Protein AF-A0A0B6YNM0-F1 (afdb_monomer)

Sequence (394 aa):
RHITKQLIERKQMLHDMQLLKIEVSQKNFAIENMKAEYLQQNEELEEKLHDAVHQKQILQARLESELQIQSEEARKRQELIKRELEAVRARQQQLEGANEMLQAKAGDVRRSLRDLNITEEQFFQLRGLPEADLPLRDYVALRLYEATKPLQIEVSQLRVQNKTAEDEVTGLSRELLETQKKLEEERQEHGELRVRYQKLNMEYAETAGKVKSDDYRVENYDKVKSERDVFEHDQMEASRQLIALEASFSNLQKERDDLSREASSSKQTIALLKQDKEYLTRQVSDSTNKLAYSEDRQQQLSRQIDDAKLAREEMYEKYVTSRDQYKSEYENKLKEELELIRARTNGEIDRLRTSTREMYERENRNLREARDMALSEKDRAVETERETNTKYEQ

Mean predicted aligned error: 20.68 Å

Secondary structure (DSSP, 8-state):
--HHHHHHHHHHHHHHHHHHHHHHHHHHHHHHHHHHHHHHHHHHHHHHHHHHHHHHHHHHHHHHHHHHHHHHHHHHHHHHHHHHHHHHHHHHHHHHHHHHHHHHHHHHHHHHTS-----HHHHHHHHTS-TTTS-HHHHHHHHHHHHHHHHHHHHHHHHHHHHHHHHHHHHHHHHHHHHHHHHHHHHHHHHHHHHHHHHHHHHHHHHHHHHHHHHHHHHHHHHHHHHHHHHHHHHHHHHHHHHHHHHHHHHHHHHHHHHHHHHHHHHHHHHHHHHHHHHHHHHHHHHHHHHHHHHHHHHHHHHHHHHHHHHHHHHHHHHHHHHHHHHHHHHHHHHHHHHHHHHHHHHHHHHHHHHHHHHHHHHHHHHHHHHHHHHHHHHHHHHHHHHHTTSS--

Foldseek 3Di:
DPPPPVVVVVVVVVVVVVVVVVVVVVVVVVVVVVVVVVVVVVVVVVVVVVVVVVVVVVVVVVVVVVVVVVVVVVVVVVVVVVVVVVVVVVVVVVVVVVVVVVVVVVVVVVVLQPPLADDPVLLVVLVPDDPVPDDPNPVVSNVVCVVVVVVVVVVVVVVVVVVVVVVVVVVVVVVVVVVVVVVVVVVVVVVVVVVVVVVVVVVVVVVVVVVVVVVVCVVCVVVVVVVVVVVVVVVVVVVVVVVVVVVVVVVVVVVVVVVVVVVVVVVVVVVVVVVVVVVVVVVVVVVVVVVVV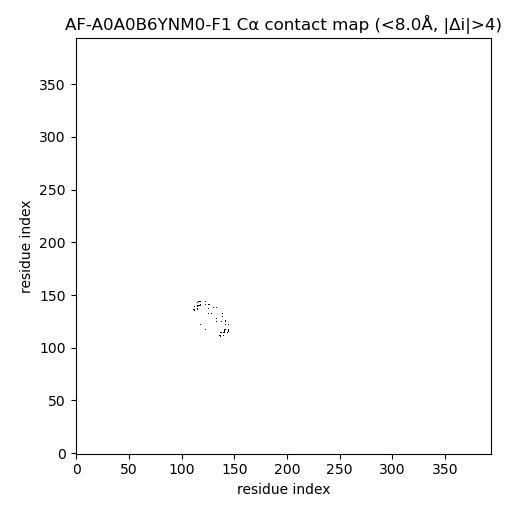VVVVVVVVVVVVVVVVVVVVVVVVVVVVVVVVVVVVVVVVVVVVVVVVVVVVVVVVVVVVVVVVVVVVVVVVVVVVVVVVVVVVVVVVVVVVVVVPPVPDD

Solvent-accessible surface area (backbone atoms only — not comparable to full-atom values): 21193 Å² total; per-residue (Å²): 140,65,80,70,58,63,59,50,55,56,51,50,55,54,50,53,54,49,51,52,51,50,52,52,50,53,51,52,52,53,52,52,51,54,50,51,54,54,50,52,53,49,54,57,49,53,52,54,50,52,54,54,52,52,55,51,54,55,54,51,56,52,51,55,51,52,53,50,53,53,53,53,52,51,52,54,51,52,54,50,52,50,54,53,52,52,52,52,51,54,53,50,54,54,52,53,55,52,49,53,53,50,51,51,54,53,51,52,53,58,61,58,60,54,87,51,83,74,52,73,71,55,44,59,59,58,68,76,50,60,80,88,78,51,55,71,45,58,51,50,22,47,56,49,46,69,63,46,48,61,53,52,50,50,53,52,50,51,52,52,53,50,50,52,50,52,52,48,52,54,50,50,52,51,53,50,53,53,52,51,50,52,53,51,51,52,53,50,53,53,51,50,48,53,52,52,50,52,52,51,51,50,54,48,53,53,51,54,51,50,50,54,55,49,51,52,49,60,75,43,40,64,56,55,49,51,53,49,54,50,51,54,49,51,51,54,50,52,51,53,51,49,53,53,48,52,53,52,48,54,50,53,51,50,53,51,53,50,53,51,49,52,53,52,51,51,52,51,52,51,52,52,53,50,52,51,49,53,51,52,51,50,54,49,52,54,48,52,53,52,47,51,54,50,51,53,52,48,54,53,52,51,50,54,50,52,54,51,49,50,56,49,49,53,52,49,49,54,49,50,53,51,52,51,50,52,50,51,52,52,53,49,52,52,49,51,52,52,48,52,48,50,53,51,53,52,53,52,52,53,51,51,53,52,53,55,52,55,52,58,56,54,57,58,50,57,59,50,55,58,51,55,53,57,53,56,54,52,56,57,52,54,56,54,53,59,63,62,66,70,79,71,68,131

Structure (mmCIF, N/CA/C/O backbone):
data_AF-A0A0B6YNM0-F1
#
_entry.id   AF-A0A0B6YNM0-F1
#
loop_
_atom_site.group_PDB
_atom_site.id
_atom_site.type_symbol
_atom_site.label_atom_id
_atom_site.label_alt_id
_atom_site.label_comp_id
_atom_site.label_asym_id
_atom_site.label_entity_id
_atom_site.label_seq_id
_atom_site.pdbx_PDB_ins_code
_atom_site.Cartn_x
_atom_site.Cartn_y
_atom_site.Cartn_z
_atom_site.occupancy
_atom_site.B_iso_or_equiv
_atom_site.auth_seq_id
_atom_site.auth_comp_id
_atom_site.auth_asym_id
_atom_site.auth_atom_id
_atom_site.pdbx_PDB_model_num
ATOM 1 N N . ARG A 1 1 ? -34.571 59.720 241.651 1.00 45.78 1 ARG A N 1
ATOM 2 C CA . ARG A 1 1 ? -34.383 60.039 240.210 1.00 45.78 1 ARG A CA 1
ATOM 3 C C . ARG A 1 1 ? -34.160 58.807 239.300 1.00 45.78 1 ARG A C 1
ATOM 5 O O . ARG A 1 1 ? -34.013 59.013 238.106 1.00 45.78 1 ARG A O 1
ATOM 12 N N . HIS A 1 2 ? -34.198 57.549 239.778 1.00 57.56 2 HIS A N 1
ATOM 13 C CA . HIS A 1 2 ? -33.966 56.371 238.907 1.00 57.56 2 HIS A CA 1
ATOM 14 C C . HIS A 1 2 ? -35.193 55.518 238.561 1.00 57.56 2 HIS A C 1
ATOM 16 O O . HIS A 1 2 ? -35.204 54.884 237.513 1.00 57.56 2 HIS A O 1
ATOM 22 N N . ILE A 1 3 ? -36.258 55.566 239.361 1.00 60.38 3 ILE A N 1
ATOM 23 C CA . ILE A 1 3 ? -37.410 54.665 239.181 1.00 60.38 3 ILE A CA 1
ATOM 24 C C . ILE A 1 3 ? -38.266 55.041 237.949 1.00 60.38 3 ILE A C 1
ATOM 26 O O . ILE A 1 3 ? -38.951 54.201 237.380 1.00 60.38 3 ILE A O 1
ATOM 30 N N . THR A 1 4 ? -38.170 56.276 237.454 1.00 57.78 4 THR A N 1
ATOM 31 C CA . THR A 1 4 ? -38.969 56.760 236.317 1.00 57.78 4 THR A CA 1
ATOM 32 C C . THR A 1 4 ? -38.422 56.398 234.929 1.00 57.78 4 THR A C 1
ATOM 34 O O . THR A 1 4 ? -39.194 56.428 233.978 1.00 57.78 4 THR A O 1
ATOM 37 N N . LYS A 1 5 ? -37.142 56.016 234.773 1.00 62.81 5 LYS A N 1
ATOM 38 C CA . LYS A 1 5 ? -36.543 55.754 233.442 1.00 62.81 5 LYS A CA 1
ATOM 39 C C . LYS A 1 5 ? -36.818 54.331 232.928 1.00 62.81 5 LYS A C 1
ATOM 41 O O . LYS A 1 5 ? -37.232 54.165 231.786 1.00 62.81 5 LYS A O 1
ATOM 46 N N . GLN A 1 6 ? -36.709 53.327 233.803 1.00 68.81 6 GLN A N 1
ATOM 47 C CA . GLN A 1 6 ? -36.995 51.920 233.465 1.00 68.81 6 GLN A CA 1
ATOM 48 C C . GLN A 1 6 ? -38.460 51.680 233.069 1.00 68.81 6 GLN A C 1
ATOM 50 O O . GLN A 1 6 ? -38.768 50.798 232.270 1.00 68.81 6 GLN A O 1
ATOM 55 N N . LEU A 1 7 ? -39.380 52.478 233.613 1.00 72.81 7 LEU A N 1
ATOM 56 C CA . LEU A 1 7 ? -40.804 52.369 233.303 1.00 72.81 7 LEU A CA 1
ATOM 57 C C . LEU A 1 7 ? -41.144 52.879 231.895 1.00 72.81 7 LEU A C 1
ATOM 59 O O . LEU A 1 7 ? -42.094 52.390 231.287 1.00 72.81 7 LEU A O 1
ATOM 63 N N . ILE A 1 8 ? -40.360 53.827 231.373 1.00 64.06 8 ILE A N 1
ATOM 64 C CA . ILE A 1 8 ? -40.530 54.361 230.017 1.00 64.06 8 ILE A CA 1
ATOM 65 C C . ILE A 1 8 ? -40.010 53.346 228.991 1.00 64.06 8 ILE A C 1
ATOM 67 O O . ILE A 1 8 ? -40.749 52.993 228.077 1.00 64.06 8 ILE A O 1
ATOM 71 N N . GLU A 1 9 ? -38.815 52.781 229.197 1.00 74.50 9 GLU A N 1
ATOM 72 C CA . GLU A 1 9 ? -38.229 51.773 228.292 1.00 74.50 9 GLU A CA 1
ATOM 73 C C . GLU A 1 9 ? -39.101 50.516 228.164 1.00 74.50 9 GLU A C 1
ATOM 75 O O . GLU A 1 9 ? -39.325 50.012 227.063 1.00 74.50 9 GLU A O 1
ATOM 80 N N . ARG A 1 10 ? -39.676 50.034 229.274 1.00 77.88 10 ARG A N 1
ATOM 81 C CA . ARG A 1 10 ? -40.565 48.862 229.249 1.00 77.88 10 ARG A CA 1
ATOM 82 C C . ARG A 1 10 ? -41.863 49.126 228.481 1.00 77.88 10 ARG A C 1
ATOM 84 O O . ARG A 1 10 ? -42.364 48.220 227.818 1.00 77.88 10 ARG A O 1
ATOM 91 N N . LYS A 1 11 ? -42.409 50.346 228.556 1.00 75.12 11 LYS A N 1
ATOM 92 C CA . LYS A 1 11 ? -43.581 50.743 227.758 1.00 75.12 11 LYS A CA 1
ATOM 93 C C . LYS A 1 11 ? -43.244 50.855 226.272 1.00 75.12 11 LYS A C 1
ATOM 95 O O . LYS A 1 11 ? -44.068 50.468 225.453 1.00 75.12 11 LYS A O 1
ATOM 100 N N . GLN A 1 12 ? -42.047 51.332 225.943 1.00 75.56 12 GLN A N 1
ATOM 101 C CA . GLN A 1 12 ? -41.580 51.467 224.566 1.00 75.56 12 GLN A CA 1
ATOM 102 C C . GLN A 1 12 ? -41.397 50.092 223.905 1.00 75.56 12 GLN A C 1
ATOM 104 O O . GLN A 1 12 ? -41.989 49.844 222.862 1.00 75.56 12 GLN A O 1
ATOM 109 N N . MET A 1 13 ? -40.753 49.136 224.590 1.00 75.88 13 MET A N 1
ATOM 110 C CA . MET A 1 13 ? -40.634 47.758 224.084 1.00 75.88 13 MET A CA 1
ATOM 111 C C . MET A 1 13 ? -41.983 47.039 223.931 1.00 75.88 13 MET A C 1
ATOM 113 O O . MET A 1 13 ? -42.170 46.266 222.995 1.00 75.88 13 MET A O 1
ATOM 117 N N . LEU A 1 14 ? -42.944 47.283 224.829 1.00 79.75 14 LEU A N 1
ATOM 118 C CA . LEU A 1 14 ? -44.302 46.740 224.693 1.00 79.75 14 LEU A CA 1
ATOM 119 C C . LEU A 1 14 ? -45.039 47.315 223.474 1.00 79.75 14 LEU A C 1
ATOM 121 O O . LEU A 1 14 ? -45.786 46.582 222.826 1.00 79.75 14 LEU A O 1
ATOM 125 N N . HIS A 1 15 ? -44.817 48.594 223.159 1.00 79.06 15 HIS A N 1
ATOM 126 C CA . HIS A 1 15 ? -45.374 49.241 221.974 1.00 79.06 15 HIS A CA 1
ATOM 127 C C . HIS A 1 15 ? -44.744 48.700 220.682 1.00 79.06 15 HIS A C 1
ATOM 129 O O . HIS A 1 15 ? -45.476 48.317 219.770 1.00 79.06 15 HIS A O 1
ATOM 135 N N . ASP A 1 16 ? -43.417 48.552 220.640 1.00 77.19 16 ASP A N 1
ATOM 136 C CA . ASP A 1 16 ? -42.703 47.973 219.492 1.00 77.19 16 ASP A CA 1
ATOM 137 C C . ASP A 1 16 ? -43.126 46.517 219.244 1.00 77.19 16 ASP A C 1
ATOM 139 O O . ASP A 1 16 ? -43.350 46.099 218.107 1.00 77.19 16 ASP A O 1
ATOM 143 N N . MET A 1 17 ? -43.330 45.742 220.315 1.00 79.75 17 MET A N 1
ATOM 144 C CA . MET A 1 17 ? -43.821 44.366 220.214 1.00 79.75 17 MET A CA 1
ATOM 145 C C . MET A 1 17 ? -45.264 44.297 219.688 1.00 79.75 17 MET A C 1
ATOM 147 O O . MET A 1 17 ? -45.613 43.348 218.986 1.00 79.75 17 MET A O 1
ATOM 151 N N . GLN A 1 18 ? -46.110 45.287 219.997 1.00 75.38 18 GLN A N 1
ATOM 152 C CA . GLN A 1 18 ? -47.450 45.398 219.411 1.00 75.38 18 GLN A CA 1
ATOM 153 C C . GLN A 1 18 ? -47.399 45.777 217.930 1.00 75.38 18 GLN A C 1
ATOM 155 O O . GLN A 1 18 ? -48.120 45.165 217.142 1.00 75.38 18 GLN A O 1
ATOM 160 N N . LEU A 1 19 ? -46.535 46.721 217.546 1.00 78.38 19 LEU A N 1
ATOM 161 C CA . LEU A 1 19 ? -46.321 47.100 216.147 1.00 78.38 19 LEU A CA 1
ATOM 162 C C . LEU A 1 19 ? -45.872 45.899 215.310 1.00 78.38 19 LEU A C 1
ATOM 164 O O . LEU A 1 19 ? -46.500 45.601 214.298 1.00 78.38 19 LEU A O 1
ATOM 168 N N . LEU A 1 20 ? -44.885 45.135 215.788 1.00 78.00 20 LEU A N 1
ATOM 169 C CA . LEU A 1 20 ? -44.425 43.908 215.128 1.00 78.00 20 LEU A CA 1
ATOM 170 C C . LEU A 1 20 ? -45.533 42.856 215.003 1.00 78.00 20 LEU A C 1
ATOM 172 O O . LEU A 1 20 ? -45.645 42.190 213.977 1.00 78.00 20 LEU A O 1
ATOM 176 N N . LYS A 1 21 ? -46.385 42.706 216.023 1.00 76.81 21 LYS A N 1
ATOM 177 C CA . LYS A 1 21 ? -47.527 41.778 215.967 1.00 76.81 21 LYS A CA 1
ATOM 178 C C . LYS A 1 21 ? -48.531 42.170 214.884 1.00 76.81 21 LYS A C 1
ATOM 180 O O . LYS A 1 21 ? -49.042 41.295 214.185 1.00 76.81 21 LYS A O 1
ATOM 185 N N . ILE A 1 22 ? -48.805 43.467 214.752 1.00 76.31 22 ILE A N 1
ATOM 186 C CA . ILE A 1 22 ? -49.681 44.002 213.705 1.00 76.31 22 ILE A CA 1
ATOM 187 C C . ILE A 1 22 ? -49.047 43.756 212.336 1.00 76.31 22 ILE A C 1
ATOM 189 O O . ILE A 1 22 ? -49.718 43.225 211.453 1.00 76.31 22 ILE A O 1
ATOM 193 N N . GLU A 1 23 ? -47.757 44.051 212.185 1.00 79.38 23 GLU A N 1
ATOM 194 C CA . GLU A 1 23 ? -47.021 43.895 210.930 1.00 79.38 23 GLU A CA 1
ATOM 195 C C . GLU A 1 23 ? -46.968 42.427 210.470 1.00 79.38 23 GLU A C 1
ATOM 197 O O . GLU A 1 23 ? -47.223 42.125 209.305 1.00 79.38 23 GLU A O 1
ATOM 202 N N . VAL A 1 24 ? -46.745 41.487 211.397 1.00 79.50 24 VAL A N 1
ATOM 203 C CA . VAL A 1 24 ? -46.817 40.041 211.120 1.00 79.50 24 VAL A CA 1
ATOM 204 C C . VAL A 1 24 ? -48.226 39.627 210.696 1.00 79.50 24 VAL A C 1
ATOM 206 O O . VAL A 1 24 ? -48.371 38.867 209.741 1.00 79.50 24 VAL A O 1
ATOM 209 N N . SER A 1 25 ? -49.273 40.140 211.351 1.00 78.94 25 SER A N 1
ATOM 210 C CA . SER A 1 25 ? -50.652 39.822 210.958 1.00 78.94 25 SER A CA 1
ATOM 211 C C . SER A 1 25 ? -50.997 40.363 209.566 1.00 78.94 25 SER A C 1
A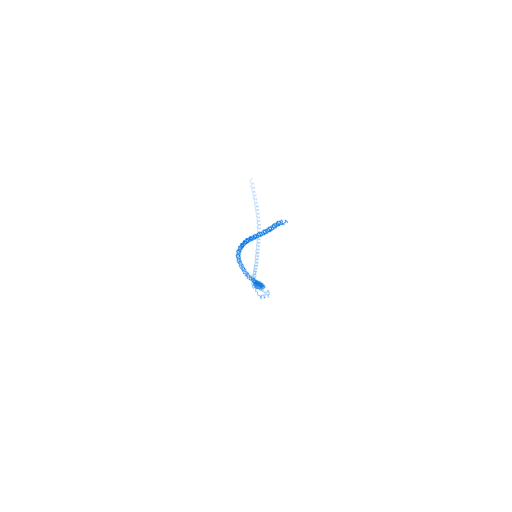TOM 213 O O . SER A 1 25 ? -51.617 39.657 208.776 1.00 78.94 25 SER A O 1
ATOM 215 N N . GLN A 1 26 ? -50.525 41.570 209.230 1.00 78.19 26 GLN A N 1
ATOM 216 C CA . GLN A 1 26 ? -50.725 42.179 207.916 1.00 78.19 26 GLN A CA 1
ATOM 217 C C . GLN A 1 26 ? -49.992 41.398 206.824 1.00 78.19 26 GLN A C 1
ATOM 219 O O . GLN A 1 26 ? -50.561 41.155 205.761 1.00 78.19 26 GLN A O 1
ATOM 224 N N . LYS A 1 27 ? -48.757 40.946 207.087 1.00 80.00 27 LYS A N 1
ATOM 225 C CA . LYS A 1 27 ? -48.020 40.099 206.140 1.00 80.00 27 LYS A CA 1
ATOM 226 C C . LYS A 1 27 ? -48.652 38.721 205.972 1.00 80.00 27 LYS A C 1
ATOM 228 O O . LYS A 1 27 ? -48.721 38.244 204.845 1.00 80.00 27 LYS A O 1
ATOM 233 N N . ASN A 1 28 ? -49.154 38.108 207.043 1.00 79.25 28 ASN A N 1
ATOM 234 C CA . ASN A 1 28 ? -49.882 36.841 206.938 1.00 79.25 28 ASN A CA 1
ATOM 235 C C . ASN A 1 28 ? -51.156 36.992 206.104 1.00 79.25 28 ASN A C 1
ATOM 237 O O . ASN A 1 28 ? -51.388 36.182 205.213 1.00 79.25 28 ASN A O 1
ATOM 241 N N . PHE A 1 29 ? -51.922 38.061 206.321 1.00 81.25 29 PHE A N 1
ATOM 242 C CA . PHE A 1 29 ? -53.111 38.348 205.522 1.00 81.25 29 PHE A CA 1
ATOM 243 C C . PHE A 1 29 ? -52.771 38.570 204.039 1.00 81.25 29 PHE A C 1
ATOM 245 O O . PHE A 1 29 ? -53.442 38.040 203.157 1.00 81.25 29 PHE A O 1
ATOM 252 N N . ALA A 1 30 ? -51.682 39.287 203.745 1.00 79.94 30 ALA A N 1
ATOM 253 C CA . ALA A 1 30 ? -51.210 39.470 202.372 1.00 79.94 30 ALA A CA 1
ATOM 254 C C . ALA A 1 30 ? -50.793 38.144 201.708 1.00 79.94 30 ALA A C 1
ATOM 256 O O . ALA A 1 30 ? -51.068 37.931 200.529 1.00 79.94 30 ALA A O 1
ATOM 257 N N . ILE A 1 31 ? -50.156 37.238 202.458 1.00 80.25 31 ILE A N 1
ATOM 258 C CA . ILE A 1 31 ? -49.777 35.906 201.965 1.00 80.25 31 ILE A CA 1
ATOM 259 C C . ILE A 1 31 ? -51.015 35.044 201.691 1.00 80.25 31 ILE A C 1
ATOM 261 O O . ILE A 1 31 ? -51.051 34.350 200.676 1.00 80.25 31 ILE A O 1
ATOM 265 N N . GLU A 1 32 ? -52.024 35.079 202.562 1.00 78.44 32 GLU A N 1
ATOM 266 C CA . GLU A 1 32 ? -53.276 34.341 202.361 1.00 78.44 32 GLU A CA 1
ATOM 267 C C . GLU A 1 32 ? -54.051 34.845 201.140 1.00 78.44 32 GLU A C 1
ATOM 269 O O . GLU A 1 32 ? -54.491 34.027 200.332 1.00 78.44 32 GLU A O 1
ATOM 274 N N . ASN A 1 33 ? -54.125 36.165 200.938 1.00 80.25 33 ASN A N 1
ATOM 275 C CA . ASN A 1 33 ? -54.744 36.744 199.743 1.00 80.25 33 ASN A CA 1
ATOM 276 C C . ASN A 1 33 ? -54.025 36.321 198.456 1.00 80.25 33 ASN A C 1
ATOM 278 O O . ASN A 1 33 ? -54.675 35.857 197.523 1.00 80.25 33 ASN A O 1
ATOM 282 N N . MET A 1 34 ? -52.689 36.400 198.414 1.00 81.31 34 MET A N 1
ATOM 283 C CA . MET A 1 34 ? -51.935 35.941 197.239 1.00 81.31 34 MET A CA 1
ATOM 284 C C . MET A 1 34 ? -52.141 34.445 196.977 1.00 81.31 34 MET A C 1
ATOM 286 O O . MET A 1 34 ? -52.239 34.024 195.829 1.00 81.31 34 MET A O 1
ATOM 290 N N . LYS A 1 35 ? -52.232 33.623 198.030 1.00 79.88 35 LYS A N 1
ATOM 291 C CA . LYS A 1 35 ? -52.538 32.193 197.883 1.00 79.88 35 LYS A CA 1
ATOM 292 C C . LYS A 1 35 ? -53.904 31.958 197.246 1.00 79.88 35 LYS A C 1
ATOM 294 O O . LYS A 1 35 ? -54.006 31.077 196.400 1.00 79.88 35 LYS A O 1
ATOM 299 N N . ALA A 1 36 ? -54.921 32.716 197.649 1.00 80.88 36 ALA A N 1
ATOM 300 C CA . ALA A 1 36 ? -56.262 32.610 197.083 1.00 80.88 36 ALA A CA 1
ATOM 301 C C . ALA A 1 36 ? -56.288 33.023 195.601 1.00 80.88 36 ALA A C 1
ATOM 303 O O . ALA A 1 36 ? -56.855 32.303 194.785 1.00 80.88 36 ALA A O 1
ATOM 304 N N . GLU A 1 37 ? -55.603 34.114 195.239 1.00 79.50 37 GLU A N 1
ATOM 305 C CA . GLU A 1 37 ? -55.484 34.562 193.842 1.00 79.50 37 GLU A CA 1
ATOM 306 C C . GLU A 1 37 ? -54.788 33.520 192.953 1.00 79.50 37 GLU A C 1
ATOM 308 O O . GLU A 1 37 ? -55.259 33.227 191.854 1.00 79.50 37 GLU A O 1
ATOM 313 N N . TYR A 1 38 ? -53.698 32.907 193.432 1.00 82.75 38 TYR A N 1
ATOM 314 C CA . TYR A 1 38 ? -53.010 31.853 192.680 1.00 82.75 38 TYR A CA 1
ATOM 315 C C . TYR A 1 38 ? -53.835 30.571 192.551 1.00 82.75 38 TYR A C 1
ATOM 317 O O . TYR A 1 38 ? -53.767 29.916 191.513 1.00 82.75 38 TYR A O 1
ATOM 325 N N . LEU A 1 39 ? -54.612 30.206 193.574 1.00 82.69 39 LEU A N 1
ATOM 326 C CA . LEU A 1 39 ? -55.526 29.063 193.499 1.00 82.69 39 LEU A CA 1
ATOM 327 C C . LEU A 1 39 ? -56.608 29.294 192.442 1.00 82.69 39 LEU A C 1
ATOM 329 O O . LEU A 1 39 ? -56.817 28.429 191.597 1.00 82.69 39 LEU A O 1
ATOM 333 N N . GLN A 1 40 ? -57.209 30.485 192.427 1.00 78.56 40 GLN A N 1
ATOM 334 C CA . GLN A 1 40 ? -58.220 30.849 191.437 1.00 78.56 40 GLN A CA 1
ATOM 335 C C . GLN A 1 40 ? -57.650 30.862 190.008 1.00 78.56 40 GLN A C 1
ATOM 337 O O . GLN A 1 40 ? -58.268 30.330 189.090 1.00 78.56 40 GLN A O 1
ATOM 342 N N . GLN A 1 41 ? -56.439 31.398 189.809 1.00 81.50 41 GLN A N 1
ATOM 343 C CA . GLN A 1 41 ? -55.767 31.331 188.505 1.00 81.50 41 GLN A CA 1
ATOM 344 C C . GLN A 1 41 ? -55.475 29.896 188.058 1.00 81.50 41 GLN A C 1
ATOM 346 O O . GLN A 1 41 ? -55.526 29.606 186.863 1.00 81.50 41 GLN A O 1
ATOM 351 N N . ASN A 1 42 ? -55.146 29.005 188.993 1.00 83.69 42 ASN A N 1
ATOM 352 C CA . ASN A 1 42 ? -54.863 27.617 188.661 1.00 83.69 42 ASN A CA 1
ATOM 353 C C . ASN A 1 42 ? -56.140 26.874 188.235 1.00 83.69 42 ASN A C 1
ATOM 355 O O . ASN A 1 42 ? -56.117 26.167 187.232 1.00 83.69 42 ASN A O 1
ATOM 359 N N . GLU A 1 43 ? -57.262 27.109 188.922 1.00 80.69 43 GLU A N 1
ATOM 360 C CA . GLU A 1 43 ? -58.573 26.564 188.538 1.00 80.69 43 GLU A CA 1
ATOM 361 C C . GLU A 1 43 ? -59.010 27.055 187.142 1.00 80.69 43 GLU A C 1
ATOM 363 O O . GLU A 1 43 ? -59.401 26.248 186.298 1.00 80.69 43 GLU A O 1
ATOM 368 N N . GLU A 1 44 ? -58.847 28.348 186.834 1.00 80.38 44 GLU A N 1
ATOM 369 C CA . GLU A 1 44 ? -59.155 28.890 185.498 1.00 80.38 44 GLU A CA 1
ATOM 370 C C . GLU A 1 44 ? -58.281 28.291 184.379 1.00 80.38 44 GLU A C 1
ATOM 372 O O . GLU A 1 44 ? -58.719 28.161 183.230 1.00 80.38 44 GLU A O 1
ATOM 377 N N . LEU A 1 45 ? -57.019 27.964 184.672 1.00 82.06 45 LEU A N 1
ATOM 378 C CA . LEU A 1 45 ? -56.117 27.333 183.707 1.00 82.06 45 LEU A CA 1
ATOM 379 C C . LEU A 1 45 ? -56.451 25.854 183.490 1.00 82.06 45 LEU A C 1
ATOM 381 O O . LEU A 1 45 ? -56.349 25.374 182.359 1.00 82.06 45 LEU A O 1
ATOM 385 N N . GLU A 1 46 ? -56.873 25.146 184.537 1.00 80.56 46 GLU A N 1
ATOM 386 C CA . GLU A 1 46 ? -57.328 23.757 184.444 1.00 80.56 46 GLU A CA 1
ATOM 387 C C . GLU A 1 46 ? -58.610 23.636 183.605 1.00 80.56 46 GLU A C 1
ATOM 389 O O . GLU A 1 46 ? -58.694 22.754 182.746 1.00 80.56 46 GLU A O 1
ATOM 394 N N . GLU A 1 47 ? -59.560 24.564 183.754 1.00 80.94 47 GLU A N 1
ATOM 395 C CA . GLU A 1 47 ? -60.781 24.597 182.936 1.00 80.94 47 GLU A CA 1
ATOM 396 C C . GLU A 1 47 ? -60.460 24.850 181.450 1.00 80.94 47 GLU A C 1
ATOM 398 O O . GLU A 1 47 ? -60.877 24.086 180.573 1.00 80.94 47 GLU A O 1
ATOM 403 N N . LYS A 1 48 ? -59.598 25.835 181.152 1.00 80.44 48 LYS A N 1
ATOM 404 C CA . LYS A 1 48 ? -59.134 26.110 179.776 1.00 80.44 48 LYS A CA 1
ATOM 405 C C . LYS A 1 48 ? -58.396 24.926 179.151 1.00 80.44 48 LYS A C 1
ATOM 407 O O . LYS A 1 48 ? -58.518 24.684 177.946 1.00 80.44 48 LYS A O 1
ATOM 412 N N . LEU A 1 49 ? -57.614 24.190 179.942 1.00 83.94 49 LEU A N 1
ATOM 413 C CA . LEU A 1 49 ? -56.935 22.985 179.476 1.00 83.94 49 LEU A CA 1
ATOM 414 C C . LEU A 1 49 ? -57.949 21.895 179.112 1.00 83.94 49 LEU A C 1
ATOM 416 O O . LEU A 1 49 ? -57.795 21.237 178.079 1.00 83.94 49 LEU A O 1
ATOM 420 N N . HIS A 1 50 ? -58.991 21.721 179.925 1.00 83.44 50 HIS A N 1
ATOM 421 C CA . HIS A 1 50 ? -60.012 20.717 179.666 1.00 83.44 50 HIS A CA 1
ATOM 422 C C . HIS A 1 50 ? -60.790 21.009 178.372 1.00 83.44 50 HIS A C 1
ATOM 424 O O . HIS A 1 50 ? -60.983 20.094 177.558 1.00 83.44 50 HIS A O 1
ATOM 430 N N . ASP A 1 51 ? -61.152 22.270 178.130 1.00 84.25 51 ASP A N 1
ATOM 431 C CA . ASP A 1 51 ? -61.821 22.698 176.896 1.00 84.25 51 ASP A CA 1
ATOM 432 C C . ASP A 1 51 ? -60.960 22.443 175.651 1.00 84.25 51 ASP A C 1
ATOM 434 O O . ASP A 1 51 ? -61.436 21.906 174.643 1.00 84.25 51 ASP A O 1
ATOM 438 N N . ALA A 1 52 ? -59.663 22.756 175.725 1.00 81.25 52 ALA A N 1
ATOM 439 C CA . ALA A 1 52 ? -58.727 22.514 174.630 1.00 81.25 52 ALA A CA 1
ATOM 440 C C . ALA A 1 52 ? -58.582 21.013 174.308 1.00 81.25 52 ALA A C 1
ATOM 442 O O . ALA A 1 52 ? -58.526 20.618 173.138 1.00 81.25 52 ALA A O 1
ATOM 443 N N . VAL A 1 53 ? -58.559 20.155 175.334 1.00 83.19 53 VAL A N 1
ATOM 444 C CA . VAL A 1 53 ? -58.506 18.696 175.156 1.00 83.19 53 VAL A CA 1
ATOM 445 C C . VAL A 1 53 ? -59.779 18.175 174.487 1.00 83.19 53 VAL A C 1
ATOM 447 O O . VAL A 1 53 ? -59.690 17.339 173.583 1.00 83.19 53 VAL A O 1
ATOM 450 N N . HIS A 1 54 ? -60.952 18.688 174.864 1.00 84.75 54 HIS A N 1
ATOM 451 C CA . HIS A 1 54 ? -62.212 18.272 174.252 1.00 84.75 54 HIS A CA 1
ATOM 452 C C . HIS A 1 54 ? -62.295 18.672 172.770 1.00 84.75 54 HIS A C 1
ATOM 454 O O . HIS A 1 54 ? -62.622 17.842 171.917 1.00 84.75 54 HIS A O 1
ATOM 460 N N . GLN A 1 55 ? -61.898 19.904 172.429 1.00 82.31 55 GLN A N 1
ATOM 461 C CA . GLN A 1 55 ? -61.836 20.354 171.033 1.00 82.31 55 GLN A CA 1
ATOM 462 C C . GLN A 1 55 ? -60.893 19.492 170.182 1.00 82.31 55 GLN A C 1
ATOM 464 O O . GLN A 1 55 ? -61.241 19.121 169.057 1.00 82.31 55 GLN A O 1
ATOM 469 N N . LYS A 1 56 ? -59.727 19.111 170.723 1.00 84.75 56 LYS A N 1
ATOM 470 C CA . LYS A 1 56 ? -58.789 18.206 170.043 1.00 84.75 56 LYS A CA 1
ATOM 471 C C . LYS A 1 56 ? -59.431 16.851 169.727 1.00 84.75 56 LYS A C 1
ATOM 473 O O . LYS A 1 56 ? -59.276 16.358 168.612 1.00 84.75 56 LYS A O 1
ATOM 478 N N . GLN A 1 57 ? -60.147 16.253 170.679 1.00 82.75 57 GLN A N 1
ATOM 479 C CA . GLN A 1 57 ? -60.798 14.951 170.480 1.00 82.75 57 GLN A CA 1
ATOM 480 C C . GLN A 1 57 ? -61.879 15.008 169.391 1.00 82.75 57 GLN A C 1
ATOM 482 O O . GLN A 1 57 ? -61.942 14.113 168.548 1.00 82.75 57 GLN A O 1
ATOM 487 N N . ILE A 1 58 ? -62.679 16.080 169.348 1.00 84.81 58 ILE A N 1
ATOM 488 C CA . ILE A 1 58 ? -63.697 16.274 168.301 1.00 84.81 58 ILE A CA 1
ATOM 489 C C . ILE A 1 58 ? -63.050 16.376 166.915 1.00 84.81 58 ILE A C 1
ATOM 491 O O . ILE A 1 58 ? -63.515 15.745 165.963 1.00 84.81 58 ILE A O 1
ATOM 495 N N . LEU A 1 59 ? -61.978 17.164 166.786 1.00 82.00 59 LEU A N 1
ATOM 496 C CA . LEU A 1 59 ? -61.267 17.317 165.514 1.00 82.00 59 LEU A CA 1
ATOM 497 C C . LEU A 1 59 ? -60.637 15.999 165.052 1.00 82.00 59 LEU A C 1
ATOM 499 O O . LEU A 1 59 ? -60.709 15.673 163.869 1.00 82.00 59 LEU A O 1
ATOM 503 N N . GLN A 1 60 ? -60.075 15.224 165.980 1.00 82.25 60 GLN A N 1
ATOM 504 C CA . GLN A 1 60 ? -59.474 13.931 165.673 1.00 82.25 60 GLN A CA 1
ATOM 505 C C . GLN A 1 60 ? -60.515 12.926 165.148 1.00 82.25 60 GLN A C 1
ATOM 507 O O . GLN A 1 60 ? -60.293 12.314 164.106 1.00 82.25 60 GLN A O 1
ATOM 512 N N . ALA A 1 61 ? -61.688 12.836 165.783 1.00 81.62 61 ALA A N 1
ATOM 513 C CA . ALA A 1 61 ? -62.776 11.972 165.316 1.00 81.62 61 ALA A CA 1
ATOM 514 C C . ALA A 1 61 ? -63.332 12.391 163.939 1.00 81.62 61 ALA A C 1
ATOM 516 O O . ALA A 1 61 ? -63.680 11.538 163.121 1.00 81.62 61 ALA A O 1
ATOM 517 N N . ARG A 1 62 ? -63.398 13.702 163.648 1.00 81.88 62 ARG A N 1
ATOM 518 C CA . ARG A 1 62 ? -63.792 14.191 162.313 1.00 81.88 62 ARG A CA 1
ATOM 519 C C . ARG A 1 62 ? -62.804 13.756 161.233 1.00 81.88 62 ARG A C 1
ATOM 521 O O . ARG A 1 62 ? -63.238 13.276 160.191 1.00 81.88 62 ARG A O 1
ATOM 528 N N . LEU A 1 63 ? -61.504 13.884 161.496 1.00 83.25 63 LEU A N 1
ATOM 529 C CA . LEU A 1 63 ? -60.466 13.516 160.534 1.00 83.25 63 LEU A CA 1
ATOM 530 C C . LEU A 1 63 ? -60.455 12.005 160.247 1.00 83.25 63 LEU A C 1
ATOM 532 O O . LEU A 1 63 ? -60.325 11.597 159.094 1.00 83.25 63 LEU A O 1
ATOM 536 N N . GLU A 1 64 ? -60.627 11.175 161.279 1.00 83.38 64 GLU A N 1
ATOM 537 C CA . GLU A 1 64 ? -60.712 9.715 161.126 1.00 83.38 64 GLU A CA 1
ATOM 538 C C . GLU A 1 64 ? -61.925 9.300 160.275 1.00 83.38 64 GLU A C 1
ATOM 540 O O . GLU A 1 64 ? -61.795 8.456 159.387 1.00 83.38 64 GLU A O 1
ATOM 545 N N . SER A 1 65 ? -63.077 9.952 160.467 1.00 84.00 65 SER A N 1
ATOM 546 C CA . SER A 1 65 ? -64.277 9.727 159.649 1.00 84.00 65 SER A CA 1
ATOM 547 C C . SER A 1 65 ? -64.067 10.108 158.175 1.00 84.00 65 SER A C 1
ATOM 549 O O . SER A 1 65 ? -64.393 9.328 157.277 1.00 84.00 65 SER A O 1
ATOM 551 N N . GLU A 1 66 ? -63.465 11.272 157.899 1.00 83.69 66 GLU A N 1
ATOM 552 C CA . GLU A 1 66 ? -63.181 11.715 156.525 1.00 83.69 66 GLU A CA 1
ATOM 553 C C . GLU A 1 66 ? -62.210 10.776 155.794 1.00 83.69 66 GLU A C 1
ATOM 555 O O . GLU A 1 66 ? -62.443 10.425 154.633 1.00 83.69 66 GLU A O 1
ATOM 560 N N . LEU A 1 67 ? -61.153 10.315 156.474 1.00 84.56 67 LEU A N 1
ATOM 561 C CA . LEU A 1 67 ? -60.204 9.347 155.913 1.00 84.56 67 LEU A CA 1
ATOM 562 C C . LEU A 1 67 ? -60.881 8.018 155.563 1.00 84.56 67 LEU A C 1
ATOM 564 O O . LEU A 1 67 ? -60.607 7.439 154.506 1.00 84.56 67 LEU A O 1
ATOM 568 N N . GLN A 1 68 ? -61.786 7.542 156.418 1.00 86.12 68 GLN A N 1
ATOM 569 C CA . GLN A 1 68 ? -62.500 6.296 156.175 1.00 86.12 68 GLN A CA 1
ATOM 570 C C . GLN A 1 68 ? -63.425 6.404 154.953 1.00 86.12 68 GLN A C 1
ATOM 572 O O . GLN A 1 68 ? -63.370 5.532 154.081 1.00 86.12 68 GLN A O 1
ATOM 577 N N . ILE A 1 69 ? -64.171 7.507 154.814 1.00 84.81 69 ILE A N 1
ATOM 578 C CA . ILE A 1 69 ? -65.030 7.768 153.643 1.00 84.81 69 ILE A CA 1
ATOM 579 C C . ILE A 1 69 ? -64.204 7.792 152.350 1.00 84.81 69 ILE A C 1
ATOM 581 O O . ILE A 1 69 ? -64.552 7.110 151.383 1.00 84.81 69 ILE A O 1
ATOM 585 N N . GLN A 1 70 ? -63.077 8.513 152.330 1.00 84.12 70 GLN A N 1
ATOM 586 C CA . GLN A 1 70 ? -62.216 8.574 151.143 1.00 84.12 70 GLN A CA 1
ATOM 587 C C . GLN A 1 70 ? -61.652 7.200 150.756 1.00 84.12 70 GLN A C 1
ATOM 589 O O . GLN A 1 70 ? -61.579 6.871 149.568 1.00 84.12 70 GLN A O 1
ATOM 594 N N . SER A 1 71 ? -61.286 6.371 151.740 1.00 84.94 71 SER A N 1
ATOM 595 C CA . SER A 1 71 ? -60.781 5.018 151.482 1.00 84.94 71 SER A CA 1
ATOM 596 C C . SER A 1 71 ? -61.839 4.104 150.844 1.00 84.94 71 SER A C 1
ATOM 598 O O . SER A 1 71 ? -61.539 3.363 149.901 1.00 84.94 71 SER A O 1
ATOM 600 N N . GLU A 1 72 ? -63.096 4.193 151.290 1.00 85.56 72 GLU A N 1
ATOM 601 C CA . GLU A 1 72 ? -64.205 3.416 150.731 1.00 85.56 72 GLU A CA 1
ATOM 602 C C . GLU A 1 72 ? -64.589 3.889 149.324 1.00 85.56 72 GLU A C 1
ATOM 604 O O . GLU A 1 72 ? -64.854 3.064 148.443 1.00 85.56 72 GLU A O 1
ATOM 609 N N . GLU A 1 73 ? -64.580 5.201 149.075 1.00 85.50 73 GLU A N 1
ATOM 610 C CA . GLU A 1 73 ? -64.809 5.758 147.739 1.00 85.50 73 GLU A CA 1
ATOM 611 C C . GLU A 1 73 ? -63.728 5.334 146.740 1.00 85.50 73 GLU A C 1
ATOM 613 O O . GLU A 1 73 ? -64.049 4.938 145.615 1.00 85.50 73 GLU A O 1
ATOM 618 N N . ALA A 1 74 ? -62.453 5.361 147.142 1.00 84.56 74 ALA A N 1
ATOM 619 C CA . ALA A 1 74 ? -61.346 4.908 146.304 1.00 84.56 74 ALA A CA 1
ATOM 620 C C . ALA A 1 74 ? -61.494 3.425 145.932 1.00 84.56 74 ALA A C 1
ATOM 622 O O . ALA A 1 74 ? -61.343 3.056 144.762 1.00 84.56 74 ALA A O 1
ATOM 623 N N . ARG A 1 75 ? -61.880 2.582 146.899 1.00 85.88 75 ARG A N 1
ATOM 624 C CA . ARG A 1 75 ? -62.129 1.156 146.666 1.00 85.88 75 ARG A CA 1
ATOM 625 C C . ARG A 1 75 ? -63.292 0.923 145.698 1.00 85.88 75 ARG A C 1
ATOM 627 O O . ARG A 1 75 ? -63.150 0.139 144.760 1.00 85.88 75 ARG A O 1
ATOM 634 N N . LYS A 1 76 ? -64.408 1.645 145.856 1.00 84.81 76 LYS A N 1
ATOM 635 C CA . LYS A 1 76 ? -65.554 1.573 144.927 1.00 84.81 76 LYS A CA 1
ATOM 636 C C . LYS A 1 76 ? -65.165 1.971 143.500 1.00 84.81 76 LYS A C 1
ATOM 638 O O . LYS A 1 76 ? -65.552 1.286 142.555 1.00 84.81 76 LYS A O 1
ATOM 643 N N . ARG A 1 77 ? -64.369 3.035 143.326 1.00 83.94 77 ARG A N 1
ATOM 644 C CA . ARG A 1 77 ? -63.865 3.449 142.000 1.00 83.94 77 ARG A CA 1
ATOM 645 C C . ARG A 1 77 ? -62.969 2.382 141.372 1.00 83.94 77 ARG A C 1
ATOM 647 O O . ARG A 1 77 ? -63.116 2.087 140.190 1.00 83.94 77 ARG A O 1
ATOM 654 N N . GLN A 1 78 ? -62.078 1.774 142.152 1.00 85.94 78 GLN A N 1
ATOM 655 C CA . GLN A 1 78 ? -61.188 0.722 141.660 1.00 85.94 78 GLN A CA 1
ATOM 656 C C . GLN A 1 78 ? -61.960 -0.531 141.216 1.00 85.94 78 GLN A C 1
ATOM 658 O O . GLN A 1 78 ? -61.644 -1.116 140.180 1.00 85.94 78 GLN A O 1
ATOM 663 N N . GLU A 1 79 ? -62.999 -0.922 141.959 1.00 85.81 79 GLU A N 1
ATOM 664 C CA . GLU A 1 79 ? -63.879 -2.031 141.574 1.00 85.81 79 GLU A CA 1
ATOM 665 C C . GLU A 1 79 ? -64.678 -1.725 140.298 1.00 85.81 79 GLU A C 1
ATOM 667 O O . GLU A 1 79 ? -64.823 -2.609 139.452 1.00 85.81 79 GLU A O 1
ATOM 672 N N . LEU A 1 80 ? -65.146 -0.483 140.117 1.00 86.94 80 LEU A N 1
ATOM 673 C CA . LEU A 1 80 ? -65.823 -0.052 138.889 1.00 86.94 80 LEU A CA 1
ATOM 674 C C . LEU A 1 80 ? -64.890 -0.161 137.672 1.00 86.94 80 LEU A C 1
ATOM 676 O O . LEU A 1 80 ? -65.231 -0.835 136.702 1.00 86.94 80 LEU A O 1
ATOM 680 N N . ILE A 1 81 ? -63.686 0.414 137.763 1.00 86.75 81 ILE A N 1
ATOM 681 C CA . ILE A 1 81 ? -62.678 0.372 136.690 1.00 86.75 81 ILE A CA 1
ATOM 682 C C . ILE A 1 81 ? -62.323 -1.076 136.338 1.00 86.75 81 ILE A C 1
ATOM 684 O O . ILE A 1 81 ? -62.196 -1.426 135.166 1.00 86.75 81 ILE A O 1
ATOM 688 N N . LYS A 1 82 ? -62.187 -1.948 137.343 1.00 87.31 82 LYS A N 1
ATOM 689 C CA . LYS A 1 82 ? -61.888 -3.364 137.113 1.00 87.31 82 LYS A CA 1
ATOM 690 C C . LYS A 1 82 ? -62.999 -4.061 136.320 1.00 87.31 82 LYS A C 1
ATOM 692 O O . LYS A 1 82 ? -62.694 -4.776 135.369 1.00 87.31 82 LYS A O 1
ATOM 697 N N . ARG A 1 83 ? -64.270 -3.817 136.662 1.00 85.81 83 ARG A N 1
ATOM 698 C CA . ARG A 1 83 ? -65.419 -4.368 135.918 1.00 85.81 83 ARG A CA 1
ATOM 699 C C . ARG A 1 83 ? -65.477 -3.844 134.484 1.00 85.81 83 ARG A C 1
ATOM 701 O O . ARG A 1 83 ? -65.743 -4.616 133.567 1.00 85.81 83 ARG A O 1
ATOM 708 N N . GLU A 1 84 ? -65.201 -2.558 134.276 1.00 87.25 84 GLU A N 1
ATOM 709 C CA . GLU A 1 84 ? -65.155 -1.962 132.935 1.00 87.25 84 GLU A CA 1
ATOM 710 C C . GLU A 1 84 ? -64.033 -2.570 132.080 1.00 87.25 84 GLU A C 1
ATOM 712 O O . GLU A 1 84 ? -64.268 -2.947 130.931 1.00 87.25 84 GLU A O 1
ATOM 717 N N . LEU A 1 85 ? -62.836 -2.754 132.646 1.00 86.19 85 LEU A N 1
ATOM 718 C CA . LEU A 1 85 ? -61.715 -3.405 131.961 1.00 86.19 85 LEU A CA 1
ATOM 719 C C . LEU A 1 85 ? -62.015 -4.867 131.605 1.00 86.19 85 LEU A C 1
ATOM 721 O O . LEU A 1 85 ? -61.678 -5.314 130.508 1.00 86.19 85 LEU A O 1
ATOM 725 N N . GLU A 1 86 ? -62.665 -5.613 132.500 1.00 87.88 86 GLU A N 1
ATOM 726 C CA . GLU A 1 86 ? -63.097 -6.989 132.232 1.00 87.88 86 GLU A CA 1
ATOM 727 C C . GLU A 1 86 ? -64.124 -7.047 131.088 1.00 87.88 86 GLU A C 1
ATOM 729 O O . GLU A 1 86 ? -63.998 -7.888 130.193 1.00 87.88 86 GLU A O 1
ATOM 734 N N . ALA A 1 87 ? -65.077 -6.109 131.043 1.00 86.69 87 ALA A N 1
ATOM 735 C CA . ALA A 1 87 ? -66.051 -6.010 129.956 1.00 86.69 87 ALA A CA 1
ATOM 736 C C . ALA A 1 87 ? -65.395 -5.680 128.601 1.00 86.69 87 ALA A C 1
ATOM 738 O O . ALA A 1 87 ? -65.728 -6.292 127.581 1.00 86.69 87 ALA A O 1
ATOM 739 N N . VAL A 1 88 ? -64.428 -4.755 128.577 1.00 88.50 88 VAL A N 1
ATOM 740 C CA . VAL A 1 88 ? -63.657 -4.427 127.363 1.00 88.50 88 VAL A CA 1
ATOM 741 C C . VAL A 1 88 ? -62.858 -5.638 126.883 1.00 88.50 88 VAL A C 1
ATOM 743 O O . VAL A 1 88 ? -62.886 -5.963 125.694 1.00 88.50 88 VAL A O 1
ATOM 746 N N . ARG A 1 89 ? -62.201 -6.357 127.799 1.00 89.25 89 ARG A N 1
ATOM 747 C CA . ARG A 1 89 ? -61.411 -7.550 127.470 1.00 89.25 89 ARG A CA 1
ATOM 748 C C . ARG A 1 89 ? -62.269 -8.661 126.862 1.00 89.25 89 ARG A C 1
ATOM 750 O O . ARG A 1 89 ? -61.862 -9.261 125.869 1.00 89.25 89 ARG A O 1
ATOM 757 N N . ALA A 1 90 ? -63.461 -8.901 127.407 1.00 86.12 90 ALA A N 1
ATOM 758 C CA . ALA A 1 90 ? -64.400 -9.878 126.857 1.00 86.12 90 ALA A CA 1
ATOM 759 C C . ALA A 1 90 ? -64.850 -9.505 125.432 1.00 86.12 90 ALA A C 1
ATOM 761 O O . ALA A 1 90 ? -64.896 -10.359 124.545 1.00 86.12 90 ALA A O 1
ATOM 762 N N . ARG A 1 91 ? -65.121 -8.218 125.177 1.00 87.44 91 ARG A N 1
ATOM 763 C CA . ARG A 1 91 ? -65.486 -7.731 123.839 1.00 87.44 91 ARG A CA 1
ATOM 764 C C . ARG A 1 91 ? -64.343 -7.881 122.834 1.00 87.44 91 ARG A C 1
ATOM 766 O O . ARG A 1 91 ? -64.590 -8.232 121.683 1.00 87.44 91 ARG A O 1
ATOM 773 N N . GLN A 1 92 ? -63.103 -7.648 123.258 1.00 85.94 92 GLN A N 1
ATOM 774 C CA . GLN A 1 92 ? -61.938 -7.814 122.392 1.00 85.94 92 GLN A CA 1
ATOM 775 C C . GLN A 1 92 ? -61.726 -9.278 121.978 1.00 85.94 92 GLN A C 1
ATOM 777 O O . GLN A 1 92 ? -61.535 -9.542 120.794 1.00 85.94 92 GLN A O 1
ATOM 782 N N . GLN A 1 93 ? -61.887 -10.231 122.901 1.00 86.56 93 GLN A N 1
ATOM 783 C CA . GLN A 1 93 ? -61.823 -11.661 122.571 1.00 86.56 93 GLN A CA 1
ATOM 784 C C . GLN A 1 93 ? -62.894 -12.084 121.552 1.00 86.56 93 GLN A C 1
ATOM 786 O O . GLN A 1 93 ? -62.615 -12.869 120.647 1.00 86.56 93 GLN A O 1
ATOM 791 N N . GLN A 1 94 ? -64.114 -11.542 121.652 1.00 85.69 94 GLN A N 1
ATOM 792 C CA . GLN A 1 94 ? -65.166 -11.805 120.661 1.00 85.69 94 GLN A CA 1
ATOM 793 C C . GLN A 1 94 ? -64.803 -11.270 119.268 1.00 85.69 94 GLN A C 1
ATOM 795 O O . GLN A 1 94 ? -65.063 -11.939 118.268 1.00 85.69 94 GLN A O 1
ATOM 800 N N . LEU A 1 95 ? -64.199 -10.080 119.189 1.00 87.12 95 LEU A N 1
ATOM 801 C CA . LEU A 1 95 ? -63.766 -9.490 117.919 1.00 87.12 95 LEU A CA 1
ATOM 802 C C . LEU A 1 95 ? -62.603 -10.262 117.287 1.00 87.12 95 LEU A C 1
ATOM 804 O O . LEU A 1 95 ? -62.609 -10.471 116.076 1.00 87.12 95 LEU A O 1
ATOM 808 N N . GLU A 1 96 ? -61.639 -10.715 118.087 1.00 87.94 96 GLU A N 1
ATOM 809 C CA . GLU A 1 96 ? -60.517 -11.539 117.618 1.00 87.94 96 GLU A CA 1
ATOM 810 C C . GLU A 1 96 ? -61.016 -12.871 117.034 1.00 87.94 96 GLU A C 1
ATOM 812 O O . GLU A 1 96 ? -60.685 -13.196 115.893 1.00 87.94 96 GLU A O 1
ATOM 817 N N . GLY A 1 97 ? -61.921 -13.569 117.732 1.00 86.81 97 GLY A N 1
ATOM 818 C CA . GLY A 1 97 ? -62.538 -14.796 117.215 1.00 86.81 97 GLY A CA 1
ATOM 819 C C . GLY A 1 97 ? -63.378 -14.574 115.948 1.00 86.81 97 GLY A C 1
ATOM 820 O O . GLY A 1 97 ? -63.350 -15.388 115.022 1.00 86.81 97 GLY A O 1
ATOM 821 N N . ALA A 1 98 ? -64.096 -13.449 115.848 1.00 84.12 98 ALA A N 1
ATOM 822 C CA . ALA A 1 98 ? -64.814 -13.091 114.624 1.00 84.12 98 ALA A CA 1
ATOM 823 C C . ALA A 1 98 ? -63.855 -12.829 113.447 1.00 84.12 98 ALA A C 1
ATOM 825 O O . ALA A 1 98 ? -64.144 -13.230 112.319 1.00 84.12 98 ALA A O 1
ATOM 826 N N . ASN A 1 99 ? -62.706 -12.198 113.699 1.00 85.25 99 ASN A N 1
ATOM 827 C CA . ASN A 1 99 ? -61.707 -11.903 112.676 1.00 85.25 99 ASN A CA 1
ATOM 828 C C . ASN A 1 99 ? -61.028 -13.178 112.147 1.00 85.25 99 ASN A C 1
ATOM 830 O O . ASN A 1 99 ? -60.892 -13.341 110.935 1.00 85.25 99 ASN A O 1
ATOM 834 N N . GLU A 1 100 ? -60.685 -14.126 113.023 1.00 82.94 100 GLU A N 1
ATOM 835 C CA . GLU A 1 100 ? -60.156 -15.437 112.614 1.00 82.94 100 GLU A CA 1
ATOM 836 C C . GLU A 1 100 ? -61.151 -16.206 111.733 1.00 82.94 100 GLU A C 1
ATOM 838 O O . GLU A 1 100 ? -60.783 -16.722 110.674 1.00 82.94 100 GLU A O 1
ATOM 843 N N . MET A 1 101 ? -62.438 -16.215 112.105 1.00 80.38 101 MET A N 1
ATOM 844 C CA . MET A 1 101 ? -63.483 -16.821 111.274 1.00 80.38 101 MET A CA 1
ATOM 845 C C . MET A 1 101 ? -63.611 -16.144 109.904 1.00 80.38 101 MET A C 1
ATOM 847 O O . MET A 1 101 ? -63.831 -16.822 108.899 1.00 80.38 101 MET A O 1
ATOM 851 N N . LEU A 1 102 ? -63.476 -14.818 109.834 1.00 83.38 102 LEU A N 1
ATOM 852 C CA . LEU A 1 102 ? -63.502 -14.087 108.565 1.00 83.38 102 LEU A CA 1
ATOM 853 C C . LEU A 1 102 ? -62.269 -14.391 107.702 1.00 83.38 102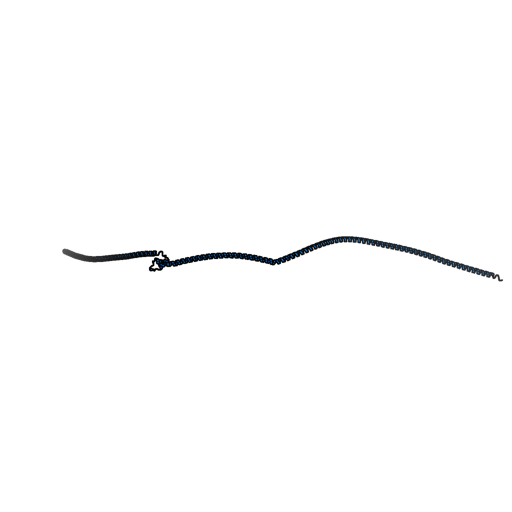 LEU A C 1
ATOM 855 O O . LEU A 1 102 ? -62.411 -14.565 106.491 1.00 83.38 102 LEU A O 1
ATOM 859 N N . GLN A 1 103 ? -61.082 -14.523 108.299 1.00 79.62 103 GLN A N 1
ATOM 860 C CA . GLN A 1 103 ? -59.867 -14.916 107.580 1.00 79.62 103 GLN A CA 1
ATOM 861 C C . GLN A 1 103 ? -59.953 -16.342 107.029 1.00 79.62 103 GLN A C 1
ATOM 863 O O . GLN A 1 103 ? -59.580 -16.569 105.876 1.00 79.62 103 GLN A O 1
ATOM 868 N N . ALA A 1 104 ? -60.491 -17.285 107.807 1.00 77.69 104 ALA A N 1
ATOM 869 C CA . ALA A 1 104 ? -60.740 -18.649 107.347 1.00 77.69 104 ALA A CA 1
ATOM 870 C C . ALA A 1 104 ? -61.705 -18.659 106.149 1.00 77.69 104 ALA A C 1
ATOM 872 O O . ALA A 1 104 ? -61.365 -19.190 105.090 1.00 77.69 104 ALA A O 1
ATOM 873 N N . LYS A 1 105 ? -62.842 -17.953 106.259 1.00 79.69 105 LYS A N 1
ATOM 874 C CA . LYS A 1 105 ? -63.808 -17.794 105.157 1.00 79.69 105 LYS A CA 1
ATOM 875 C C . LYS A 1 105 ? -63.178 -17.162 103.909 1.00 79.69 1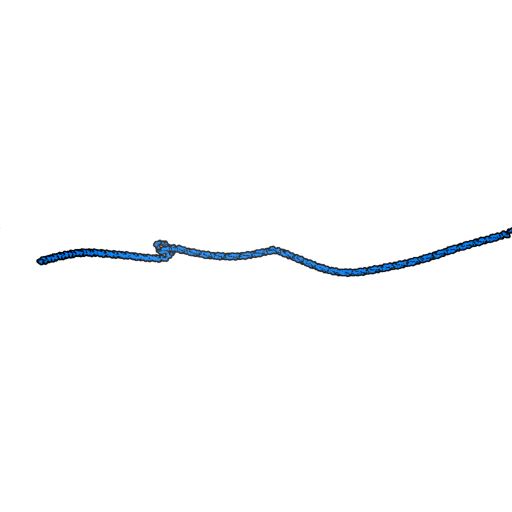05 LYS A C 1
ATOM 877 O O . LYS A 1 105 ? -63.426 -17.624 102.799 1.00 79.69 105 LYS A O 1
ATOM 882 N N . ALA A 1 106 ? -62.327 -16.145 104.058 1.00 74.75 106 ALA A N 1
ATOM 883 C CA . ALA A 1 106 ? -61.607 -15.540 102.933 1.00 74.75 106 ALA A CA 1
ATOM 884 C C . ALA A 1 106 ? -60.587 -16.504 102.290 1.00 74.75 106 ALA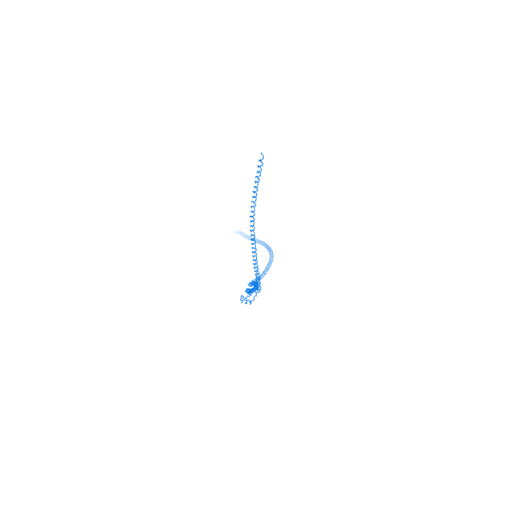 A C 1
ATOM 886 O O . ALA A 1 106 ? -60.396 -16.498 101.070 1.00 74.75 106 ALA A O 1
ATOM 887 N N . GLY A 1 107 ? -59.942 -17.353 103.095 1.00 74.88 107 GLY A N 1
ATOM 888 C CA . GLY A 1 107 ? -59.060 -18.421 102.625 1.00 74.88 107 GLY A CA 1
ATOM 889 C C . GLY A 1 107 ? -59.800 -19.474 101.798 1.00 74.88 107 GLY A C 1
ATOM 890 O O . GLY A 1 107 ? -59.320 -19.858 100.729 1.00 74.88 107 GLY A O 1
ATOM 891 N N . ASP A 1 108 ? -60.987 -19.881 102.241 1.00 75.88 108 ASP A N 1
ATOM 892 C CA . ASP A 1 108 ? -61.840 -20.836 101.527 1.00 75.88 108 ASP A CA 1
ATOM 893 C C . ASP A 1 108 ? -62.360 -20.261 100.199 1.00 75.88 108 ASP A C 1
ATOM 895 O O . ASP A 1 108 ? -62.346 -20.946 99.171 1.00 75.88 108 ASP A O 1
ATOM 899 N N . VAL A 1 109 ? -62.698 -18.968 100.165 1.00 76.25 109 VAL A N 1
ATOM 900 C CA . VAL A 1 109 ? -63.013 -18.252 98.915 1.00 76.25 109 VAL A CA 1
ATOM 901 C C . VAL A 1 109 ? -61.821 -18.262 97.946 1.00 76.25 109 VAL A C 1
ATOM 903 O O . VAL A 1 109 ? -61.979 -18.548 96.764 1.00 76.25 109 VAL A O 1
ATOM 906 N N . ARG A 1 110 ? -60.586 -18.040 98.414 1.00 74.44 110 ARG A N 1
ATOM 907 C CA . ARG A 1 110 ? -59.400 -18.105 97.533 1.00 74.44 110 ARG A CA 1
ATOM 908 C C . ARG A 1 110 ? -59.116 -19.505 96.994 1.00 74.44 110 ARG A C 1
ATOM 910 O O . ARG A 1 110 ? -58.632 -19.633 95.873 1.00 74.44 110 ARG A O 1
ATOM 917 N N . ARG A 1 111 ? -59.364 -20.552 97.785 1.00 77.62 111 ARG A N 1
ATOM 918 C CA . ARG A 1 111 ? -59.160 -21.945 97.349 1.00 77.62 111 ARG A CA 1
ATOM 919 C C . ARG A 1 111 ? -60.223 -22.383 96.350 1.00 77.62 111 ARG A C 1
ATOM 921 O O . ARG A 1 111 ? -59.882 -23.054 95.382 1.00 77.62 111 ARG A O 1
ATOM 928 N N . SER A 1 112 ? -61.473 -21.973 96.559 1.00 71.88 112 SER A N 1
ATOM 929 C CA . SER A 1 112 ? -62.571 -22.245 95.624 1.00 71.88 112 SER A CA 1
ATOM 930 C C . SER A 1 112 ? -62.415 -21.522 94.282 1.00 71.88 112 SER A C 1
ATOM 932 O O . SER A 1 112 ? -62.932 -22.009 93.285 1.00 71.88 112 SER A O 1
ATOM 934 N N . LEU A 1 113 ? -61.644 -20.430 94.216 1.00 75.88 113 LEU A N 1
ATOM 935 C CA . LEU A 1 113 ? -61.331 -19.696 92.981 1.00 75.88 113 LEU A CA 1
ATOM 936 C C . LEU A 1 113 ? -60.092 -20.207 92.212 1.00 75.88 113 LEU A C 1
ATOM 938 O O . LEU A 1 113 ? -59.546 -19.485 91.379 1.00 75.88 113 LEU A O 1
ATOM 942 N N . ARG A 1 114 ? -59.623 -21.434 92.466 1.00 73.50 114 ARG A N 1
ATOM 943 C CA . ARG A 1 114 ? -58.577 -22.078 91.648 1.00 73.50 114 ARG A CA 1
ATOM 944 C C . ARG A 1 114 ? -59.192 -22.825 90.460 1.00 73.50 114 ARG A C 1
ATOM 946 O O . ARG A 1 114 ? -60.326 -23.289 90.538 1.00 73.50 114 ARG A O 1
ATOM 953 N N . ASP A 1 115 ? -58.428 -22.927 89.373 1.00 70.19 115 ASP A N 1
ATOM 954 C CA . ASP A 1 115 ? -58.780 -23.672 88.156 1.00 70.19 115 ASP A CA 1
ATOM 955 C C . ASP A 1 115 ? -60.154 -23.279 87.581 1.00 70.19 115 ASP A C 1
ATOM 957 O O . ASP A 1 115 ? -61.119 -24.047 87.580 1.00 70.19 115 ASP A O 1
ATOM 961 N N . LEU A 1 116 ? -60.224 -22.031 87.108 1.00 75.06 116 LEU A N 1
ATOM 962 C CA . LEU A 1 116 ? -61.418 -21.375 86.553 1.00 75.06 116 LEU A CA 1
ATOM 963 C C . LEU A 1 116 ? -61.583 -21.574 85.034 1.00 75.06 116 LEU A C 1
ATOM 965 O O . LEU A 1 116 ? -62.377 -20.884 84.398 1.00 75.06 116 LEU A O 1
ATOM 969 N N . ASN A 1 117 ? -60.821 -22.486 84.429 1.00 74.00 117 ASN A N 1
ATOM 970 C CA . ASN A 1 117 ? -60.935 -22.768 83.002 1.00 74.00 117 ASN A CA 1
ATOM 971 C C . ASN A 1 117 ? -62.199 -23.591 82.739 1.00 74.00 117 ASN A C 1
ATOM 973 O O . ASN A 1 117 ? -62.282 -24.749 83.144 1.00 74.00 117 ASN A O 1
ATOM 977 N N . ILE A 1 118 ? -63.153 -22.995 82.029 1.00 77.56 118 ILE A N 1
ATOM 978 C CA . ILE A 1 118 ? -64.392 -23.642 81.587 1.00 77.56 118 ILE A CA 1
ATOM 979 C C . ILE A 1 118 ? -64.384 -23.833 80.067 1.00 77.56 118 ILE A C 1
ATOM 981 O O . ILE A 1 118 ? -63.703 -23.114 79.332 1.00 77.56 118 ILE A O 1
ATOM 985 N N . THR A 1 119 ? -65.114 -24.839 79.594 1.00 77.94 119 THR A N 1
ATOM 986 C CA . THR A 1 119 ? -65.312 -25.120 78.160 1.00 77.94 119 THR A CA 1
ATOM 987 C C . THR A 1 119 ? -66.463 -24.287 77.577 1.00 77.94 119 THR A C 1
ATOM 989 O O . THR A 1 119 ? -67.271 -23.743 78.328 1.00 77.94 119 THR A O 1
ATOM 992 N N . GLU A 1 120 ? -66.564 -24.187 76.242 1.00 73.31 120 GLU A N 1
ATOM 993 C CA . GLU A 1 120 ? -67.668 -23.468 75.567 1.00 73.31 120 GLU A CA 1
ATOM 994 C C . GLU A 1 120 ? -69.043 -23.976 76.012 1.00 73.31 120 GLU A C 1
ATOM 996 O O . GLU A 1 120 ? -69.922 -23.181 76.338 1.00 73.31 120 GLU A O 1
ATOM 1001 N N . GLU A 1 121 ? -69.209 -25.295 76.106 1.00 77.50 121 GLU A N 1
ATOM 1002 C CA . GLU A 1 121 ? -70.463 -25.925 76.528 1.00 77.50 121 GLU A CA 1
ATOM 1003 C C . GLU A 1 121 ? -70.847 -25.544 77.966 1.00 77.50 121 GLU A C 1
ATOM 1005 O O . GLU A 1 121 ? -72.004 -25.228 78.242 1.00 77.50 121 GLU A O 1
ATOM 1010 N N . GLN A 1 122 ? -69.867 -25.501 78.872 1.00 73.56 122 GLN A N 1
ATOM 1011 C CA . GLN A 1 122 ? -70.071 -25.109 80.269 1.00 73.56 122 GLN A CA 1
ATOM 1012 C C . GLN A 1 122 ? -70.374 -23.611 80.413 1.00 73.56 122 GLN A C 1
ATOM 1014 O O . GLN A 1 122 ? -71.187 -23.229 81.251 1.00 73.56 122 GLN A O 1
ATOM 1019 N N . PHE A 1 123 ? -69.787 -22.757 79.571 1.00 79.00 123 PHE A N 1
ATOM 1020 C CA . PHE A 1 123 ? -70.097 -21.326 79.542 1.00 79.00 123 PHE A CA 1
ATOM 1021 C C . PHE A 1 123 ? -71.559 -21.057 79.157 1.00 79.00 123 PHE A C 1
ATOM 1023 O O . PHE A 1 123 ? -72.242 -20.285 79.832 1.00 79.00 123 PHE A O 1
ATOM 1030 N N . PHE A 1 124 ? -72.071 -21.712 78.110 1.00 77.56 124 PHE A N 1
ATOM 1031 C CA . PHE A 1 124 ? -73.464 -21.526 77.689 1.00 77.56 124 PHE A CA 1
ATOM 1032 C C . PHE A 1 124 ? -74.470 -22.039 78.726 1.00 77.56 124 PHE A C 1
ATOM 1034 O O . PHE A 1 124 ? -75.514 -21.415 78.913 1.00 77.56 124 PHE A O 1
ATOM 1041 N N . GLN A 1 125 ? -74.142 -23.124 79.434 1.00 77.00 125 GLN A N 1
ATOM 1042 C CA . GLN A 1 125 ? -74.961 -23.640 80.535 1.00 77.00 125 GLN A CA 1
ATOM 1043 C C . GLN A 1 125 ? -75.006 -22.667 81.724 1.00 77.00 125 GLN A C 1
ATOM 1045 O O . GLN A 1 125 ? -76.082 -22.390 82.249 1.00 77.00 125 GLN A O 1
ATOM 1050 N N . LEU A 1 126 ? -73.861 -22.098 82.114 1.00 72.75 126 LEU A N 1
ATOM 1051 C CA . LEU A 1 126 ? -73.759 -21.167 83.244 1.00 72.75 126 LEU A CA 1
ATOM 1052 C C . LEU A 1 126 ? -74.354 -19.781 82.946 1.00 72.75 126 LEU A C 1
ATOM 1054 O O . LEU A 1 126 ? -74.888 -19.142 83.846 1.00 72.75 126 LEU A O 1
ATOM 1058 N N . ARG A 1 127 ? -74.325 -19.325 81.688 1.00 75.44 127 ARG A N 1
ATOM 1059 C CA . ARG A 1 127 ? -74.910 -18.038 81.266 1.00 75.44 127 ARG A CA 1
ATOM 1060 C C . ARG A 1 127 ? -76.444 -18.020 81.301 1.00 75.44 127 ARG A C 1
ATOM 1062 O O . ARG A 1 127 ? -77.037 -16.948 81.378 1.00 75.44 127 ARG A O 1
ATOM 1069 N N . GLY A 1 128 ? -77.085 -19.185 81.194 1.00 73.62 128 GLY A N 1
ATOM 1070 C CA . GLY A 1 128 ? -78.546 -19.320 81.210 1.00 73.62 128 GLY A CA 1
ATOM 1071 C C . GLY A 1 128 ? -79.173 -19.277 82.607 1.00 73.62 128 GLY A C 1
ATOM 1072 O O . GLY A 1 128 ? -80.396 -19.207 82.718 1.00 73.62 128 GLY A O 1
ATOM 1073 N N . LEU A 1 129 ? -78.357 -19.325 83.660 1.00 74.75 129 LEU A N 1
ATOM 1074 C CA . LEU A 1 129 ? -78.802 -19.301 85.050 1.00 74.75 129 LEU A CA 1
ATOM 1075 C C . LEU A 1 129 ? -78.783 -17.861 85.609 1.00 74.75 129 LEU A C 1
ATOM 1077 O O . LEU A 1 129 ? -77.919 -17.067 85.229 1.00 74.75 129 LEU A O 1
ATOM 1081 N N . PRO A 1 130 ? -79.709 -17.496 86.515 1.00 71.88 130 PRO A N 1
ATOM 1082 C CA . PRO A 1 130 ? -79.691 -16.197 87.187 1.00 71.88 130 PRO A CA 1
ATOM 1083 C C . PRO A 1 130 ? -78.422 -16.013 88.032 1.00 71.88 130 PRO A C 1
ATOM 1085 O O . PRO A 1 130 ? -78.002 -16.936 88.727 1.00 71.88 130 PRO A O 1
ATOM 1088 N N . GLU A 1 131 ? -77.853 -14.799 88.059 1.00 64.38 131 GLU A N 1
ATOM 1089 C CA . GLU A 1 131 ? -76.640 -14.488 88.848 1.00 64.38 131 GLU A CA 1
ATOM 1090 C C . GLU A 1 131 ? -76.798 -14.791 90.353 1.00 64.38 131 GLU A C 1
ATOM 1092 O O . GLU A 1 131 ? -75.807 -15.028 91.039 1.00 64.38 131 GLU A O 1
ATOM 1097 N N . ALA A 1 132 ? -78.035 -14.820 90.860 1.00 67.56 132 ALA A N 1
ATOM 1098 C CA . ALA A 1 132 ? -78.349 -15.137 92.253 1.00 67.56 132 ALA A CA 1
ATOM 1099 C C . ALA A 1 132 ? -78.145 -16.620 92.619 1.00 67.56 132 ALA A C 1
ATOM 1101 O O . ALA A 1 132 ? -77.904 -16.919 93.787 1.00 67.56 132 ALA A O 1
ATOM 1102 N N . ASP A 1 133 ? -78.205 -17.524 91.635 1.00 72.00 133 ASP A N 1
ATOM 1103 C CA . ASP A 1 133 ? -78.109 -18.976 91.841 1.00 72.00 133 ASP A CA 1
ATOM 1104 C C . ASP A 1 133 ? -76.722 -19.531 91.472 1.00 72.00 133 ASP A C 1
ATOM 1106 O O . ASP A 1 133 ? -76.460 -20.726 91.629 1.00 72.00 133 ASP A O 1
ATOM 1110 N N . LEU A 1 134 ? -75.810 -18.674 90.991 1.00 72.50 134 LEU A N 1
ATOM 1111 C CA . LEU A 1 134 ? -74.463 -19.088 90.611 1.00 72.50 134 LEU A CA 1
ATOM 1112 C C . LEU A 1 134 ? -73.525 -19.138 91.825 1.00 72.50 134 LEU A C 1
ATOM 1114 O O . LEU A 1 134 ? -73.380 -18.145 92.547 1.00 72.50 134 LEU A O 1
ATOM 1118 N N . PRO A 1 135 ? -72.787 -20.245 92.028 1.00 77.25 135 PRO A N 1
ATOM 1119 C CA . PRO A 1 135 ? -71.708 -20.253 92.999 1.00 77.25 135 PRO A CA 1
ATOM 1120 C C . PRO A 1 135 ? -70.604 -19.286 92.547 1.00 77.25 135 PRO A C 1
ATOM 1122 O O . PRO A 1 135 ? -70.277 -19.182 91.364 1.00 77.25 135 PRO A O 1
ATOM 1125 N N . LEU A 1 136 ? -69.985 -18.594 93.508 1.00 73.94 136 LEU A N 1
ATOM 1126 C CA . LEU A 1 136 ? -68.971 -17.554 93.272 1.00 73.94 136 LEU A CA 1
ATOM 1127 C C . LEU A 1 136 ? -67.843 -17.996 92.320 1.00 73.94 136 LEU A C 1
ATOM 1129 O O . LEU A 1 136 ? -67.355 -17.195 91.527 1.00 73.94 136 LEU A O 1
ATOM 1133 N N . ARG A 1 137 ? -67.445 -19.274 92.371 1.00 80.12 137 ARG A N 1
ATOM 1134 C CA . ARG A 1 137 ? -66.455 -19.858 91.457 1.00 80.12 137 ARG A CA 1
ATOM 1135 C C . ARG A 1 137 ? -66.898 -19.788 90.000 1.00 80.12 137 ARG A C 1
ATOM 1137 O O . ARG A 1 137 ? -66.131 -19.328 89.159 1.00 80.12 137 ARG A O 1
ATOM 1144 N N . ASP A 1 138 ? -68.123 -20.209 89.723 1.00 77.75 138 ASP A N 1
ATOM 1145 C CA . ASP A 1 138 ? -68.650 -20.306 88.365 1.00 77.75 138 ASP A CA 1
ATOM 1146 C C . ASP A 1 138 ? -68.950 -18.916 87.800 1.00 77.75 138 ASP A C 1
ATOM 1148 O O . ASP A 1 138 ? -68.711 -18.669 86.621 1.00 77.75 138 ASP A O 1
ATOM 1152 N N . TYR A 1 139 ? -69.351 -17.968 88.654 1.00 79.19 139 TYR A N 1
ATOM 1153 C CA . TYR A 1 139 ? -69.486 -16.561 88.271 1.00 79.19 139 TYR A CA 1
ATOM 1154 C C . TYR A 1 139 ? -68.144 -15.954 87.827 1.00 79.19 139 TYR A C 1
ATOM 1156 O O . TYR A 1 139 ? -68.052 -15.326 86.770 1.00 79.19 139 TYR A O 1
ATOM 1164 N N . VAL A 1 140 ? -67.074 -16.166 88.601 1.00 81.31 140 VAL A N 1
ATOM 1165 C CA . VAL A 1 140 ? -65.740 -15.652 88.249 1.00 81.31 140 VAL A CA 1
ATOM 1166 C C . VAL A 1 140 ? -65.172 -16.381 87.028 1.00 81.31 140 VAL A C 1
ATOM 1168 O O . VAL A 1 140 ? -64.579 -15.734 86.167 1.00 81.31 140 VAL A O 1
ATOM 1171 N N . ALA A 1 141 ? -65.387 -17.694 86.907 1.00 81.75 141 ALA A N 1
ATOM 1172 C CA . ALA A 1 141 ? -65.004 -18.460 85.723 1.00 81.75 141 ALA A CA 1
ATOM 1173 C C . ALA A 1 141 ? -65.715 -17.955 84.460 1.00 81.75 141 ALA A C 1
ATOM 1175 O O . ALA A 1 141 ? -65.066 -17.777 83.432 1.00 81.75 141 ALA A O 1
ATOM 1176 N N . LEU A 1 142 ? -67.012 -17.642 84.549 1.00 81.88 142 LEU A N 1
ATOM 1177 C CA . LEU A 1 142 ? -67.794 -17.078 83.451 1.00 81.88 142 LEU A CA 1
ATOM 1178 C C . LEU A 1 142 ? -67.251 -15.710 83.016 1.00 81.88 142 LEU A C 1
ATOM 1180 O O . LEU A 1 142 ? -66.973 -15.515 81.836 1.00 81.88 142 LEU A O 1
ATOM 1184 N N . ARG A 1 143 ? -66.994 -14.792 83.956 1.00 82.12 143 ARG A N 1
ATOM 1185 C CA . ARG A 1 143 ? -66.405 -13.472 83.646 1.00 82.12 143 ARG A CA 1
ATOM 1186 C C . ARG A 1 143 ? -64.992 -13.566 83.067 1.00 82.12 143 ARG A C 1
ATOM 1188 O O . ARG A 1 143 ? -64.646 -12.828 82.146 1.00 82.12 143 ARG A O 1
ATOM 1195 N N . LEU A 1 144 ? -64.169 -14.477 83.584 1.00 84.25 144 LEU A N 1
ATOM 1196 C CA . LEU A 1 144 ? -62.813 -14.701 83.084 1.00 84.25 144 LEU A CA 1
ATOM 1197 C C . LEU A 1 144 ? -62.837 -15.310 81.680 1.00 84.25 144 LEU A C 1
ATOM 1199 O O . LEU A 1 144 ? -62.049 -14.916 80.823 1.00 84.25 144 LEU A O 1
ATOM 1203 N N . TYR A 1 145 ? -63.767 -16.221 81.417 1.00 85.25 145 TYR A N 1
ATOM 1204 C CA . TYR A 1 145 ? -63.996 -16.796 80.101 1.00 85.25 145 TYR A CA 1
ATOM 1205 C C . TYR A 1 145 ? -64.460 -15.744 79.078 1.00 85.25 145 TYR A C 1
ATOM 1207 O O . TYR A 1 145 ? -63.885 -15.669 77.992 1.00 85.25 145 TYR A O 1
ATOM 1215 N N . GLU A 1 146 ? -65.414 -14.876 79.444 1.00 84.50 146 GLU A N 1
ATOM 1216 C CA . GLU A 1 146 ? -65.873 -13.749 78.609 1.00 84.50 146 GLU A CA 1
ATOM 1217 C C . GLU A 1 146 ? -64.724 -12.812 78.214 1.00 84.50 146 GLU A C 1
ATOM 1219 O O . GLU A 1 146 ? -64.667 -12.352 77.076 1.00 84.50 146 GLU A O 1
ATOM 1224 N N . ALA A 1 147 ? -63.786 -12.556 79.129 1.00 85.69 147 ALA A N 1
ATOM 1225 C CA . ALA A 1 147 ? -62.628 -11.707 78.861 1.00 85.69 147 ALA A CA 1
ATOM 1226 C C . ALA A 1 147 ? -61.520 -12.423 78.064 1.00 85.69 147 ALA A C 1
ATOM 1228 O O . ALA A 1 147 ? -60.866 -11.816 77.218 1.00 85.69 147 ALA A O 1
ATOM 1229 N N . THR A 1 148 ? -61.278 -13.710 78.328 1.00 87.81 148 THR A N 1
ATOM 1230 C CA . THR A 1 148 ? -60.129 -14.441 77.761 1.00 87.81 148 THR A CA 1
ATOM 1231 C C . THR A 1 148 ? -60.403 -15.051 76.394 1.00 87.81 148 THR A C 1
ATOM 1233 O O . THR A 1 148 ? -59.483 -15.134 75.581 1.00 87.81 148 THR A O 1
ATOM 1236 N N . LYS A 1 149 ? -61.640 -15.457 76.090 1.00 86.12 149 LYS A N 1
ATOM 1237 C CA . LYS A 1 149 ? -61.980 -16.024 74.780 1.00 86.12 149 LYS A CA 1
ATOM 1238 C C . LYS A 1 149 ? -61.800 -15.104 73.578 1.00 86.12 149 LYS A C 1
ATOM 1240 O O . LYS A 1 149 ? -61.179 -15.574 72.625 1.00 86.12 149 LYS A O 1
ATOM 1245 N N . PRO A 1 150 ? -62.257 -13.838 73.575 1.00 90.19 150 PRO A N 1
ATOM 1246 C CA . PRO A 1 150 ? -62.008 -12.953 72.440 1.00 90.19 150 PRO A CA 1
ATOM 1247 C C . PRO A 1 150 ? -60.506 -12.778 72.186 1.00 90.19 150 PRO A C 1
ATOM 1249 O O . PRO A 1 150 ? -60.074 -12.879 71.044 1.00 90.19 150 PRO A O 1
ATOM 1252 N N . LEU A 1 151 ? -59.700 -12.658 73.247 1.00 90.62 151 LEU A N 1
ATOM 1253 C CA . LEU A 1 151 ? -58.240 -12.571 73.142 1.00 90.62 151 LEU A CA 1
ATOM 1254 C C . LEU A 1 151 ? -57.609 -13.867 72.607 1.00 90.62 151 LEU A C 1
ATOM 1256 O O . LEU A 1 151 ? -56.697 -13.817 71.789 1.00 90.62 151 LEU A O 1
ATOM 1260 N N . GLN A 1 152 ? -58.084 -15.044 73.032 1.00 90.56 152 GLN A N 1
ATOM 1261 C CA . GLN A 1 152 ? -57.615 -16.328 72.489 1.00 90.56 152 GLN A CA 1
ATOM 1262 C C . GLN A 1 152 ? -57.932 -16.462 70.994 1.00 90.56 152 GLN A C 1
ATOM 1264 O O . GLN A 1 152 ? -57.083 -16.929 70.231 1.00 90.56 152 GLN A O 1
ATOM 1269 N N . ILE A 1 153 ? -59.130 -16.040 70.578 1.00 92.31 153 ILE A N 1
ATOM 1270 C CA . ILE A 1 153 ? -59.545 -16.033 69.173 1.00 92.31 153 ILE A CA 1
ATOM 1271 C C . ILE A 1 153 ? -58.670 -15.060 68.381 1.00 92.31 153 ILE A C 1
ATOM 1273 O O . ILE A 1 153 ? -58.102 -15.464 67.370 1.00 92.31 153 ILE A O 1
ATOM 1277 N N . GLU A 1 154 ? -58.478 -13.835 68.865 1.00 94.06 154 GLU A N 1
ATOM 1278 C CA . GLU A 1 154 ? -57.618 -12.830 68.234 1.00 94.06 154 GLU A CA 1
ATOM 1279 C C . GLU A 1 154 ? -56.176 -13.335 68.081 1.00 94.06 154 GLU A C 1
ATOM 1281 O O . GLU A 1 154 ? -55.621 -13.300 66.987 1.00 94.06 154 GLU A O 1
ATOM 1286 N N . VAL A 1 155 ? -55.587 -13.924 69.128 1.00 94.31 155 VAL A N 1
ATOM 1287 C CA . VAL A 1 155 ? -54.245 -14.528 69.056 1.00 94.31 155 VAL A CA 1
ATOM 1288 C C . VAL A 1 155 ? -54.195 -15.663 68.032 1.00 94.31 155 VAL A C 1
ATOM 1290 O O . VAL A 1 155 ? -53.211 -15.792 67.304 1.00 94.31 155 VAL A O 1
ATOM 1293 N N . SER A 1 156 ? -55.233 -16.500 67.954 1.00 94.81 156 SER A N 1
ATOM 1294 C CA . SER A 1 156 ? -55.290 -17.570 66.952 1.00 94.81 156 SER A CA 1
ATOM 1295 C C . SER A 1 156 ? -55.391 -17.019 65.525 1.00 94.81 156 SER A C 1
ATOM 1297 O O . SER A 1 156 ? -54.682 -17.499 64.642 1.00 94.81 156 SER A O 1
ATOM 1299 N N . GLN A 1 157 ? -56.189 -15.969 65.311 1.00 95.38 157 GLN A N 1
ATOM 1300 C CA . GLN A 1 157 ? -56.335 -15.294 64.023 1.00 95.38 157 GLN A CA 1
ATOM 1301 C C . GLN A 1 157 ? -55.029 -14.622 63.605 1.00 95.38 157 GLN A C 1
ATOM 1303 O O . GLN A 1 157 ? -54.572 -14.841 62.487 1.00 95.38 157 GLN A O 1
ATOM 1308 N N . LEU A 1 158 ? -54.381 -13.893 64.517 1.00 94.88 158 LEU A N 1
ATOM 1309 C CA . LEU A 1 158 ? -53.080 -13.272 64.281 1.00 94.88 158 LEU A CA 1
ATOM 1310 C C . LEU A 1 158 ? -52.009 -14.313 63.952 1.00 94.88 158 LEU A C 1
ATOM 1312 O O . LEU A 1 158 ? -51.198 -14.090 63.063 1.00 94.88 158 LEU A O 1
ATOM 1316 N N . ARG A 1 159 ? -52.013 -15.481 64.608 1.00 96.06 159 ARG A N 1
ATOM 1317 C CA . ARG A 1 159 ? -51.088 -16.577 64.266 1.00 96.06 159 ARG A CA 1
ATOM 1318 C C . ARG A 1 159 ? -51.310 -17.107 62.854 1.00 96.06 159 ARG A C 1
ATOM 1320 O O . ARG A 1 159 ? -50.335 -17.361 62.154 1.00 96.06 159 ARG A O 1
ATOM 1327 N N . VAL A 1 160 ? -52.566 -17.279 62.442 1.00 96.62 160 VAL A N 1
ATOM 1328 C CA . VAL A 1 160 ? -52.891 -17.707 61.074 1.00 96.62 160 VAL A CA 1
ATOM 1329 C C . VAL A 1 160 ? -52.467 -16.637 60.070 1.00 96.62 160 VAL A C 1
ATOM 1331 O O . VAL A 1 160 ? -51.792 -16.973 59.105 1.00 96.62 160 VAL A O 1
ATOM 1334 N N . GLN A 1 161 ? -52.781 -15.365 60.333 1.00 95.69 161 GLN A N 1
ATOM 1335 C CA . GLN A 1 161 ? -52.384 -14.235 59.488 1.00 95.69 161 GLN A CA 1
ATOM 1336 C C . GLN A 1 161 ? -50.862 -14.106 59.362 1.00 95.69 161 GLN A C 1
ATOM 1338 O O . GLN A 1 161 ? -50.347 -13.862 58.273 1.00 95.69 161 GLN A O 1
ATOM 1343 N N . ASN A 1 162 ? -50.130 -14.302 60.460 1.00 95.75 162 ASN A N 1
ATOM 1344 C CA . ASN A 1 162 ? -48.675 -14.240 60.441 1.00 95.75 162 ASN A CA 1
ATOM 1345 C C . ASN A 1 162 ? -48.091 -15.387 59.608 1.00 95.75 162 ASN A C 1
ATOM 1347 O O . ASN A 1 162 ? -47.208 -15.161 58.791 1.00 95.75 162 ASN A O 1
ATOM 1351 N N . LYS A 1 163 ? -48.650 -16.597 59.732 1.00 96.88 163 LYS A N 1
ATOM 1352 C CA . LYS A 1 163 ? -48.247 -17.736 58.903 1.00 96.88 163 LYS A CA 1
ATOM 1353 C C . LYS A 1 163 ? -48.538 -17.503 57.416 1.00 96.88 163 LYS A C 1
ATOM 1355 O O . LYS A 1 163 ? -47.681 -17.783 56.589 1.00 96.88 163 LYS A O 1
ATOM 1360 N N . THR A 1 164 ? -49.710 -16.967 57.066 1.00 96.56 164 THR A N 1
ATOM 1361 C CA . THR A 1 164 ? -50.022 -16.646 55.663 1.00 96.56 164 THR A CA 1
ATOM 1362 C C . THR A 1 164 ? -49.080 -15.583 55.107 1.00 96.56 164 THR A C 1
ATOM 1364 O O . THR A 1 164 ? -48.609 -15.730 53.987 1.00 96.56 164 THR A O 1
ATOM 1367 N N . ALA A 1 165 ? -48.742 -14.561 55.899 1.00 95.06 165 ALA A N 1
ATOM 1368 C CA . ALA A 1 165 ? -47.782 -13.539 55.492 1.00 95.06 165 ALA A CA 1
ATOM 1369 C C . ALA A 1 165 ? -46.362 -14.113 55.327 1.00 95.06 165 ALA A C 1
ATOM 1371 O O . ALA A 1 165 ? -45.670 -13.770 54.373 1.00 95.06 165 ALA A O 1
ATOM 1372 N N . GLU A 1 166 ? -45.926 -15.012 56.214 1.00 96.50 166 GLU A N 1
ATOM 1373 C CA . GLU A 1 166 ? -44.650 -15.729 56.075 1.00 96.50 166 GLU A CA 1
ATOM 1374 C C . GLU A 1 166 ? -44.618 -16.568 54.789 1.00 96.50 166 GLU A C 1
ATOM 1376 O O . GLU A 1 166 ? -43.657 -16.486 54.018 1.00 96.50 166 GLU A O 1
ATOM 1381 N N . ASP A 1 167 ? -45.684 -17.322 54.510 1.00 97.12 167 ASP A N 1
ATOM 1382 C CA . ASP A 1 167 ? -45.805 -18.128 53.294 1.00 97.12 167 ASP A CA 1
ATOM 1383 C C . ASP A 1 167 ? -45.788 -17.236 52.033 1.00 97.12 167 ASP A C 1
ATOM 1385 O O . ASP A 1 167 ? -45.053 -17.529 51.087 1.00 97.12 167 ASP A O 1
ATOM 1389 N N . GLU A 1 168 ? -46.498 -16.103 52.032 1.00 97.12 168 GLU A N 1
ATOM 1390 C CA . GLU A 1 168 ? -46.474 -15.112 50.943 1.00 97.12 168 GLU A CA 1
ATOM 1391 C C . GLU A 1 168 ? -45.075 -14.519 50.728 1.00 97.12 168 GLU A C 1
ATOM 1393 O O . GLU A 1 168 ? -44.583 -14.484 49.599 1.00 97.12 168 GLU A O 1
ATOM 1398 N N . VAL A 1 169 ? -44.388 -14.107 51.798 1.00 96.44 169 VAL A N 1
ATOM 1399 C CA . VAL A 1 169 ? -43.023 -13.561 51.723 1.00 96.44 169 VAL A CA 1
ATOM 1400 C C . VAL A 1 169 ? -42.048 -14.599 51.167 1.00 96.44 169 VAL A C 1
ATOM 1402 O O . VAL A 1 169 ? -41.187 -14.266 50.345 1.00 96.44 169 VAL A O 1
ATOM 1405 N N . THR A 1 170 ? -42.172 -15.864 51.576 1.00 97.25 170 THR A N 1
ATOM 1406 C CA . THR A 1 170 ? -41.332 -16.942 51.034 1.00 97.25 170 THR A CA 1
ATOM 1407 C C . THR A 1 170 ? -41.647 -17.232 49.565 1.00 97.25 170 THR A C 1
ATOM 1409 O O . THR A 1 170 ? -40.723 -17.491 48.789 1.00 97.25 170 THR A O 1
ATOM 1412 N N . GLY A 1 171 ? -42.919 -17.145 49.157 1.00 97.62 171 GLY A N 1
ATOM 1413 C CA . GLY A 1 171 ? -43.346 -17.254 47.763 1.00 97.62 171 GLY A CA 1
ATOM 1414 C C . GLY A 1 171 ? -42.750 -16.144 46.901 1.00 97.62 171 GLY A C 1
ATOM 1415 O O . GLY A 1 171 ? -42.025 -16.431 45.949 1.00 97.62 171 GLY A O 1
ATOM 1416 N N . LEU A 1 172 ? -42.944 -14.888 47.309 1.00 96.25 172 LEU A N 1
ATOM 1417 C CA . LEU A 1 172 ? -42.408 -13.710 46.623 1.00 96.25 172 LEU A CA 1
ATOM 1418 C C . LEU A 1 172 ? -40.876 -13.718 46.562 1.00 96.25 172 LEU A C 1
ATOM 1420 O O . LEU A 1 172 ? -40.296 -13.356 45.542 1.00 96.25 172 LEU A O 1
ATOM 1424 N N . SER A 1 173 ? -40.200 -14.176 47.620 1.00 97.00 173 SER A N 1
ATOM 1425 C CA . SER A 1 173 ? -38.735 -14.304 47.629 1.00 97.00 173 SER A CA 1
ATOM 1426 C C . SER A 1 173 ? -38.244 -15.331 46.606 1.00 97.00 173 SER A C 1
ATOM 1428 O O . SER A 1 173 ? -37.217 -15.124 45.960 1.00 97.00 173 SER A O 1
ATOM 1430 N N . ARG A 1 174 ? -38.982 -16.434 46.430 1.00 97.62 174 ARG A N 1
ATOM 1431 C CA . ARG A 1 174 ? -38.677 -17.454 45.420 1.00 97.62 174 ARG A CA 1
ATOM 1432 C C . ARG A 1 174 ? -38.893 -16.921 44.003 1.00 97.62 174 ARG A C 1
ATOM 1434 O O . ARG A 1 174 ? -38.025 -17.111 43.156 1.00 97.62 174 ARG A O 1
ATOM 1441 N N . GLU A 1 175 ? -40.004 -16.231 43.762 1.00 97.31 175 GLU A N 1
ATOM 1442 C CA . GLU A 1 175 ? -40.300 -15.597 42.470 1.00 97.31 175 GLU A CA 1
ATOM 1443 C C . GLU A 1 175 ? -39.276 -14.512 42.114 1.00 97.31 175 GLU A C 1
ATOM 1445 O O . GLU A 1 175 ? -38.815 -14.426 40.973 1.00 97.31 175 GLU A O 1
ATOM 1450 N N . LEU A 1 176 ? -38.851 -13.716 43.099 1.00 96.81 176 LEU A N 1
ATOM 1451 C CA . LEU A 1 176 ? -37.803 -12.715 42.921 1.00 96.81 176 LEU A CA 1
ATOM 1452 C C . LEU A 1 176 ? -36.479 -13.364 42.497 1.00 96.81 176 LEU A C 1
ATOM 1454 O O . LEU A 1 176 ? -35.827 -12.886 41.572 1.00 96.81 176 LEU A O 1
ATOM 1458 N N . LEU A 1 177 ? -36.092 -14.471 43.131 1.00 97.50 177 LEU A N 1
ATOM 1459 C CA . LEU A 1 177 ? -34.867 -15.185 42.773 1.00 97.50 177 LEU A CA 1
ATOM 1460 C C . LEU A 1 177 ? -34.949 -15.778 41.357 1.00 97.50 177 LEU A C 1
ATOM 1462 O O . LEU A 1 177 ? -33.990 -15.703 40.590 1.00 97.50 177 LEU A O 1
ATOM 1466 N N . GLU A 1 178 ? -36.096 -16.348 40.988 1.00 97.69 178 GLU A N 1
ATOM 1467 C CA . GLU A 1 178 ? -36.291 -16.928 39.658 1.00 97.69 178 GLU A CA 1
ATOM 1468 C C . GLU A 1 178 ? -36.270 -15.858 38.557 1.00 97.69 178 GLU A C 1
ATOM 1470 O O . GLU A 1 178 ? -35.658 -16.050 37.506 1.00 97.69 178 GLU A O 1
ATOM 1475 N N . THR A 1 179 ? -36.896 -14.707 38.801 1.00 97.19 179 THR A N 1
ATOM 1476 C CA . THR A 1 179 ? -36.881 -13.576 37.862 1.00 97.19 179 THR A CA 1
ATOM 1477 C C . THR A 1 179 ? -35.495 -12.948 37.737 1.00 97.19 179 THR A C 1
ATOM 1479 O O . THR A 1 179 ? -35.083 -12.622 36.624 1.00 97.19 179 THR A O 1
ATOM 1482 N N . GLN A 1 180 ? -34.737 -12.842 38.833 1.00 97.31 180 GLN A N 1
ATOM 1483 C CA . GLN A 1 180 ? -33.334 -12.420 38.791 1.00 97.31 180 GLN A CA 1
ATOM 1484 C C . GLN A 1 180 ? -32.482 -13.371 37.949 1.00 97.31 180 GLN A C 1
ATOM 1486 O O . GLN A 1 180 ? -31.728 -12.910 37.094 1.00 97.31 180 GLN A O 1
ATOM 1491 N N . LYS A 1 181 ? -32.653 -14.686 38.122 1.00 97.88 181 LYS A N 1
ATOM 1492 C CA . LYS A 1 181 ? -31.939 -15.690 37.329 1.00 97.88 181 LYS A CA 1
ATOM 1493 C C . LYS A 1 181 ? -32.249 -15.568 35.832 1.00 97.88 181 LYS A C 1
ATOM 1495 O O . LYS A 1 181 ? -31.325 -15.506 35.029 1.00 97.88 181 LYS A O 1
ATOM 1500 N N . LYS A 1 182 ? -33.529 -15.448 35.459 1.00 97.25 182 LYS A N 1
ATOM 1501 C CA . LYS A 1 182 ? -33.944 -15.243 34.056 1.00 97.25 182 LYS A CA 1
ATOM 1502 C C . LYS A 1 182 ? -33.359 -13.957 33.467 1.00 97.25 182 LYS A C 1
ATOM 1504 O O . LYS A 1 182 ? -32.916 -13.942 32.326 1.00 97.25 182 LYS A O 1
ATOM 1509 N N . LEU A 1 183 ? -33.318 -12.876 34.250 1.00 97.31 183 LEU A N 1
ATOM 1510 C CA . LEU A 1 183 ? -32.712 -11.614 33.819 1.00 97.31 183 LEU A CA 1
ATOM 1511 C C . LEU A 1 183 ? -31.202 -11.754 33.564 1.00 97.31 183 LEU A C 1
ATOM 1513 O O . LEU A 1 183 ? -30.675 -11.127 32.645 1.00 97.31 183 LEU A O 1
ATOM 1517 N N . GLU A 1 184 ? -30.493 -12.527 34.384 1.00 97.31 184 GLU A N 1
ATOM 1518 C CA . GLU A 1 184 ? -29.067 -12.801 34.183 1.00 97.31 184 GLU A CA 1
ATOM 1519 C C . GLU A 1 184 ? -28.812 -13.659 32.940 1.00 97.31 184 GLU A C 1
ATOM 1521 O O . GLU A 1 184 ? -27.906 -13.333 32.171 1.00 97.31 184 GLU A O 1
ATOM 1526 N N . GLU A 1 185 ? -29.632 -14.687 32.707 1.00 97.62 185 GLU A N 1
ATOM 1527 C CA . GLU A 1 185 ? -29.585 -15.530 31.503 1.00 97.62 185 GLU A CA 1
ATOM 1528 C C . GLU A 1 185 ? -29.798 -14.687 30.231 1.00 97.62 185 GLU A C 1
ATOM 1530 O O . GLU A 1 185 ? -28.938 -14.672 29.352 1.00 97.62 185 GLU A O 1
ATOM 1535 N N . GLU A 1 186 ? -30.847 -13.861 30.185 1.00 96.88 186 GLU A N 1
ATOM 1536 C CA . GLU A 1 186 ? -31.115 -12.936 29.069 1.00 96.88 186 GLU A CA 1
ATOM 1537 C C . GLU A 1 186 ? -29.967 -11.941 28.833 1.00 96.88 186 GLU A C 1
ATOM 1539 O O . GLU A 1 186 ? -29.596 -11.636 27.697 1.00 96.88 186 GLU A O 1
ATOM 1544 N N . ARG A 1 187 ? -29.345 -11.429 29.904 1.00 97.06 187 ARG A N 1
ATOM 1545 C CA . ARG A 1 187 ? -28.175 -10.543 29.785 1.00 97.06 187 ARG A CA 1
ATOM 1546 C C . ARG A 1 187 ? -26.975 -11.260 29.173 1.00 97.06 187 ARG A C 1
ATOM 1548 O O . ARG A 1 187 ? -26.246 -10.636 28.395 1.00 97.06 187 ARG A O 1
ATOM 1555 N N . GLN A 1 188 ? -26.753 -12.527 29.524 1.00 97.44 188 GLN A N 1
ATOM 1556 C CA . GLN A 1 188 ? -25.697 -13.341 28.924 1.00 97.44 188 GLN A CA 1
ATOM 1557 C C . GLN A 1 188 ? -25.987 -13.607 27.446 1.00 97.44 188 GLN A C 1
ATOM 1559 O O . GLN A 1 188 ? -25.137 -13.300 26.608 1.00 97.44 188 GLN A O 1
ATOM 1564 N N . GLU A 1 189 ? -27.193 -14.068 27.110 1.00 97.44 189 GLU A N 1
ATOM 1565 C CA . GLU A 1 189 ? -27.603 -14.345 25.728 1.00 97.44 189 GLU A CA 1
ATOM 1566 C C . GLU A 1 189 ? -27.515 -13.097 24.842 1.00 97.44 189 GLU A C 1
ATOM 1568 O O . GLU A 1 189 ? -26.943 -13.132 23.749 1.00 97.44 189 GLU A O 1
ATOM 1573 N N . HIS A 1 190 ? -27.985 -11.950 25.336 1.00 97.25 190 HIS A N 1
ATOM 1574 C CA . HIS A 1 190 ? -27.856 -10.676 24.634 1.00 97.25 190 HIS A CA 1
ATOM 1575 C C . HIS A 1 190 ? -26.381 -10.272 24.445 1.00 97.25 190 HIS A C 1
ATOM 1577 O O . HIS A 1 190 ? -25.998 -9.729 23.402 1.00 97.25 190 HIS A O 1
ATOM 1583 N N . GLY A 1 19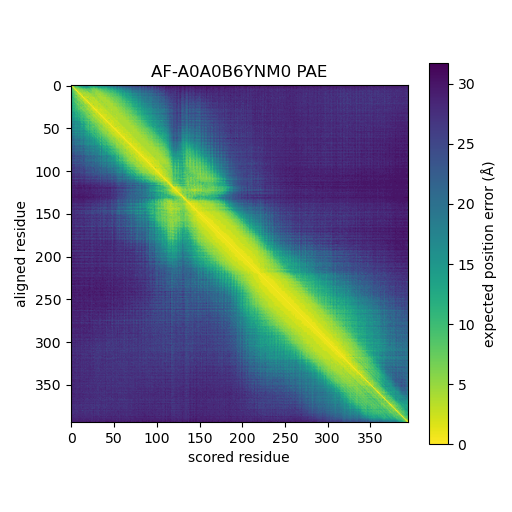1 ? -25.528 -10.527 25.442 1.00 96.81 191 GLY A N 1
ATOM 1584 C CA . GLY A 1 191 ? -24.083 -10.322 25.349 1.00 96.81 191 GLY A CA 1
ATOM 1585 C C . GLY A 1 191 ? -23.446 -11.165 24.242 1.00 96.81 191 GLY A C 1
ATOM 1586 O O . GLY A 1 191 ? -22.718 -10.632 23.399 1.00 96.81 191 GLY A O 1
ATOM 1587 N N . GLU A 1 192 ? -23.768 -12.457 24.190 1.00 97.50 192 GLU A N 1
ATOM 1588 C CA . GLU A 1 192 ? -23.306 -13.366 23.139 1.00 97.50 192 GLU A CA 1
ATOM 1589 C C . GLU A 1 192 ? -23.799 -12.947 21.754 1.00 97.50 192 GLU A C 1
ATOM 1591 O O . GLU A 1 192 ? -23.016 -12.916 20.798 1.00 97.50 192 GLU A O 1
ATOM 1596 N N . LEU A 1 193 ? -25.078 -12.584 21.639 1.00 97.75 193 LEU A N 1
ATOM 1597 C CA . LEU A 1 193 ? -25.678 -12.149 20.383 1.00 97.75 193 LEU A CA 1
ATOM 1598 C C . LEU A 1 193 ? -24.991 -10.889 19.851 1.00 97.75 193 LEU A C 1
ATOM 1600 O O . LEU A 1 193 ? -24.678 -10.809 18.664 1.00 97.75 193 LEU A O 1
ATOM 1604 N N . ARG A 1 194 ? -24.670 -9.932 20.729 1.00 97.88 194 ARG A N 1
ATOM 1605 C CA . ARG A 1 194 ? -23.927 -8.721 20.361 1.00 97.88 194 ARG A CA 1
ATOM 1606 C C . ARG A 1 194 ? -22.526 -9.045 19.837 1.00 97.88 194 ARG A C 1
ATOM 1608 O O . ARG A 1 194 ? -22.104 -8.449 18.847 1.00 97.88 194 ARG A O 1
ATOM 1615 N N . VAL A 1 195 ? -21.814 -9.988 20.457 1.00 98.00 195 VAL A N 1
ATOM 1616 C CA . VAL A 1 195 ? -20.495 -10.432 19.971 1.00 98.00 195 VAL A CA 1
ATOM 1617 C C . VAL A 1 195 ? -20.618 -11.111 18.606 1.00 98.00 195 VAL A C 1
ATOM 1619 O O . VAL A 1 195 ? -19.831 -10.816 17.706 1.00 98.00 195 VAL A O 1
ATOM 1622 N N . ARG A 1 196 ? -21.616 -11.985 18.415 1.00 98.19 196 ARG A N 1
ATOM 1623 C CA . ARG A 1 196 ? -21.881 -12.627 17.114 1.00 98.19 196 ARG A CA 1
ATOM 1624 C C . ARG A 1 196 ? -22.208 -11.596 16.037 1.00 98.19 196 ARG A C 1
ATOM 1626 O O . ARG A 1 196 ? -21.642 -11.664 14.952 1.00 98.19 196 ARG A O 1
ATOM 1633 N N . TYR A 1 197 ? -23.047 -10.614 16.354 1.00 97.44 197 TYR A N 1
ATOM 1634 C CA . TYR A 1 197 ? -23.385 -9.520 15.447 1.00 97.44 197 TYR A CA 1
ATOM 1635 C C . TYR A 1 197 ? -22.147 -8.711 15.040 1.00 97.44 197 TYR A C 1
ATOM 1637 O O . TYR A 1 197 ? -21.952 -8.441 13.860 1.00 97.44 197 TYR A O 1
ATOM 1645 N N . GLN A 1 198 ? -21.273 -8.366 15.991 1.00 97.81 198 GLN A N 1
ATOM 1646 C CA . GLN A 1 198 ? -20.031 -7.646 15.692 1.00 97.81 198 GLN A CA 1
ATOM 1647 C C . GLN A 1 198 ? -19.106 -8.445 14.768 1.00 97.81 198 GLN A C 1
ATOM 1649 O O . GLN A 1 198 ? -18.591 -7.880 13.806 1.00 97.81 198 GLN A O 1
ATOM 1654 N N . LYS A 1 199 ? -18.938 -9.751 15.020 1.00 98.00 199 LYS A N 1
ATOM 1655 C CA . LYS A 1 199 ? -18.156 -10.641 14.146 1.00 98.00 199 LYS A CA 1
ATOM 1656 C C . LYS A 1 199 ? -18.737 -10.696 12.736 1.00 98.00 199 LYS A C 1
ATOM 1658 O O . LYS A 1 199 ? -18.020 -10.437 11.777 1.00 98.00 199 LYS A O 1
ATOM 1663 N N . LEU A 1 200 ? -20.043 -10.936 12.622 1.00 97.75 200 LEU A N 1
ATOM 1664 C CA . LEU A 1 200 ? -20.724 -11.008 11.331 1.00 97.75 200 LEU A CA 1
ATOM 1665 C C . LEU A 1 200 ? -20.626 -9.684 10.560 1.00 97.75 200 LEU A C 1
ATOM 1667 O O . LEU A 1 200 ? -20.439 -9.680 9.349 1.00 97.75 200 LEU A O 1
ATOM 1671 N N . ASN A 1 201 ? -20.702 -8.549 11.256 1.00 98.06 201 ASN A N 1
ATOM 1672 C CA . ASN A 1 201 ? -20.556 -7.236 10.637 1.00 98.06 201 ASN A CA 1
ATOM 1673 C C . ASN A 1 201 ? -19.122 -6.978 10.133 1.00 98.06 201 ASN A C 1
ATOM 1675 O O . ASN A 1 201 ? -18.945 -6.352 9.088 1.00 98.06 201 ASN A O 1
ATOM 1679 N N . MET A 1 202 ? -18.097 -7.474 10.839 1.00 97.88 202 MET A N 1
ATOM 1680 C CA . MET A 1 202 ? -16.708 -7.432 10.362 1.00 97.88 202 MET A CA 1
ATOM 1681 C C . MET A 1 202 ? -16.517 -8.313 9.122 1.00 97.88 202 MET A C 1
ATOM 1683 O O . MET A 1 202 ? -15.992 -7.838 8.119 1.00 97.88 202 MET A O 1
ATOM 1687 N N . GLU A 1 203 ? -17.010 -9.553 9.150 1.00 97.50 203 GLU A N 1
ATOM 1688 C CA . GLU A 1 203 ? -16.962 -10.470 8.001 1.00 97.50 203 GLU A CA 1
ATOM 1689 C C . GLU A 1 203 ? -17.704 -9.897 6.782 1.00 97.50 203 GLU A C 1
ATOM 1691 O O . GLU A 1 203 ? -17.228 -9.977 5.646 1.00 97.50 203 GLU A O 1
ATOM 1696 N N . TYR A 1 204 ? -18.849 -9.249 7.006 1.00 97.56 204 TYR A N 1
ATOM 1697 C CA . TYR A 1 204 ? -19.585 -8.546 5.961 1.00 97.56 204 TYR A CA 1
ATOM 1698 C C . TYR A 1 204 ? -18.774 -7.386 5.365 1.00 97.56 204 TYR A C 1
ATOM 1700 O O . TYR A 1 204 ? -18.678 -7.261 4.146 1.00 97.56 204 TYR A O 1
ATOM 1708 N N . ALA A 1 205 ? -18.143 -6.554 6.196 1.00 97.81 205 ALA A N 1
ATOM 1709 C CA . ALA A 1 205 ? -17.289 -5.470 5.714 1.00 97.81 205 ALA A CA 1
ATOM 1710 C C . ALA A 1 205 ? -16.086 -5.991 4.902 1.00 97.81 205 ALA A C 1
ATOM 1712 O O . ALA A 1 205 ? -15.762 -5.428 3.855 1.00 97.81 205 ALA A O 1
ATOM 1713 N N . GLU A 1 206 ? -15.454 -7.083 5.341 1.00 97.88 206 GLU A N 1
ATOM 1714 C CA . GLU A 1 206 ? -14.348 -7.720 4.619 1.00 97.88 206 GLU A CA 1
ATOM 1715 C C . GLU A 1 206 ? -14.785 -8.283 3.264 1.00 97.88 206 GLU A C 1
ATOM 1717 O O . GLU A 1 206 ? -14.126 -8.052 2.248 1.00 97.88 206 GLU A O 1
ATOM 1722 N N . THR A 1 207 ? -15.903 -9.010 3.229 1.00 96.88 207 THR A N 1
ATOM 1723 C CA . THR A 1 207 ? -16.444 -9.585 1.989 1.00 96.88 207 THR A CA 1
ATOM 1724 C C . THR A 1 207 ? -16.901 -8.499 1.021 1.00 96.88 207 THR A C 1
ATOM 1726 O O . THR A 1 207 ? -16.537 -8.550 -0.152 1.00 96.88 207 THR A O 1
ATOM 1729 N N . ALA A 1 208 ? -17.586 -7.459 1.501 1.00 97.69 208 ALA A N 1
ATOM 1730 C CA . ALA A 1 208 ? -17.948 -6.298 0.692 1.00 97.69 208 ALA A CA 1
ATOM 1731 C C . ALA A 1 208 ? -16.711 -5.571 0.130 1.00 97.69 208 ALA A C 1
ATOM 1733 O O . ALA A 1 208 ? -16.730 -5.108 -1.010 1.00 97.69 208 ALA A O 1
ATOM 1734 N N . GLY A 1 209 ? -15.622 -5.487 0.903 1.00 97.31 209 GLY A N 1
ATOM 1735 C CA . GLY A 1 209 ? -14.343 -4.943 0.440 1.00 97.31 209 GLY A CA 1
ATOM 1736 C C . GLY A 1 209 ? -13.707 -5.777 -0.676 1.00 97.31 209 GLY A C 1
ATOM 1737 O O . GLY A 1 209 ? -13.253 -5.216 -1.674 1.00 97.31 209 GLY A O 1
ATOM 1738 N N . LYS A 1 210 ? -13.720 -7.110 -0.543 1.00 97.12 210 LYS A N 1
ATOM 1739 C CA . LYS A 1 210 ? -13.220 -8.033 -1.578 1.00 97.12 210 LYS A CA 1
ATOM 1740 C C . LYS A 1 210 ? -14.022 -7.921 -2.870 1.00 97.12 210 LYS A C 1
ATOM 1742 O O . LYS A 1 210 ? -13.418 -7.731 -3.918 1.00 97.12 210 LYS A O 1
ATOM 1747 N N . VAL A 1 211 ? -15.353 -7.933 -2.777 1.00 97.00 211 VAL A N 1
ATOM 1748 C CA . VAL A 1 211 ? -16.243 -7.787 -3.941 1.00 97.00 211 VAL A CA 1
ATOM 1749 C C . VAL A 1 211 ? -15.932 -6.499 -4.700 1.00 97.00 211 VAL A C 1
ATOM 1751 O O . VAL A 1 211 ? -15.651 -6.560 -5.888 1.00 97.00 211 VAL A O 1
ATOM 1754 N N . LYS A 1 212 ? -15.825 -5.354 -4.012 1.00 96.00 212 LYS A N 1
ATOM 1755 C CA . LYS A 1 212 ? -15.449 -4.084 -4.662 1.00 96.00 212 LYS A CA 1
ATOM 1756 C C . LYS A 1 212 ? -14.092 -4.140 -5.374 1.00 96.00 212 LYS A C 1
ATOM 1758 O O . LYS A 1 212 ? -13.934 -3.548 -6.438 1.00 96.00 212 LYS A O 1
ATOM 1763 N N . SER A 1 213 ? -13.097 -4.803 -4.780 1.00 95.56 213 SER A N 1
ATOM 1764 C CA . SER A 1 213 ? -11.783 -4.968 -5.416 1.00 95.56 213 SER A CA 1
ATOM 1765 C C . SER A 1 213 ? -11.849 -5.870 -6.644 1.00 95.56 213 SER A C 1
ATOM 1767 O O . SER A 1 213 ? -11.106 -5.639 -7.598 1.00 95.56 213 SER A O 1
ATOM 1769 N N . ASP A 1 214 ? -12.668 -6.915 -6.606 1.00 95.25 214 ASP A N 1
ATOM 1770 C CA . ASP A 1 214 ? -12.812 -7.845 -7.720 1.00 95.25 214 ASP A CA 1
ATOM 1771 C C . ASP A 1 214 ? -13.618 -7.203 -8.854 1.00 95.25 214 ASP A C 1
ATOM 1773 O O . ASP A 1 214 ? -13.184 -7.271 -10.002 1.00 95.25 214 ASP A O 1
ATOM 1777 N N . ASP A 1 215 ? -14.681 -6.463 -8.536 1.00 95.38 215 ASP A N 1
ATOM 1778 C CA . ASP A 1 215 ? -15.443 -5.658 -9.496 1.00 95.38 215 ASP A CA 1
ATOM 1779 C C . ASP A 1 215 ? -14.528 -4.659 -10.214 1.00 95.38 215 ASP A C 1
ATOM 1781 O O . ASP A 1 215 ? -14.484 -4.627 -11.441 1.00 95.38 215 ASP A O 1
ATOM 1785 N N . TYR A 1 216 ? -13.691 -3.924 -9.468 1.00 95.38 216 TYR A N 1
ATOM 1786 C CA . TYR A 1 216 ? -12.708 -3.014 -10.061 1.00 95.38 216 TYR A CA 1
ATOM 1787 C C . TYR A 1 216 ? -11.737 -3.734 -11.010 1.00 95.38 216 TYR A C 1
ATOM 1789 O O . TYR A 1 216 ? -11.370 -3.195 -12.056 1.00 95.38 216 TYR A O 1
ATOM 1797 N N . ARG A 1 217 ? -11.291 -4.949 -10.669 1.00 94.88 217 ARG A N 1
ATOM 1798 C CA . ARG A 1 217 ? -10.409 -5.735 -11.546 1.00 94.88 217 ARG A CA 1
ATOM 1799 C C . ARG A 1 217 ? -11.124 -6.167 -12.817 1.00 94.88 217 ARG A C 1
ATOM 1801 O O . ARG A 1 217 ? -10.516 -6.094 -13.879 1.00 94.88 217 ARG A O 1
ATOM 1808 N N . VAL A 1 218 ? -12.377 -6.604 -12.711 1.00 95.25 218 VAL A N 1
ATOM 1809 C CA . VAL A 1 218 ? -13.191 -7.031 -13.855 1.00 95.25 218 VAL A CA 1
ATOM 1810 C C . VAL A 1 218 ? -13.475 -5.848 -14.778 1.00 95.25 218 VAL A C 1
ATOM 1812 O O . VAL A 1 218 ? -13.202 -5.943 -15.970 1.00 95.25 218 VAL A O 1
ATOM 1815 N N . GLU A 1 219 ? -13.925 -4.715 -14.236 1.00 93.94 219 GLU A N 1
ATOM 1816 C CA . GLU A 1 219 ? -14.218 -3.501 -15.010 1.00 93.94 219 GLU A CA 1
ATOM 1817 C C . GLU A 1 219 ? -12.990 -2.977 -15.767 1.00 93.94 219 GLU A C 1
ATOM 1819 O O . GLU A 1 219 ? -13.103 -2.507 -16.899 1.00 93.94 219 GLU A O 1
ATOM 1824 N N . ASN A 1 220 ? -11.798 -3.079 -15.170 1.00 95.38 220 ASN A N 1
ATOM 1825 C CA . ASN A 1 220 ? -10.564 -2.604 -15.797 1.00 95.38 220 ASN A CA 1
ATOM 1826 C C . ASN A 1 220 ? -9.836 -3.661 -16.634 1.00 95.38 220 ASN A C 1
ATOM 1828 O O . ASN A 1 220 ? -8.876 -3.314 -17.327 1.00 95.38 220 ASN A O 1
ATOM 1832 N N . TYR A 1 221 ? -10.257 -4.928 -16.592 1.00 96.25 221 TYR A N 1
ATOM 1833 C CA . TYR A 1 221 ? -9.559 -6.019 -17.271 1.00 96.25 221 TYR A CA 1
ATOM 1834 C C . TYR A 1 221 ? -9.445 -5.767 -18.774 1.00 96.25 221 TYR A C 1
ATOM 1836 O O . TYR A 1 221 ? -8.347 -5.842 -19.323 1.00 96.25 221 TYR A O 1
ATOM 1844 N N . ASP A 1 222 ? -10.552 -5.408 -19.426 1.00 95.50 222 ASP A N 1
ATOM 1845 C CA . ASP A 1 222 ? -10.577 -5.188 -20.874 1.00 95.50 222 ASP A CA 1
ATOM 1846 C C . ASP A 1 222 ? -9.690 -4.012 -21.288 1.00 95.50 222 ASP A C 1
ATOM 1848 O O . ASP A 1 222 ? -8.976 -4.098 -22.287 1.00 95.50 222 ASP A O 1
ATOM 1852 N N . LYS A 1 223 ? -9.657 -2.945 -20.479 1.00 95.88 223 LYS A N 1
ATOM 1853 C CA . LYS A 1 223 ? -8.776 -1.798 -20.713 1.00 95.88 223 LYS A CA 1
ATOM 1854 C C . LYS A 1 223 ? -7.307 -2.206 -20.621 1.00 95.88 223 LYS A C 1
ATOM 1856 O O . LYS A 1 223 ? -6.566 -2.002 -21.577 1.00 95.88 223 LYS A O 1
ATOM 1861 N N . VAL A 1 224 ? -6.899 -2.828 -19.515 1.0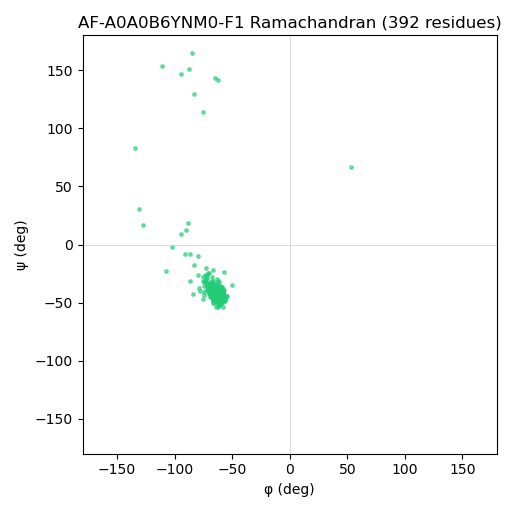0 96.44 224 VAL A N 1
ATOM 1862 C CA . VAL A 1 224 ? -5.505 -3.264 -19.309 1.00 96.44 224 VAL A CA 1
ATOM 1863 C C . VAL A 1 224 ? -5.086 -4.280 -20.370 1.00 96.44 224 VAL A C 1
ATOM 1865 O O . VAL A 1 224 ? -3.974 -4.215 -20.890 1.00 96.44 224 VAL A O 1
ATOM 1868 N N . LYS A 1 225 ? -5.980 -5.202 -20.733 1.00 97.50 225 LYS A N 1
ATOM 1869 C CA . LYS A 1 225 ? -5.750 -6.162 -21.812 1.00 97.50 225 LYS A CA 1
ATOM 1870 C C . LYS A 1 225 ? -5.558 -5.456 -23.153 1.00 97.50 225 LYS A C 1
ATOM 1872 O O . LYS A 1 225 ? -4.614 -5.784 -23.858 1.00 97.50 225 LYS A O 1
ATOM 1877 N N . SER A 1 226 ? -6.398 -4.473 -23.480 1.00 95.94 226 SER A N 1
ATOM 1878 C CA . SER A 1 226 ? -6.261 -3.705 -24.721 1.00 95.94 226 SER A CA 1
ATOM 1879 C C . SER A 1 226 ? -4.948 -2.920 -24.776 1.00 95.94 226 SER A C 1
ATOM 1881 O O . SER A 1 226 ? -4.275 -2.943 -25.800 1.00 95.94 226 SER A O 1
ATOM 1883 N N . GLU A 1 227 ? -4.533 -2.298 -23.669 1.00 96.56 227 GLU A N 1
ATOM 1884 C CA . GLU A 1 227 ? -3.252 -1.589 -23.575 1.00 96.56 227 GLU A CA 1
ATOM 1885 C C . GLU A 1 227 ? -2.074 -2.553 -23.751 1.00 96.56 227 GLU A C 1
ATOM 1887 O O . GLU A 1 227 ? -1.163 -2.276 -24.528 1.00 96.56 227 GLU A O 1
ATOM 1892 N N . ARG A 1 228 ? -2.116 -3.721 -23.096 1.00 97.06 228 ARG A N 1
ATOM 1893 C CA . ARG A 1 228 ? -1.121 -4.782 -23.291 1.00 97.06 228 ARG A CA 1
ATOM 1894 C C . ARG A 1 228 ? -1.056 -5.223 -24.753 1.00 97.06 228 ARG A C 1
ATOM 1896 O O . ARG A 1 228 ? 0.040 -5.305 -25.292 1.00 97.06 228 ARG A O 1
ATOM 1903 N N . ASP A 1 229 ? -2.195 -5.504 -25.380 1.00 97.69 229 ASP A N 1
ATOM 1904 C CA . ASP A 1 229 ? -2.247 -5.996 -26.762 1.00 97.69 229 ASP A CA 1
ATOM 1905 C C . ASP A 1 229 ? -1.683 -4.956 -27.747 1.00 97.69 229 ASP A C 1
ATOM 1907 O O . ASP A 1 229 ? -0.977 -5.315 -28.690 1.00 97.69 229 ASP A O 1
ATOM 1911 N N . VAL A 1 230 ? -1.927 -3.664 -27.497 1.00 97.94 230 VAL A N 1
ATOM 1912 C CA . VAL A 1 230 ? -1.310 -2.560 -28.252 1.00 97.94 230 VAL A CA 1
ATOM 1913 C C . VAL A 1 230 ? 0.204 -2.533 -28.041 1.00 97.94 230 VAL A C 1
ATOM 1915 O O . VAL A 1 230 ? 0.948 -2.512 -29.016 1.00 97.94 230 VAL A O 1
ATOM 1918 N N . PHE A 1 231 ? 0.686 -2.609 -26.798 1.00 97.31 231 PHE A N 1
ATOM 1919 C CA . PHE A 1 231 ? 2.128 -2.619 -26.534 1.00 97.31 231 PHE A CA 1
ATOM 1920 C C . PHE A 1 231 ? 2.839 -3.841 -27.124 1.00 97.31 231 PHE A C 1
ATOM 1922 O O . PHE A 1 231 ? 3.950 -3.713 -27.636 1.00 97.31 231 PHE A O 1
ATOM 1929 N N . GLU A 1 232 ? 2.213 -5.018 -27.089 1.00 97.88 232 GLU A N 1
ATOM 1930 C CA . GLU A 1 232 ? 2.734 -6.219 -27.745 1.00 97.88 232 GLU A CA 1
ATOM 1931 C C . GLU A 1 232 ? 2.815 -6.023 -29.265 1.00 97.88 232 GLU A C 1
ATOM 1933 O O . GLU A 1 232 ? 3.819 -6.390 -29.882 1.00 97.88 232 GLU A O 1
ATOM 1938 N N . HIS A 1 233 ? 1.802 -5.397 -29.874 1.00 97.69 233 HIS A N 1
ATOM 1939 C CA . HIS A 1 233 ? 1.822 -5.069 -31.297 1.00 97.69 233 HIS A CA 1
ATOM 1940 C C . HIS A 1 233 ? 2.965 -4.109 -31.652 1.00 97.69 233 HIS A C 1
ATOM 1942 O O . HIS A 1 233 ? 3.761 -4.409 -32.548 1.00 97.69 233 HIS A O 1
ATOM 1948 N N . ASP A 1 234 ? 3.090 -3.007 -30.912 1.00 97.56 234 ASP A N 1
ATOM 1949 C CA . ASP A 1 234 ? 4.128 -1.993 -31.114 1.00 97.56 234 ASP A CA 1
ATOM 1950 C C . ASP A 1 234 ? 5.530 -2.594 -30.938 1.00 97.56 234 ASP A C 1
ATOM 1952 O O . ASP A 1 234 ? 6.439 -2.335 -31.732 1.00 97.56 234 ASP A O 1
ATOM 1956 N N . GLN A 1 235 ? 5.713 -3.469 -29.943 1.00 97.88 235 GLN A N 1
ATOM 1957 C CA . GLN A 1 235 ? 6.969 -4.186 -29.725 1.00 97.88 235 GLN A CA 1
ATOM 1958 C C . GLN A 1 235 ? 7.323 -5.080 -30.921 1.00 97.88 235 GLN A C 1
ATOM 1960 O O . GLN A 1 235 ? 8.480 -5.112 -31.360 1.00 97.88 235 GLN A O 1
ATOM 1965 N N . MET A 1 236 ? 6.346 -5.819 -31.456 1.00 97.56 236 MET A N 1
ATOM 1966 C CA . MET A 1 236 ? 6.552 -6.673 -32.626 1.00 97.56 236 MET A CA 1
ATOM 1967 C C . MET A 1 236 ? 6.872 -5.850 -33.877 1.00 97.56 236 MET A C 1
ATOM 1969 O O . MET A 1 236 ? 7.708 -6.257 -34.687 1.00 97.56 236 MET A O 1
ATOM 1973 N N . GLU A 1 237 ? 6.228 -4.699 -34.064 1.00 97.94 237 GLU A N 1
ATOM 1974 C CA . GLU A 1 237 ? 6.525 -3.801 -35.178 1.00 97.94 237 GLU A CA 1
ATOM 1975 C C . GLU A 1 237 ? 7.930 -3.201 -35.071 1.00 97.94 237 GLU A C 1
ATOM 1977 O O . GLU A 1 237 ? 8.715 -3.339 -36.013 1.00 97.94 237 GLU A O 1
ATOM 1982 N N . ALA A 1 238 ? 8.293 -2.642 -33.915 1.00 96.81 238 ALA A N 1
ATOM 1983 C CA . ALA A 1 238 ? 9.625 -2.093 -33.673 1.00 96.81 238 ALA A CA 1
ATOM 1984 C C . ALA A 1 238 ? 10.722 -3.151 -33.877 1.00 96.81 238 ALA A C 1
ATOM 1986 O O . ALA A 1 238 ? 11.747 -2.880 -34.503 1.00 96.81 238 ALA A O 1
ATOM 1987 N N . SER A 1 239 ? 10.484 -4.386 -33.425 1.00 97.88 239 SER A N 1
ATOM 1988 C CA . SER A 1 239 ? 11.417 -5.503 -33.623 1.00 97.88 239 SER A CA 1
ATOM 1989 C C . SER A 1 239 ? 11.593 -5.854 -35.104 1.00 97.88 239 SER A C 1
ATOM 1991 O O . SER A 1 239 ? 12.715 -6.074 -35.559 1.00 97.88 239 SER A O 1
ATOM 1993 N N . ARG A 1 240 ? 10.507 -5.861 -35.892 1.00 97.81 240 ARG A N 1
ATOM 1994 C CA . ARG A 1 240 ? 10.581 -6.071 -37.350 1.00 97.81 240 ARG A CA 1
ATOM 1995 C C . ARG A 1 240 ? 11.347 -4.950 -38.050 1.00 97.81 240 ARG A C 1
ATOM 1997 O O . ARG A 1 240 ? 12.164 -5.235 -38.925 1.00 97.81 240 ARG A O 1
ATOM 2004 N N . GLN A 1 241 ? 11.105 -3.698 -37.663 1.00 97.75 241 GLN A N 1
ATOM 2005 C CA . GLN A 1 241 ? 11.817 -2.541 -38.208 1.00 97.75 241 GLN A CA 1
ATOM 2006 C C . GLN A 1 241 ? 13.315 -2.590 -37.871 1.00 97.75 241 GLN A C 1
ATOM 2008 O O . GLN A 1 241 ? 14.140 -2.338 -38.749 1.00 97.75 241 GLN A O 1
ATOM 2013 N N . LEU A 1 242 ? 13.675 -2.981 -36.644 1.00 97.31 242 LEU A N 1
ATOM 2014 C CA . LEU A 1 242 ? 15.068 -3.151 -36.227 1.00 97.31 242 LEU A CA 1
ATOM 2015 C C . LEU A 1 242 ? 15.788 -4.203 -37.078 1.00 97.31 242 LEU A C 1
ATOM 2017 O O . LEU A 1 242 ? 16.853 -3.914 -37.612 1.00 97.31 242 LEU A O 1
ATOM 2021 N N . ILE A 1 243 ? 15.182 -5.377 -37.279 1.00 97.94 243 ILE A N 1
ATOM 2022 C CA . ILE A 1 243 ? 15.761 -6.444 -38.114 1.00 97.94 243 ILE A CA 1
ATOM 2023 C C . ILE A 1 243 ? 15.994 -5.953 -39.553 1.00 97.94 243 ILE A C 1
ATOM 2025 O O . ILE A 1 243 ? 17.043 -6.215 -40.146 1.00 97.94 243 ILE A O 1
ATOM 2029 N N . ALA A 1 244 ? 15.033 -5.221 -40.126 1.00 97.38 244 ALA A N 1
ATOM 2030 C CA . ALA A 1 244 ? 15.173 -4.657 -41.468 1.00 97.38 244 ALA A CA 1
ATOM 2031 C C . ALA A 1 244 ? 16.314 -3.625 -41.543 1.00 97.38 244 ALA A C 1
ATOM 2033 O O . ALA A 1 244 ? 17.098 -3.631 -42.497 1.00 97.38 244 ALA A O 1
ATOM 2034 N N . LEU A 1 245 ? 16.438 -2.769 -40.523 1.00 97.62 245 LEU A N 1
ATOM 2035 C CA . LEU A 1 245 ? 17.517 -1.789 -40.418 1.00 97.62 245 LEU A CA 1
ATOM 2036 C C . LEU A 1 245 ? 18.883 -2.461 -40.263 1.00 97.62 245 LEU A C 1
ATOM 2038 O O . LEU A 1 245 ? 19.808 -2.092 -40.982 1.00 97.62 245 LEU A O 1
ATOM 2042 N N . GLU A 1 246 ? 19.011 -3.474 -39.408 1.00 98.12 246 GLU A N 1
ATOM 2043 C CA . GLU A 1 246 ? 20.245 -4.248 -39.229 1.00 98.12 246 GLU A CA 1
ATOM 2044 C C . GLU A 1 246 ? 20.690 -4.919 -40.536 1.00 98.12 246 GLU A C 1
ATOM 2046 O O . GLU A 1 246 ? 21.865 -4.842 -40.908 1.00 98.12 246 GLU A O 1
ATOM 2051 N N . ALA A 1 247 ? 19.752 -5.508 -41.285 1.00 97.81 247 ALA A N 1
ATOM 2052 C CA . ALA A 1 247 ? 20.036 -6.082 -42.598 1.00 97.81 247 ALA A CA 1
ATOM 2053 C C . ALA A 1 247 ? 20.518 -5.013 -43.596 1.00 97.81 247 ALA A C 1
ATOM 2055 O O . ALA A 1 247 ? 21.513 -5.219 -44.298 1.00 97.81 247 ALA A O 1
ATOM 2056 N N . SER A 1 248 ? 19.856 -3.849 -43.629 1.00 97.56 248 SER A N 1
ATOM 2057 C CA . SER A 1 248 ? 20.255 -2.722 -44.485 1.00 97.56 248 SER A CA 1
ATOM 2058 C C . SER A 1 248 ? 21.642 -2.180 -44.123 1.00 97.56 248 SER A C 1
ATOM 2060 O O . SER A 1 248 ? 22.464 -1.941 -45.007 1.00 97.56 248 SER A O 1
ATOM 2062 N N . PHE A 1 249 ? 21.942 -2.070 -42.828 1.00 97.69 249 PHE A N 1
ATOM 2063 C CA . PHE A 1 249 ? 23.225 -1.605 -42.322 1.00 97.69 249 PHE A CA 1
ATOM 2064 C C . PHE A 1 249 ? 24.344 -2.584 -42.676 1.00 97.69 249 PHE A C 1
ATOM 2066 O O . PHE A 1 249 ? 25.400 -2.168 -43.147 1.00 97.69 249 PHE A O 1
ATOM 2073 N N . SER A 1 250 ? 24.097 -3.888 -42.523 1.00 98.19 250 SER A N 1
ATOM 2074 C CA . SER A 1 250 ? 25.045 -4.929 -42.922 1.00 98.19 250 SER A CA 1
ATOM 2075 C C . SER A 1 250 ? 25.370 -4.865 -44.419 1.00 98.19 250 SER A C 1
ATOM 2077 O O . SER A 1 250 ? 26.534 -4.995 -44.800 1.00 98.19 250 SER A O 1
ATOM 2079 N N . ASN A 1 251 ? 24.369 -4.614 -45.270 1.00 97.69 251 ASN A N 1
ATOM 2080 C CA . ASN A 1 251 ? 24.579 -4.449 -46.711 1.00 97.69 251 ASN A CA 1
ATOM 2081 C C . ASN A 1 251 ? 25.392 -3.187 -47.031 1.00 97.69 251 ASN A C 1
ATOM 2083 O O . ASN A 1 251 ? 26.399 -3.285 -47.728 1.00 97.69 251 ASN A O 1
ATOM 2087 N N . LEU A 1 252 ? 25.032 -2.035 -46.456 1.00 97.19 252 LEU A N 1
ATOM 2088 C CA . LEU A 1 252 ? 25.786 -0.786 -46.628 1.00 97.19 252 LEU A CA 1
ATOM 2089 C C . LEU A 1 252 ? 27.231 -0.905 -46.131 1.00 97.19 252 LEU A C 1
ATOM 2091 O O . LEU A 1 252 ? 28.151 -0.345 -46.725 1.00 97.19 252 LEU A O 1
ATOM 2095 N N . GLN A 1 253 ? 27.457 -1.651 -45.049 1.00 98.19 253 GLN A N 1
ATOM 2096 C CA . GLN A 1 253 ? 28.799 -1.903 -44.539 1.00 98.19 253 GLN A CA 1
ATOM 2097 C C . GLN A 1 253 ? 29.641 -2.701 -45.544 1.00 98.19 253 GLN A C 1
ATOM 2099 O O . GLN A 1 253 ? 30.796 -2.337 -45.768 1.00 98.19 253 GLN A O 1
ATOM 2104 N N . LYS A 1 254 ? 29.063 -3.732 -46.179 1.00 97.88 254 LYS A N 1
ATOM 2105 C CA . LYS A 1 254 ? 29.730 -4.502 -47.241 1.00 97.88 254 LYS A CA 1
ATOM 2106 C C . LYS A 1 254 ? 30.045 -3.630 -48.453 1.00 97.88 254 LYS A C 1
ATOM 2108 O O . LYS A 1 254 ? 31.188 -3.623 -48.893 1.00 97.88 254 LYS A O 1
ATOM 2113 N N . GLU A 1 255 ? 29.081 -2.837 -48.924 1.00 97.19 255 GLU A N 1
ATOM 2114 C CA . GLU A 1 255 ? 29.292 -1.904 -50.041 1.00 97.19 255 GLU A CA 1
ATOM 2115 C C . GLU A 1 255 ? 30.415 -0.905 -49.738 1.00 97.19 255 GLU A C 1
ATOM 2117 O O . GLU A 1 255 ? 31.293 -0.670 -50.568 1.00 97.19 255 GLU A O 1
ATOM 2122 N N . ARG A 1 256 ? 30.447 -0.354 -48.518 1.00 97.94 256 ARG A N 1
ATOM 2123 C CA . ARG A 1 256 ? 31.520 0.544 -48.076 1.00 97.94 256 ARG A CA 1
ATOM 2124 C C . ARG A 1 256 ? 32.880 -0.152 -48.079 1.00 97.94 256 ARG A C 1
ATOM 2126 O O . ARG A 1 256 ? 33.870 0.461 -48.484 1.00 97.94 256 ARG A O 1
ATOM 2133 N N . ASP A 1 257 ? 32.954 -1.392 -47.599 1.00 98.00 257 ASP A N 1
ATOM 2134 C CA . ASP A 1 257 ? 34.191 -2.180 -47.596 1.00 98.00 257 ASP A CA 1
ATOM 2135 C C . ASP A 1 257 ? 34.667 -2.493 -49.025 1.00 98.00 257 ASP A C 1
ATOM 2137 O O . ASP A 1 257 ? 35.857 -2.346 -49.313 1.00 98.00 257 ASP A O 1
ATOM 2141 N N . ASP A 1 258 ? 33.759 -2.846 -49.934 1.00 97.81 258 ASP A N 1
ATOM 2142 C CA . ASP A 1 258 ? 34.080 -3.128 -51.336 1.00 97.81 258 ASP A CA 1
ATOM 2143 C C . ASP A 1 258 ? 34.556 -1.872 -52.076 1.00 97.81 258 ASP A C 1
ATOM 2145 O O . ASP A 1 258 ? 35.642 -1.884 -52.660 1.00 97.81 258 ASP A O 1
ATOM 2149 N N . LEU A 1 259 ? 33.852 -0.744 -51.935 1.00 97.12 259 LEU A N 1
ATOM 2150 C CA . LEU A 1 259 ? 34.294 0.547 -52.477 1.00 97.12 259 LEU A CA 1
ATOM 2151 C C . LEU A 1 259 ? 35.660 0.969 -51.918 1.00 97.12 259 LEU A C 1
ATOM 2153 O O . LEU A 1 259 ? 36.489 1.540 -52.628 1.00 97.12 259 LEU A O 1
ATOM 2157 N N . SER A 1 260 ? 35.937 0.676 -50.644 1.00 97.88 260 SER A N 1
ATOM 2158 C CA . SER A 1 260 ? 37.242 0.955 -50.036 1.00 97.88 260 SER A CA 1
ATOM 2159 C C . SER A 1 260 ? 38.366 0.116 -50.663 1.00 97.88 260 SER A C 1
ATOM 2161 O O . SER A 1 260 ? 39.468 0.632 -50.904 1.00 97.88 260 SER A O 1
ATOM 2163 N N . ARG A 1 261 ? 38.095 -1.157 -50.984 1.00 97.88 261 ARG A N 1
ATOM 2164 C CA . ARG A 1 261 ? 39.033 -2.033 -51.706 1.00 97.88 261 ARG A CA 1
ATOM 2165 C C . ARG A 1 261 ? 39.252 -1.552 -53.137 1.00 97.88 261 ARG A C 1
ATOM 2167 O O . ARG A 1 261 ? 40.405 -1.432 -53.552 1.00 97.88 261 ARG A O 1
ATOM 2174 N N . GLU A 1 262 ? 38.188 -1.210 -53.861 1.00 97.31 262 GLU A N 1
ATOM 2175 C CA . GLU A 1 262 ? 38.268 -0.668 -55.225 1.00 97.31 262 GLU A CA 1
ATOM 2176 C C . GLU A 1 262 ? 39.057 0.644 -55.277 1.00 97.31 262 GLU A C 1
ATOM 2178 O O . GLU A 1 262 ? 39.931 0.820 -56.130 1.00 97.31 262 GLU A O 1
ATOM 2183 N N . ALA A 1 263 ? 38.822 1.547 -54.322 1.00 96.88 263 ALA A N 1
ATOM 2184 C CA . ALA A 1 263 ? 39.572 2.793 -54.207 1.00 96.88 263 ALA A CA 1
ATOM 2185 C C . ALA A 1 263 ? 41.064 2.534 -53.939 1.00 96.88 263 ALA A C 1
ATOM 2187 O O . ALA A 1 263 ? 41.928 3.219 -54.490 1.00 96.88 263 ALA A O 1
ATOM 2188 N N . SER A 1 264 ? 41.382 1.536 -53.112 1.00 97.50 264 SER A N 1
ATOM 2189 C CA . SER A 1 264 ? 42.765 1.136 -52.828 1.00 97.50 264 SER A CA 1
ATOM 2190 C C . SER A 1 264 ? 43.446 0.520 -54.054 1.00 97.50 264 SER A C 1
ATOM 2192 O O . SER A 1 264 ? 44.580 0.885 -54.364 1.00 97.50 264 SER A O 1
ATOM 2194 N N . SER A 1 265 ? 42.742 -0.340 -54.796 1.00 97.38 265 SER A N 1
ATOM 2195 C CA . SER A 1 265 ? 43.216 -0.908 -56.063 1.00 97.38 265 SER A CA 1
ATOM 2196 C C . SER A 1 265 ? 43.467 0.187 -57.104 1.00 97.38 265 SER A C 1
ATOM 2198 O O . SER A 1 265 ? 44.564 0.281 -57.651 1.00 97.38 265 SER A O 1
ATOM 2200 N N . SER A 1 266 ? 42.519 1.110 -57.274 1.00 96.12 266 SER A N 1
ATOM 2201 C CA . SER A 1 266 ? 42.650 2.246 -58.194 1.00 96.12 266 SER A CA 1
ATOM 2202 C C . SER A 1 266 ? 43.846 3.136 -57.847 1.00 96.12 266 SER A C 1
ATOM 2204 O O . SER A 1 266 ? 44.582 3.566 -58.736 1.00 96.12 266 SER A O 1
ATOM 2206 N N . LYS A 1 267 ? 44.102 3.384 -56.554 1.00 97.50 267 LYS A N 1
ATOM 2207 C CA . LYS A 1 267 ? 45.300 4.113 -56.104 1.00 97.50 267 LYS A CA 1
ATOM 2208 C C . LYS A 1 267 ? 46.594 3.401 -56.507 1.00 97.50 267 LYS A C 1
ATOM 2210 O O . LYS A 1 267 ? 47.528 4.075 -56.940 1.00 97.50 267 LYS A O 1
ATOM 2215 N N . GLN A 1 268 ? 46.653 2.073 -56.387 1.00 97.31 268 GLN A N 1
ATOM 2216 C CA . GLN A 1 268 ? 47.813 1.284 -56.820 1.00 97.31 268 GLN A CA 1
ATOM 2217 C C . GLN A 1 268 ? 47.996 1.347 -58.342 1.00 97.31 268 GLN A C 1
ATOM 2219 O O . GLN A 1 268 ? 49.103 1.615 -58.806 1.00 97.31 268 GLN A O 1
ATOM 2224 N N . THR A 1 269 ? 46.920 1.199 -59.120 1.00 97.00 269 THR A N 1
ATOM 2225 C CA . THR A 1 269 ? 46.962 1.338 -60.584 1.00 97.00 269 THR A CA 1
ATOM 2226 C C . THR A 1 269 ? 47.457 2.721 -61.004 1.00 97.00 269 THR A C 1
ATOM 2228 O O . THR A 1 269 ? 48.321 2.828 -61.869 1.00 97.00 269 THR A O 1
ATOM 2231 N N . ILE A 1 270 ? 46.977 3.791 -60.361 1.00 97.19 270 ILE A N 1
ATOM 2232 C CA . ILE A 1 270 ? 47.450 5.159 -60.622 1.00 97.19 270 ILE A CA 1
ATOM 2233 C C . ILE A 1 270 ? 48.945 5.299 -60.311 1.00 97.19 270 ILE A C 1
ATOM 2235 O O . ILE A 1 270 ? 49.655 5.978 -61.052 1.00 97.19 270 ILE A O 1
ATOM 2239 N N . ALA A 1 271 ? 49.435 4.690 -59.229 1.00 96.75 271 ALA A N 1
ATOM 2240 C CA . ALA A 1 271 ? 50.854 4.735 -58.885 1.00 96.75 271 ALA A CA 1
ATOM 2241 C C . ALA A 1 271 ? 51.724 4.060 -59.959 1.00 96.75 271 ALA A C 1
ATOM 2243 O O . ALA A 1 271 ? 52.722 4.644 -60.379 1.00 96.75 271 ALA A O 1
ATOM 2244 N N . LEU A 1 272 ? 51.305 2.893 -60.461 1.00 97.44 272 LEU A N 1
ATOM 2245 C CA . LEU A 1 272 ? 51.987 2.197 -61.558 1.00 97.44 272 LEU A CA 1
ATOM 2246 C C . LEU A 1 272 ? 51.963 3.018 -62.854 1.00 97.44 272 LEU A C 1
ATOM 2248 O O . LEU A 1 272 ? 53.008 3.259 -63.448 1.00 97.44 272 LEU A O 1
ATOM 2252 N N . LEU A 1 273 ? 50.802 3.555 -63.240 1.00 96.69 273 LEU A N 1
ATOM 2253 C CA . LEU A 1 273 ? 50.686 4.396 -64.437 1.00 96.69 273 LEU A CA 1
ATOM 2254 C C . LEU A 1 273 ? 51.537 5.671 -64.351 1.00 96.69 273 LEU A C 1
ATOM 2256 O O . LEU A 1 273 ? 52.036 6.151 -65.368 1.00 96.69 273 LEU A O 1
ATOM 2260 N N . LYS A 1 274 ? 51.724 6.239 -63.152 1.00 96.94 274 LYS A N 1
ATOM 2261 C CA . LYS A 1 274 ? 52.656 7.359 -62.950 1.00 96.94 274 LYS A CA 1
ATOM 2262 C C . LYS A 1 274 ? 54.101 6.938 -63.211 1.00 96.94 274 LYS A C 1
ATOM 2264 O O . LYS A 1 274 ? 54.808 7.671 -63.897 1.00 96.94 274 LYS A O 1
ATOM 2269 N N . GLN A 1 275 ? 54.513 5.771 -62.721 1.00 97.12 275 GLN A N 1
ATOM 2270 C CA . GLN A 1 275 ? 55.846 5.225 -62.974 1.00 97.12 275 GLN A CA 1
ATOM 2271 C C . GLN A 1 275 ? 56.071 4.965 -64.473 1.00 97.12 275 GLN A C 1
ATOM 2273 O O . GLN A 1 275 ? 57.099 5.377 -65.013 1.00 97.12 275 GLN A O 1
ATOM 2278 N N . ASP A 1 276 ? 55.094 4.372 -65.162 1.00 96.69 276 ASP A N 1
ATOM 2279 C CA . ASP A 1 276 ? 55.154 4.145 -66.612 1.00 96.69 276 ASP A CA 1
ATOM 2280 C C . ASP A 1 276 ? 55.233 5.466 -67.382 1.00 96.69 276 ASP A C 1
ATOM 2282 O O . ASP A 1 276 ? 56.057 5.622 -68.286 1.00 96.69 276 ASP A O 1
ATOM 2286 N N . LYS A 1 277 ? 54.425 6.462 -66.994 1.00 97.50 277 LYS A N 1
ATOM 2287 C CA . LYS A 1 277 ? 54.481 7.807 -67.576 1.00 97.50 277 LYS A CA 1
ATOM 2288 C C . LYS A 1 277 ? 55.866 8.424 -67.403 1.00 97.50 277 LYS A C 1
ATOM 2290 O O . LYS A 1 277 ? 56.386 8.991 -68.361 1.00 97.50 277 LYS A O 1
ATOM 2295 N N . GLU A 1 278 ? 56.460 8.351 -66.215 1.00 97.25 278 GLU A N 1
ATOM 2296 C CA . GLU A 1 278 ? 57.809 8.870 -65.963 1.00 97.25 278 GLU A CA 1
ATOM 2297 C C . GLU A 1 278 ? 58.859 8.157 -66.820 1.00 97.25 278 GLU A C 1
ATOM 2299 O O . GLU A 1 278 ? 59.708 8.819 -67.421 1.00 97.25 278 GLU A O 1
ATOM 2304 N N . TYR A 1 279 ? 58.774 6.830 -66.928 1.00 97.81 279 TYR A N 1
ATOM 2305 C CA . TYR A 1 279 ? 59.662 6.032 -67.770 1.00 97.81 279 TYR A CA 1
ATOM 2306 C C . TYR A 1 279 ? 59.559 6.431 -69.248 1.00 97.81 279 TYR A C 1
ATOM 2308 O O . TYR A 1 279 ? 60.568 6.776 -69.868 1.00 97.81 279 TYR A O 1
ATOM 2316 N N . LEU A 1 280 ? 58.342 6.468 -69.798 1.00 96.50 280 LEU A N 1
ATOM 2317 C CA . LEU A 1 280 ? 58.102 6.861 -71.187 1.00 96.50 280 LEU A CA 1
ATOM 2318 C C . LEU A 1 280 ? 58.502 8.317 -71.443 1.00 96.50 280 LEU A C 1
ATOM 2320 O O . LEU A 1 280 ? 59.076 8.618 -72.483 1.00 96.50 280 LEU A O 1
ATOM 2324 N N . THR A 1 281 ? 58.266 9.220 -70.488 1.00 96.69 281 THR A N 1
ATOM 2325 C CA . THR A 1 281 ? 58.685 10.627 -70.605 1.00 96.69 281 THR A CA 1
ATOM 2326 C C . THR A 1 281 ? 60.207 10.739 -70.714 1.00 96.69 281 THR A C 1
ATOM 2328 O O . THR A 1 281 ? 60.700 11.491 -71.555 1.00 96.69 281 THR A O 1
ATOM 2331 N N . ARG A 1 282 ? 60.964 9.960 -69.923 1.00 97.06 282 ARG A N 1
ATOM 2332 C CA . ARG A 1 282 ? 62.431 9.885 -70.052 1.00 97.06 282 ARG A CA 1
ATOM 2333 C C . ARG A 1 282 ? 62.841 9.347 -71.423 1.00 97.06 282 ARG A C 1
ATOM 2335 O O . ARG A 1 282 ? 63.669 9.962 -72.084 1.00 97.06 282 ARG A O 1
ATOM 2342 N N . GLN A 1 283 ? 62.213 8.268 -71.891 1.00 96.44 283 GLN A N 1
ATOM 2343 C CA . GLN A 1 283 ? 62.515 7.676 -73.199 1.00 96.44 283 GLN A CA 1
ATOM 2344 C C . GLN A 1 283 ? 62.229 8.635 -74.367 1.00 96.44 283 GLN A C 1
ATOM 2346 O O . GLN A 1 283 ? 63.014 8.711 -75.318 1.00 96.44 283 GLN A O 1
ATOM 2351 N N . VAL A 1 284 ? 61.121 9.378 -74.299 1.00 95.94 284 VAL A N 1
ATOM 2352 C CA . VAL A 1 284 ? 60.781 10.417 -75.278 1.00 95.94 284 VAL A CA 1
ATOM 2353 C C . VAL A 1 284 ? 61.828 11.522 -75.239 1.00 95.94 284 VAL A C 1
ATOM 2355 O O . VAL A 1 284 ? 62.357 11.864 -76.288 1.00 95.94 284 VAL A O 1
ATOM 2358 N N . SER A 1 285 ? 62.191 12.026 -74.056 1.00 96.31 285 SER A N 1
ATOM 2359 C CA . SER A 1 285 ? 63.238 13.045 -73.912 1.00 96.31 285 SER A CA 1
ATOM 2360 C C . SER A 1 285 ? 64.568 12.597 -74.528 1.00 96.31 285 SER A C 1
ATOM 2362 O O . SER A 1 285 ? 65.178 13.347 -75.288 1.00 96.31 285 SER A O 1
ATOM 2364 N N . ASP A 1 286 ? 65.006 11.366 -74.255 1.00 96.50 286 ASP A N 1
ATOM 2365 C CA . ASP A 1 286 ? 66.237 10.806 -74.825 1.00 96.50 286 ASP A CA 1
ATOM 2366 C C . ASP A 1 286 ? 66.164 10.693 -76.353 1.00 96.50 286 ASP A C 1
ATOM 2368 O O . ASP A 1 286 ? 67.138 10.974 -77.055 1.00 96.50 286 ASP A O 1
ATOM 2372 N N . SER A 1 287 ? 65.007 10.293 -76.884 1.00 94.56 287 SER A N 1
ATOM 2373 C CA . SER A 1 287 ? 64.783 10.165 -78.327 1.00 94.56 287 SER A CA 1
ATOM 2374 C C . SER A 1 287 ? 64.748 11.528 -79.016 1.00 94.56 287 SER A C 1
ATOM 2376 O O . SER A 1 287 ? 65.382 11.694 -80.055 1.00 94.56 287 SER A O 1
ATOM 2378 N N . THR A 1 288 ? 64.087 12.518 -78.415 1.00 97.00 288 THR A N 1
ATOM 2379 C CA . THR A 1 288 ? 64.070 13.907 -78.889 1.00 97.00 288 THR A CA 1
ATOM 2380 C C . THR A 1 288 ? 65.479 14.493 -78.912 1.00 97.00 288 THR A C 1
ATOM 2382 O O . THR A 1 288 ? 65.866 15.100 -79.905 1.00 97.00 288 THR A O 1
ATOM 2385 N N . ASN A 1 289 ? 66.288 14.249 -77.875 1.00 96.25 289 ASN A N 1
ATOM 2386 C CA . ASN A 1 289 ? 67.685 14.692 -77.841 1.00 96.25 289 ASN A CA 1
ATOM 2387 C C . ASN A 1 289 ? 68.522 14.048 -78.962 1.00 96.25 289 ASN A C 1
ATOM 2389 O O . ASN A 1 289 ? 69.312 14.728 -79.616 1.00 96.25 289 ASN A O 1
ATOM 2393 N N . LYS A 1 290 ? 68.337 12.745 -79.223 1.00 96.31 290 LYS A N 1
ATOM 2394 C CA . LYS A 1 290 ? 69.003 12.047 -80.341 1.00 96.31 290 LYS A CA 1
ATOM 2395 C C . LYS A 1 290 ? 68.558 12.573 -81.705 1.00 96.31 290 LYS A C 1
ATOM 2397 O O . LYS A 1 290 ? 69.391 12.682 -82.608 1.00 96.31 290 LYS A O 1
ATOM 2402 N N . LEU A 1 291 ? 67.269 12.877 -81.858 1.00 94.56 291 LEU A N 1
ATOM 2403 C CA . LEU A 1 291 ? 66.722 13.468 -83.074 1.00 94.56 291 LEU A CA 1
ATOM 2404 C C . LEU A 1 291 ? 67.343 14.844 -83.317 1.00 94.56 291 LEU A C 1
ATOM 2406 O O . LEU A 1 291 ? 67.935 15.036 -84.371 1.00 94.56 291 LEU A O 1
ATOM 2410 N N . ALA A 1 292 ? 67.318 15.732 -82.319 1.00 96.00 292 ALA A N 1
ATOM 2411 C CA . ALA A 1 292 ? 67.916 17.064 -82.408 1.00 96.00 292 ALA A CA 1
ATOM 2412 C C . ALA A 1 292 ? 69.407 17.002 -82.788 1.00 96.00 292 ALA A C 1
ATOM 2414 O O . ALA A 1 292 ? 69.850 17.693 -83.699 1.00 96.00 292 ALA A O 1
ATOM 2415 N N . TYR A 1 293 ? 70.176 16.099 -82.165 1.00 96.56 293 TYR A N 1
ATOM 2416 C CA . TYR A 1 293 ? 71.580 15.880 -82.529 1.00 96.56 293 TYR A CA 1
ATOM 2417 C C . TYR A 1 293 ? 71.755 15.428 -83.991 1.00 96.56 293 TYR A C 1
ATOM 2419 O O . TYR A 1 293 ? 72.676 15.864 -84.685 1.00 96.56 293 TYR A O 1
ATOM 2427 N N . SER A 1 294 ? 70.877 14.544 -84.470 1.00 93.44 294 SER A N 1
ATOM 2428 C CA . SER A 1 294 ? 70.918 14.040 -85.847 1.00 93.44 294 SER A CA 1
ATOM 2429 C C . SER A 1 294 ? 70.514 15.115 -86.861 1.00 93.44 294 SER A C 1
ATOM 2431 O O . SER A 1 294 ? 71.138 15.210 -87.916 1.00 93.44 294 SER A O 1
ATOM 2433 N N . GLU A 1 295 ? 69.523 15.945 -86.531 1.00 95.56 295 GLU A N 1
ATOM 2434 C CA . GLU A 1 295 ? 69.099 17.101 -87.327 1.00 95.56 295 GLU A CA 1
ATOM 2435 C C . GLU A 1 295 ? 70.219 18.139 -87.437 1.00 95.56 295 GLU A C 1
ATOM 2437 O O . GLU A 1 295 ? 70.549 18.559 -88.546 1.00 95.56 295 GLU A O 1
ATOM 2442 N N . ASP A 1 296 ? 70.882 18.487 -86.330 1.00 96.56 296 ASP A N 1
ATOM 2443 C CA . ASP A 1 296 ? 72.049 19.378 -86.341 1.00 96.56 296 ASP A CA 1
ATOM 2444 C C . ASP A 1 296 ? 73.169 18.814 -87.222 1.00 96.56 296 ASP A C 1
ATOM 2446 O O . ASP A 1 296 ? 73.770 19.526 -88.036 1.00 96.56 296 ASP A O 1
ATOM 2450 N N . ARG A 1 297 ? 73.434 17.506 -87.114 1.00 96.12 297 ARG A N 1
ATOM 2451 C CA . ARG A 1 297 ? 74.432 16.836 -87.950 1.00 96.12 297 ARG A CA 1
ATOM 2452 C C . ARG A 1 297 ? 74.046 16.862 -89.429 1.00 96.12 297 ARG A C 1
ATOM 2454 O O . ARG A 1 297 ? 74.912 17.089 -90.277 1.00 96.12 297 ARG A O 1
ATOM 2461 N N . GLN A 1 298 ? 72.771 16.654 -89.746 1.00 95.06 298 GLN A N 1
ATOM 2462 C CA . GLN A 1 298 ? 72.248 16.737 -91.106 1.00 95.06 298 GLN A CA 1
ATOM 2463 C C . GLN A 1 298 ? 72.367 18.159 -91.662 1.00 95.06 298 GLN A C 1
ATOM 2465 O O . GLN A 1 298 ? 72.822 18.327 -92.792 1.00 95.06 298 GLN A O 1
ATOM 2470 N N . GLN A 1 299 ? 72.022 19.184 -90.878 1.00 95.69 299 GLN A N 1
ATOM 2471 C CA . GLN A 1 299 ? 72.172 20.583 -91.279 1.00 95.69 299 GLN A CA 1
ATOM 2472 C C . GLN A 1 299 ? 73.635 20.928 -91.572 1.00 95.69 299 GLN A C 1
ATOM 2474 O O . GLN A 1 299 ? 73.922 21.562 -92.588 1.00 95.69 299 GLN A O 1
ATOM 2479 N N . GLN A 1 300 ? 74.572 20.478 -90.730 1.00 95.62 300 GLN A N 1
ATOM 2480 C CA . GLN A 1 300 ? 76.008 20.652 -90.977 1.00 95.62 300 GLN A CA 1
ATOM 2481 C C . GLN A 1 300 ? 76.447 20.008 -92.297 1.00 95.62 300 GLN A C 1
ATOM 2483 O O . GLN A 1 300 ? 77.140 20.648 -93.084 1.00 95.62 300 GLN A O 1
ATOM 2488 N N . LEU A 1 301 ? 76.035 18.763 -92.556 1.00 94.31 301 LEU A N 1
ATOM 2489 C CA . LEU A 1 301 ? 76.359 18.064 -93.804 1.00 94.31 301 LEU A CA 1
ATOM 2490 C C . LEU A 1 301 ? 75.718 18.738 -95.026 1.00 94.31 301 LEU A C 1
ATOM 2492 O O . LEU A 1 301 ? 76.361 18.832 -96.066 1.00 94.31 301 LEU A O 1
ATOM 2496 N N . SER A 1 302 ? 74.489 19.249 -94.906 1.00 95.75 302 SER A N 1
ATOM 2497 C CA . SER A 1 302 ? 73.835 20.002 -95.982 1.00 95.75 302 SER A CA 1
ATOM 2498 C C . SER A 1 302 ? 74.619 21.265 -96.330 1.00 95.75 302 SER A C 1
ATOM 2500 O O . SER A 1 302 ? 74.885 21.498 -97.505 1.00 95.75 302 SER A O 1
ATOM 2502 N N . ARG A 1 303 ? 75.065 22.031 -95.321 1.00 95.31 303 ARG A N 1
ATOM 2503 C CA . ARG A 1 303 ? 75.927 23.206 -95.539 1.00 95.31 303 ARG A CA 1
ATOM 2504 C C . ARG A 1 303 ? 77.220 22.823 -96.256 1.00 95.31 303 ARG A C 1
ATOM 2506 O O . ARG A 1 303 ? 77.563 23.449 -97.247 1.00 95.31 303 ARG A O 1
ATOM 2513 N N . GLN A 1 304 ? 77.878 21.741 -95.830 1.00 95.00 304 GLN A N 1
ATOM 2514 C CA . GLN A 1 304 ? 79.086 21.241 -96.499 1.00 95.00 304 GLN A CA 1
ATOM 2515 C C . GLN A 1 304 ? 78.841 20.853 -97.966 1.00 95.00 304 GLN A C 1
ATOM 2517 O O . GLN A 1 304 ? 79.705 21.074 -98.812 1.00 95.00 304 GLN A O 1
ATOM 2522 N N . ILE A 1 305 ? 77.680 20.271 -98.282 1.00 94.81 305 ILE A N 1
ATOM 2523 C CA . ILE A 1 305 ? 77.302 19.944 -99.663 1.00 94.81 305 ILE A CA 1
ATOM 2524 C C . ILE A 1 305 ? 77.096 21.217 -100.486 1.00 94.81 305 ILE A C 1
ATOM 2526 O O . ILE A 1 305 ? 77.534 21.265 -101.634 1.00 94.81 305 ILE A O 1
ATOM 2530 N N . ASP A 1 306 ? 76.429 22.226 -99.933 1.00 95.00 306 ASP A N 1
ATOM 2531 C CA . ASP A 1 306 ? 76.172 23.476 -100.645 1.00 95.00 306 ASP A CA 1
ATOM 2532 C C . ASP A 1 306 ? 77.466 24.272 -100.868 1.00 95.00 306 ASP A C 1
ATOM 2534 O O . ASP A 1 306 ? 77.711 24.712 -101.991 1.00 95.00 306 ASP A O 1
ATOM 2538 N N . ASP A 1 307 ? 78.363 24.321 -99.879 1.00 95.25 307 ASP A N 1
ATOM 2539 C CA . ASP A 1 307 ? 79.717 24.873 -100.032 1.00 95.25 307 ASP A CA 1
ATOM 2540 C C . ASP A 1 307 ? 80.501 24.136 -101.134 1.00 95.25 307 ASP A C 1
ATOM 2542 O O . ASP A 1 307 ? 81.154 24.755 -101.976 1.00 95.25 307 ASP A O 1
ATOM 2546 N N . ALA A 1 308 ? 80.407 22.802 -101.187 1.00 93.88 308 ALA A N 1
ATOM 2547 C CA . ALA A 1 308 ? 81.058 22.005 -102.226 1.00 93.88 308 ALA A CA 1
ATOM 2548 C C . ALA A 1 308 ? 80.460 22.240 -103.625 1.00 93.88 308 ALA A C 1
ATOM 2550 O O . ALA A 1 308 ? 81.194 22.234 -104.617 1.00 93.88 308 ALA A O 1
ATOM 2551 N N . LYS A 1 309 ? 79.141 22.452 -103.732 1.00 94.94 309 LYS A N 1
ATOM 2552 C CA . LYS A 1 309 ? 78.487 22.821 -104.999 1.00 94.94 309 LYS A CA 1
ATOM 2553 C C . LYS A 1 309 ? 78.934 24.201 -105.467 1.00 94.94 309 LYS A C 1
ATOM 2555 O O . LYS A 1 309 ? 79.292 24.316 -106.634 1.00 94.94 309 LYS A O 1
ATOM 2560 N N . LEU A 1 310 ? 78.972 25.191 -104.573 1.00 95.19 310 LEU A N 1
ATOM 2561 C CA . LEU A 1 310 ? 79.471 26.535 -104.877 1.00 95.19 310 LEU A CA 1
ATOM 2562 C C . LEU A 1 310 ? 80.924 26.478 -105.352 1.00 95.19 310 LEU A C 1
ATOM 2564 O O . LEU A 1 310 ? 81.238 26.984 -106.424 1.00 95.19 310 LEU A O 1
ATOM 2568 N N . ALA A 1 311 ? 81.792 25.758 -104.637 1.00 93.94 311 ALA A N 1
ATOM 2569 C CA . ALA A 1 311 ? 83.179 25.565 -105.058 1.00 93.94 311 ALA A CA 1
ATOM 2570 C C . ALA A 1 311 ? 83.283 24.892 -106.442 1.00 93.94 311 ALA A C 1
ATOM 2572 O O . ALA A 1 311 ? 84.144 25.242 -107.252 1.00 93.94 311 ALA A O 1
ATOM 2573 N N . ARG A 1 312 ? 82.397 23.933 -106.747 1.00 94.38 312 ARG A N 1
ATOM 2574 C CA . ARG A 1 312 ? 82.317 23.299 -108.072 1.00 94.38 312 ARG A CA 1
ATOM 2575 C C . ARG A 1 312 ? 81.860 24.284 -109.150 1.00 94.38 312 ARG A C 1
ATOM 2577 O O . ARG A 1 312 ? 82.415 24.257 -110.245 1.00 94.38 312 ARG A O 1
ATOM 2584 N N . GLU A 1 313 ? 80.858 25.111 -108.868 1.00 93.62 313 GLU A N 1
ATOM 2585 C CA . GLU A 1 313 ? 80.355 26.145 -109.780 1.00 93.62 313 GLU A CA 1
ATOM 2586 C C . GLU A 1 313 ? 81.424 27.200 -110.064 1.00 93.62 313 GLU A C 1
ATOM 2588 O O . GLU A 1 313 ? 81.699 27.459 -111.231 1.00 93.62 313 GLU A O 1
ATOM 2593 N N . GLU A 1 314 ? 82.120 27.698 -109.039 1.00 92.69 314 GLU A N 1
ATOM 2594 C CA . GLU A 1 314 ? 83.255 28.612 -109.204 1.00 92.69 314 GLU A CA 1
ATOM 2595 C C . GLU A 1 314 ? 84.364 28.003 -110.073 1.00 92.69 314 GLU A C 1
ATOM 2597 O O . GLU A 1 314 ? 84.937 28.675 -110.931 1.00 92.69 314 GLU A O 1
ATOM 2602 N N . MET A 1 315 ? 84.691 26.722 -109.872 1.00 92.25 315 MET A N 1
ATOM 2603 C CA . MET A 1 315 ? 85.673 26.025 -110.709 1.00 92.25 315 MET A CA 1
ATOM 2604 C C . MET A 1 315 ? 85.190 25.871 -112.153 1.00 92.25 315 MET A C 1
ATOM 2606 O O . MET A 1 315 ? 85.980 26.027 -113.086 1.00 92.25 315 MET A O 1
ATOM 2610 N N . TYR A 1 316 ? 83.903 25.587 -112.351 1.00 93.88 316 TYR A N 1
ATOM 2611 C CA . TYR A 1 316 ? 83.308 25.500 -113.679 1.00 93.88 316 TYR A CA 1
ATOM 2612 C C . TYR A 1 316 ? 83.291 26.866 -114.379 1.00 93.88 316 TYR A C 1
ATOM 2614 O O . TYR A 1 316 ? 83.636 26.950 -115.554 1.00 93.88 316 TYR A O 1
ATOM 2622 N N . GLU A 1 317 ? 82.979 27.946 -113.665 1.00 92.69 317 GLU A N 1
ATOM 2623 C CA . GLU A 1 317 ? 83.022 29.316 -114.179 1.00 92.69 317 GLU A CA 1
ATOM 2624 C C . GLU A 1 317 ? 84.454 29.735 -114.543 1.00 92.69 317 GLU A C 1
ATOM 2626 O O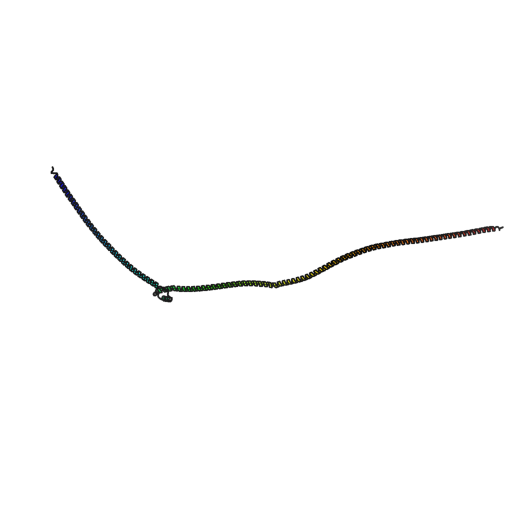 . GLU A 1 317 ? 84.689 30.253 -115.637 1.00 92.69 317 GLU A O 1
ATOM 2631 N N . LYS A 1 318 ? 85.446 29.416 -113.700 1.00 93.50 318 LYS A N 1
ATOM 2632 C CA . LYS A 1 318 ? 86.877 29.592 -114.020 1.00 93.50 318 LYS A CA 1
ATOM 2633 C C . LYS A 1 318 ? 87.288 28.812 -115.271 1.00 93.50 318 LYS A C 1
ATOM 2635 O O . LYS A 1 318 ? 88.030 29.323 -116.106 1.00 93.50 318 LYS A O 1
ATOM 2640 N N . TYR A 1 319 ? 86.795 27.586 -115.431 1.00 93.62 319 TYR A N 1
ATOM 2641 C CA . TYR A 1 319 ? 87.049 26.789 -116.629 1.00 93.62 319 TYR A CA 1
ATOM 2642 C C . TYR A 1 319 ? 86.406 27.406 -117.880 1.00 93.62 319 TYR A C 1
ATOM 2644 O O . TYR A 1 319 ? 87.074 27.531 -118.905 1.00 93.62 319 TYR A O 1
ATOM 2652 N N . VAL A 1 320 ? 85.137 27.820 -117.810 1.00 93.62 320 VAL A N 1
ATOM 2653 C CA . VAL A 1 320 ? 84.419 28.446 -118.933 1.00 93.62 320 VAL A CA 1
ATOM 2654 C C . VAL A 1 320 ? 85.077 29.762 -119.332 1.00 93.62 320 VAL A C 1
ATOM 2656 O O . VAL A 1 320 ? 85.350 29.958 -120.513 1.00 93.62 320 VAL A O 1
ATOM 2659 N N . THR A 1 321 ? 85.398 30.625 -118.367 1.00 92.44 321 THR A N 1
ATOM 2660 C CA . THR A 1 321 ? 86.095 31.895 -118.624 1.00 92.44 321 THR A CA 1
ATOM 2661 C C . THR A 1 321 ? 87.462 31.661 -119.262 1.00 92.44 321 THR A C 1
ATOM 2663 O O . THR A 1 321 ? 87.764 32.292 -120.270 1.00 92.44 321 THR A O 1
ATOM 2666 N N . SER A 1 322 ? 88.256 30.708 -118.761 1.00 90.56 322 SER A N 1
ATOM 2667 C CA . SER A 1 322 ? 89.532 30.329 -119.381 1.00 90.56 322 SER A CA 1
ATOM 2668 C C . SER A 1 322 ? 89.350 29.778 -120.803 1.00 90.56 322 SER A C 1
ATOM 2670 O O . SER A 1 322 ? 90.058 30.189 -121.722 1.00 90.56 322 SER A O 1
ATOM 2672 N N . ARG A 1 323 ? 88.368 28.897 -121.034 1.00 92.75 323 ARG A N 1
ATOM 2673 C CA . ARG A 1 323 ? 88.046 28.363 -122.369 1.00 92.75 323 ARG A CA 1
ATOM 2674 C C . ARG A 1 323 ? 87.640 29.472 -123.344 1.00 92.75 323 ARG A C 1
ATOM 2676 O O . ARG A 1 323 ? 88.088 29.462 -124.488 1.00 92.75 323 ARG A O 1
ATOM 2683 N N . ASP A 1 324 ? 86.793 30.402 -122.912 1.00 91.31 324 ASP A N 1
ATOM 2684 C CA . ASP A 1 324 ? 86.302 31.502 -123.743 1.00 91.31 324 ASP A CA 1
ATOM 2685 C C . ASP A 1 324 ? 87.409 32.528 -124.029 1.00 91.31 324 ASP A C 1
ATOM 2687 O O . ASP A 1 324 ? 87.501 33.017 -125.156 1.00 91.31 324 ASP A O 1
ATOM 2691 N N . GLN A 1 325 ? 88.306 32.780 -123.067 1.00 89.81 325 GLN A N 1
ATOM 2692 C CA . GLN A 1 325 ? 89.544 33.538 -123.286 1.00 89.81 325 GLN A CA 1
ATOM 2693 C C . GLN A 1 325 ? 90.401 32.886 -124.375 1.00 89.81 325 GLN A C 1
ATOM 2695 O O . GLN A 1 325 ? 90.703 33.541 -125.369 1.00 89.81 325 GLN A O 1
ATOM 2700 N N . TYR A 1 326 ? 90.712 31.589 -124.257 1.00 88.12 326 TYR A N 1
ATOM 2701 C CA . TYR A 1 326 ? 91.484 30.880 -125.282 1.00 88.12 326 TYR A CA 1
ATOM 2702 C C . TYR A 1 326 ? 90.791 30.900 -126.645 1.00 88.12 326 TYR A C 1
ATOM 2704 O O . TYR A 1 326 ? 91.440 31.144 -127.658 1.00 88.12 326 TYR A O 1
ATOM 2712 N N . LYS A 1 327 ? 89.471 30.686 -126.699 1.00 91.56 327 LYS A N 1
ATOM 2713 C CA . LYS A 1 327 ? 88.703 30.774 -127.948 1.00 91.56 327 LYS A CA 1
ATOM 2714 C C . LYS A 1 327 ? 88.826 32.163 -128.584 1.00 91.56 327 LYS A C 1
ATOM 2716 O O . LYS A 1 327 ? 89.097 32.247 -129.778 1.00 91.56 327 LYS A O 1
ATOM 2721 N N . SER A 1 328 ? 88.663 33.224 -127.796 1.00 88.50 328 SER A N 1
ATOM 2722 C CA . SER A 1 328 ? 88.818 34.613 -128.245 1.00 88.50 328 SER A CA 1
ATOM 2723 C C . SER A 1 328 ? 90.237 34.889 -128.756 1.00 88.50 328 SER A C 1
ATOM 2725 O O . SER A 1 328 ? 90.408 35.466 -129.827 1.00 88.50 328 SER A O 1
ATOM 2727 N N . GLU A 1 329 ? 91.268 34.409 -128.055 1.00 87.75 329 GLU A N 1
ATOM 2728 C CA . GLU A 1 329 ? 92.663 34.505 -128.503 1.00 87.75 329 GLU A CA 1
ATOM 2729 C C . GLU A 1 329 ? 92.900 33.781 -129.836 1.00 87.75 329 GLU A C 1
ATOM 2731 O O . GLU A 1 329 ? 93.562 34.328 -130.719 1.00 87.75 329 GLU A O 1
ATOM 2736 N N . TYR A 1 330 ? 92.350 32.576 -130.016 1.00 87.38 330 TYR A N 1
ATOM 2737 C CA . TYR A 1 330 ? 92.436 31.843 -131.283 1.00 87.38 330 TYR A CA 1
ATOM 2738 C C . TYR A 1 330 ? 91.685 32.553 -132.419 1.00 87.38 330 TYR A C 1
ATOM 2740 O O . TYR A 1 330 ? 92.217 32.652 -133.523 1.00 87.38 330 TYR A O 1
ATOM 2748 N N . GLU A 1 331 ? 90.483 33.079 -132.167 1.00 87.50 331 GLU A N 1
ATOM 2749 C CA . GLU A 1 331 ? 89.719 33.855 -133.155 1.00 87.50 331 GLU A CA 1
ATOM 2750 C C . GLU A 1 331 ? 90.439 35.154 -133.547 1.00 87.50 331 GLU A C 1
ATOM 2752 O O . GLU A 1 331 ? 90.448 35.518 -134.725 1.00 87.50 331 GLU A O 1
ATOM 2757 N N . ASN A 1 332 ? 91.078 35.834 -132.589 1.00 85.81 332 ASN A N 1
ATOM 2758 C CA . ASN A 1 332 ? 91.875 37.033 -132.848 1.00 85.81 332 ASN A CA 1
ATOM 2759 C C . ASN A 1 332 ? 93.121 36.714 -133.676 1.00 85.81 332 ASN A C 1
ATOM 2761 O O . ASN A 1 332 ? 93.348 37.384 -134.679 1.00 85.81 332 ASN A O 1
ATOM 2765 N N . LYS A 1 333 ? 93.867 35.651 -133.342 1.00 86.94 333 LYS A N 1
ATOM 2766 C CA . LYS A 1 333 ? 94.995 35.189 -134.171 1.00 86.94 333 LYS A CA 1
ATOM 2767 C C . LYS A 1 333 ? 94.554 34.857 -135.594 1.00 86.94 333 LYS A C 1
ATOM 2769 O O . LYS A 1 333 ? 95.206 35.265 -136.547 1.00 86.94 333 LYS A O 1
ATOM 2774 N N . LEU A 1 334 ? 93.419 34.174 -135.753 1.00 85.00 334 LEU A N 1
ATOM 2775 C CA . LEU A 1 334 ? 92.880 33.849 -137.074 1.00 85.00 334 LEU A CA 1
ATOM 2776 C C . LEU A 1 334 ? 92.483 35.114 -137.856 1.00 85.00 334 LEU A C 1
ATOM 2778 O O . LEU A 1 334 ? 92.732 35.199 -139.058 1.00 85.00 334 LEU A O 1
ATOM 2782 N N . LYS A 1 335 ? 91.886 36.114 -137.191 1.00 85.56 335 LYS A N 1
ATOM 2783 C CA . LYS A 1 335 ? 91.613 37.426 -137.800 1.00 85.56 335 LYS A CA 1
ATOM 2784 C C . LYS A 1 335 ? 92.895 38.129 -138.231 1.00 85.56 335 LYS A C 1
ATOM 2786 O O . LYS A 1 335 ? 92.945 38.602 -139.362 1.00 85.56 335 LYS A O 1
ATOM 2791 N N . GLU A 1 336 ? 93.907 38.176 -137.368 1.00 85.69 336 GLU A N 1
ATOM 2792 C CA . GLU A 1 336 ? 95.208 38.775 -137.680 1.00 85.69 336 GLU A CA 1
ATOM 2793 C C . GLU A 1 336 ? 95.859 38.085 -138.884 1.00 85.69 336 GLU A C 1
ATOM 2795 O O . GLU A 1 336 ? 96.290 38.763 -139.813 1.00 85.69 336 GLU A O 1
ATOM 2800 N N . GLU A 1 337 ? 95.860 36.750 -138.943 1.00 83.69 337 GLU A N 1
ATOM 2801 C CA . GLU A 1 337 ? 96.374 35.993 -140.092 1.00 83.69 337 GLU A CA 1
ATOM 2802 C C . GLU A 1 337 ? 95.610 36.309 -141.388 1.00 83.69 337 GLU A C 1
ATOM 2804 O O . GLU A 1 337 ? 96.223 36.522 -142.439 1.00 83.69 337 GLU A O 1
ATOM 2809 N N . LEU A 1 338 ? 94.276 36.398 -141.329 1.00 83.38 338 LEU A N 1
ATOM 2810 C CA . LEU A 1 338 ? 93.446 36.784 -142.475 1.00 83.38 338 LEU A CA 1
ATOM 2811 C C . LEU A 1 338 ? 93.713 38.226 -142.929 1.00 83.38 338 LEU A C 1
ATOM 2813 O O . LEU A 1 338 ? 93.733 38.489 -144.135 1.00 83.38 338 LEU A O 1
ATOM 2817 N N . GLU A 1 339 ? 93.926 39.162 -142.003 1.00 82.75 339 GLU A N 1
ATOM 2818 C CA . GLU A 1 339 ? 94.322 40.537 -142.324 1.00 82.75 339 GLU A CA 1
ATOM 2819 C C . GLU A 1 339 ? 95.714 40.598 -142.952 1.00 82.75 339 GLU A C 1
ATOM 2821 O O . GLU A 1 339 ? 95.912 41.321 -143.929 1.00 82.75 339 GLU A O 1
ATOM 2826 N N . LEU A 1 340 ? 96.654 39.788 -142.468 1.00 84.38 340 LEU A N 1
ATOM 2827 C CA . LEU A 1 340 ? 98.009 39.697 -143.005 1.00 84.38 340 LEU A CA 1
ATOM 2828 C C . LEU A 1 340 ? 98.004 39.141 -144.435 1.00 84.38 340 LEU A C 1
ATOM 2830 O O . LEU A 1 340 ? 98.689 39.673 -145.312 1.00 84.38 340 LEU A O 1
ATOM 2834 N N . ILE A 1 341 ? 97.171 38.128 -144.703 1.00 79.94 341 ILE A N 1
ATOM 2835 C CA . ILE A 1 341 ? 96.924 37.620 -146.059 1.00 79.94 341 ILE A CA 1
ATOM 2836 C C . ILE A 1 341 ? 96.309 38.719 -146.928 1.00 79.94 341 ILE A C 1
ATOM 2838 O O . ILE A 1 341 ? 96.853 39.001 -147.993 1.00 79.94 341 ILE A O 1
ATOM 2842 N N . ARG A 1 342 ? 95.242 39.397 -146.474 1.00 78.25 342 ARG A N 1
ATOM 2843 C CA . ARG A 1 342 ? 94.615 40.507 -147.222 1.00 78.25 342 ARG A CA 1
ATOM 2844 C C . ARG A 1 342 ? 95.616 41.609 -147.562 1.00 78.25 342 ARG A C 1
ATOM 2846 O O . ARG A 1 342 ? 95.644 42.071 -148.701 1.00 78.25 342 ARG A O 1
ATOM 2853 N N . ALA A 1 343 ? 96.444 42.016 -146.603 1.00 79.19 343 ALA A N 1
ATOM 2854 C CA . ALA A 1 343 ? 97.481 43.022 -146.806 1.00 79.19 343 ALA A CA 1
ATOM 2855 C C . ALA A 1 343 ? 98.520 42.559 -147.838 1.00 79.19 343 ALA A C 1
ATOM 2857 O O . ALA A 1 343 ? 98.904 43.331 -148.718 1.00 79.19 343 ALA A O 1
ATOM 2858 N N . ARG A 1 344 ? 98.930 41.285 -147.789 1.00 79.06 344 ARG A N 1
ATOM 2859 C CA . ARG A 1 344 ? 99.874 40.693 -148.746 1.00 79.06 344 ARG A CA 1
ATOM 2860 C C . ARG A 1 344 ? 99.292 40.617 -150.160 1.00 79.06 344 ARG A C 1
ATOM 2862 O O . ARG A 1 344 ? 99.973 41.006 -151.105 1.00 79.06 344 ARG A O 1
ATOM 2869 N N . THR A 1 345 ? 98.034 40.197 -150.300 1.00 77.12 345 THR A N 1
ATOM 2870 C CA . THR A 1 345 ? 97.329 40.147 -151.590 1.00 77.12 345 THR A CA 1
ATOM 2871 C C . THR A 1 345 ? 97.122 41.548 -152.169 1.00 77.12 345 THR A C 1
ATOM 2873 O O . THR A 1 345 ? 97.371 41.760 -153.352 1.00 77.12 345 THR A O 1
ATOM 2876 N N . ASN A 1 346 ? 96.751 42.535 -151.344 1.00 76.69 346 ASN A N 1
ATOM 2877 C CA . ASN A 1 346 ? 96.666 43.935 -151.777 1.00 76.69 346 ASN A CA 1
ATOM 2878 C C . ASN A 1 346 ? 98.030 44.469 -152.244 1.00 76.69 346 ASN A C 1
ATOM 2880 O O . ASN A 1 346 ? 98.110 45.117 -153.285 1.00 76.69 346 ASN A O 1
ATOM 2884 N N . GLY A 1 347 ? 99.113 44.131 -151.537 1.00 78.62 347 GLY A N 1
ATOM 2885 C CA . GLY A 1 347 ? 100.470 44.479 -151.958 1.00 78.62 347 GLY A CA 1
ATOM 2886 C C . GLY A 1 347 ? 100.875 43.856 -153.301 1.00 78.62 347 GLY A C 1
ATOM 2887 O O . GLY A 1 347 ? 101.560 44.498 -154.096 1.00 78.62 347 GLY A O 1
ATOM 2888 N N . GLU A 1 348 ? 100.444 42.628 -153.597 1.00 76.31 348 GLU A N 1
ATOM 2889 C CA . GLU A 1 348 ? 100.665 41.992 -154.905 1.00 76.31 348 GLU A CA 1
ATOM 2890 C C . GLU A 1 348 ? 99.840 42.646 -156.023 1.00 76.31 348 GLU A C 1
ATOM 2892 O O . GLU A 1 348 ? 100.362 42.860 -157.119 1.00 76.31 348 GLU A O 1
ATOM 2897 N N . ILE A 1 349 ? 98.595 43.046 -155.740 1.00 76.75 349 ILE A N 1
ATOM 2898 C CA . ILE A 1 349 ? 97.746 43.793 -156.682 1.00 76.75 349 ILE A CA 1
ATOM 2899 C C . ILE A 1 349 ? 98.394 45.133 -157.057 1.00 76.75 349 ILE A C 1
ATOM 2901 O O . ILE A 1 349 ? 98.431 45.492 -158.237 1.00 76.75 349 ILE A O 1
ATOM 2905 N N . ASP A 1 350 ? 98.947 45.862 -156.087 1.00 75.62 350 ASP A N 1
ATOM 2906 C CA . ASP A 1 350 ? 99.605 47.144 -156.356 1.00 75.62 350 ASP A CA 1
ATOM 2907 C C . ASP A 1 350 ? 100.912 46.985 -157.149 1.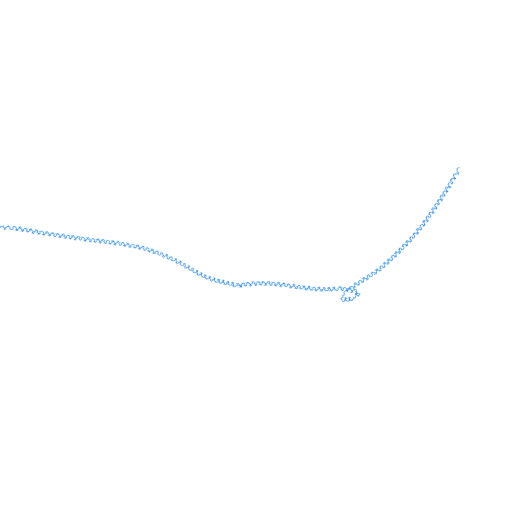00 75.62 350 ASP A C 1
ATOM 2909 O O . ASP A 1 350 ? 101.189 47.801 -158.037 1.00 75.62 350 ASP A O 1
ATOM 2913 N N . ARG A 1 351 ? 101.673 45.901 -156.929 1.00 74.75 351 ARG A N 1
ATOM 2914 C CA . ARG A 1 351 ? 102.834 45.545 -157.772 1.00 74.75 351 ARG A CA 1
ATOM 2915 C C . ARG A 1 351 ? 102.431 45.227 -159.212 1.00 74.75 351 ARG A C 1
ATOM 2917 O O . ARG A 1 351 ? 103.099 45.662 -160.148 1.00 74.75 351 ARG A O 1
ATOM 2924 N N . LEU A 1 352 ? 101.329 44.503 -159.408 1.00 72.69 352 LEU A N 1
ATOM 2925 C CA . LEU A 1 352 ? 100.807 44.201 -160.745 1.00 72.69 352 LEU A CA 1
ATOM 2926 C C . LEU A 1 352 ? 100.351 45.474 -161.467 1.00 72.69 352 LEU A C 1
ATOM 2928 O O . LEU A 1 352 ? 100.666 45.663 -162.643 1.00 72.69 352 LEU A O 1
ATOM 2932 N N . ARG A 1 353 ? 99.682 46.396 -160.766 1.00 74.62 353 ARG A N 1
ATOM 2933 C CA . ARG A 1 353 ? 99.282 47.701 -161.321 1.00 74.62 353 ARG A CA 1
ATOM 2934 C C . ARG A 1 353 ? 100.478 48.554 -161.745 1.00 74.62 353 ARG A C 1
ATOM 2936 O O . ARG A 1 353 ? 100.445 49.143 -162.824 1.00 74.62 353 ARG A O 1
ATOM 2943 N N . THR A 1 354 ? 101.530 48.612 -160.929 1.00 73.31 354 THR A N 1
ATOM 2944 C CA . THR A 1 354 ? 102.754 49.371 -161.252 1.00 73.31 354 THR A CA 1
ATOM 2945 C C . THR A 1 354 ? 103.525 48.746 -162.414 1.00 73.31 354 THR A C 1
ATOM 2947 O O . THR A 1 354 ? 103.874 49.455 -163.355 1.00 73.31 354 THR A O 1
ATOM 2950 N N . SER A 1 355 ? 103.684 47.421 -162.428 1.00 73.06 355 SER A N 1
ATOM 2951 C CA . SER A 1 355 ? 104.321 46.694 -163.535 1.00 73.06 355 SER A CA 1
ATOM 2952 C C . SER A 1 355 ? 103.587 46.883 -164.869 1.00 73.06 355 SER A C 1
ATOM 2954 O O . SER A 1 355 ? 104.218 47.110 -165.902 1.00 73.06 355 SER A O 1
ATOM 2956 N N . THR A 1 356 ? 102.251 46.866 -164.848 1.00 71.81 356 THR A N 1
ATOM 2957 C CA . THR A 1 356 ? 101.438 47.071 -166.056 1.00 71.81 356 THR A CA 1
ATOM 2958 C C . THR A 1 356 ? 101.585 48.505 -166.583 1.00 71.81 356 THR A C 1
ATOM 2960 O O . THR A 1 356 ? 101.678 48.721 -167.790 1.00 71.81 356 THR A O 1
ATOM 2963 N N . ARG A 1 357 ? 101.675 49.501 -165.690 1.00 77.00 357 ARG A N 1
ATOM 2964 C CA . ARG A 1 357 ? 101.878 50.913 -166.052 1.00 77.00 357 ARG A CA 1
ATOM 2965 C C . ARG A 1 357 ? 103.241 51.163 -166.708 1.00 77.00 357 ARG A C 1
ATOM 2967 O O . ARG A 1 357 ? 103.306 51.869 -167.709 1.00 77.00 357 ARG A O 1
ATOM 2974 N N . GLU A 1 358 ? 104.307 50.545 -166.201 1.00 71.50 358 GLU A N 1
ATOM 2975 C CA . GLU A 1 358 ? 105.650 50.655 -166.791 1.00 71.50 358 GLU A CA 1
ATOM 2976 C C . GLU A 1 358 ? 105.759 49.993 -168.172 1.00 71.50 358 GLU A C 1
ATOM 2978 O O . GLU A 1 358 ? 106.495 50.476 -169.035 1.00 71.50 358 GLU A O 1
ATOM 2983 N N . MET A 1 359 ? 105.017 48.904 -168.405 1.00 72.69 359 MET A N 1
ATOM 2984 C CA . MET A 1 359 ? 104.957 48.249 -169.714 1.00 72.69 359 MET A CA 1
ATOM 2985 C C . MET A 1 359 ? 104.359 49.186 -170.779 1.00 72.69 359 MET A C 1
ATOM 2987 O O . MET A 1 359 ? 104.969 49.374 -171.833 1.00 72.69 359 MET A O 1
ATOM 2991 N N . TYR A 1 360 ? 103.235 49.847 -170.471 1.00 71.56 360 TYR A N 1
ATOM 2992 C CA . TYR A 1 360 ? 102.592 50.812 -171.376 1.00 71.56 360 TYR A CA 1
ATOM 2993 C C . TYR A 1 360 ? 103.472 52.037 -171.691 1.00 71.56 360 TYR A C 1
ATOM 2995 O O . TYR A 1 360 ? 103.406 52.591 -172.793 1.00 71.56 360 TYR A O 1
ATOM 3003 N N . GLU A 1 361 ? 104.320 52.470 -170.753 1.00 72.12 361 GLU A N 1
ATOM 3004 C CA . GLU A 1 361 ? 105.242 53.596 -170.965 1.00 72.12 361 GLU A CA 1
ATOM 3005 C C . GLU A 1 361 ? 106.449 53.238 -171.847 1.00 72.12 361 GLU A C 1
ATOM 3007 O O . GLU A 1 361 ? 106.926 54.094 -172.598 1.00 72.12 361 GLU A O 1
ATOM 3012 N N . ARG A 1 362 ? 106.930 51.985 -171.809 1.00 73.31 362 ARG A N 1
ATOM 3013 C CA . ARG A 1 362 ? 107.997 51.510 -172.714 1.00 73.31 362 ARG A CA 1
ATOM 3014 C C . ARG A 1 362 ? 107.510 51.402 -174.155 1.00 73.31 362 ARG A C 1
ATOM 3016 O O . ARG A 1 362 ? 108.208 51.829 -175.070 1.00 73.31 362 ARG A O 1
ATOM 3023 N N . GLU A 1 363 ? 106.298 50.897 -174.353 1.00 67.81 363 GLU A N 1
ATOM 3024 C CA . GLU A 1 363 ? 105.705 50.730 -175.683 1.00 67.81 363 GLU A CA 1
ATOM 3025 C C . GLU A 1 363 ? 105.456 52.085 -176.379 1.00 67.81 363 GLU A C 1
ATOM 3027 O O . GLU A 1 363 ? 105.723 52.247 -177.570 1.00 67.81 363 GLU A O 1
ATOM 3032 N N . ASN A 1 364 ? 105.071 53.114 -175.613 1.00 69.00 364 ASN A N 1
ATOM 3033 C CA . ASN A 1 364 ? 104.890 54.477 -176.127 1.00 69.00 364 ASN A CA 1
ATOM 3034 C C . ASN A 1 364 ? 106.192 55.175 -176.566 1.00 69.00 364 ASN A C 1
ATOM 3036 O O . ASN A 1 364 ? 106.139 56.054 -177.428 1.00 69.00 364 ASN A O 1
ATOM 3040 N N . ARG A 1 365 ? 107.356 54.830 -175.991 1.00 70.38 365 ARG A N 1
ATOM 3041 C CA . ARG A 1 365 ? 108.651 55.399 -176.424 1.00 70.38 365 ARG A CA 1
ATOM 3042 C C . ARG A 1 365 ? 109.109 54.816 -177.757 1.00 70.38 365 ARG A C 1
ATOM 3044 O O . ARG A 1 365 ? 109.470 55.584 -178.644 1.00 70.38 365 ARG A O 1
ATOM 3051 N N . ASN A 1 366 ? 108.976 53.503 -177.938 1.00 71.06 366 ASN A N 1
ATOM 3052 C CA . ASN A 1 366 ? 109.379 52.827 -179.177 1.00 71.06 366 ASN A CA 1
ATOM 3053 C C . ASN A 1 366 ? 108.610 53.338 -180.410 1.00 71.06 366 ASN A C 1
ATOM 3055 O O . ASN A 1 366 ? 109.181 53.475 -181.489 1.00 71.06 366 ASN A O 1
ATOM 3059 N N . LEU A 1 367 ? 107.328 53.688 -180.253 1.00 68.62 367 LEU A N 1
ATOM 3060 C CA . LEU A 1 367 ? 106.513 54.242 -181.343 1.00 68.62 367 LEU A CA 1
ATOM 3061 C C . LEU A 1 367 ? 106.903 55.680 -181.732 1.00 68.62 367 LEU A C 1
ATOM 3063 O O . LEU A 1 367 ? 106.686 56.084 -182.874 1.00 68.62 367 LEU A O 1
ATOM 3067 N N . ARG A 1 368 ? 107.486 56.458 -180.809 1.00 67.81 368 ARG A N 1
ATOM 3068 C CA . ARG A 1 368 ? 107.967 57.823 -181.091 1.00 67.81 368 ARG A CA 1
ATOM 3069 C C . ARG A 1 368 ? 109.303 57.807 -181.832 1.00 67.81 368 ARG A C 1
ATOM 3071 O O . ARG A 1 368 ? 109.457 58.549 -182.794 1.00 67.81 368 ARG A O 1
ATOM 3078 N N . GLU A 1 369 ? 110.211 56.911 -181.454 1.00 66.69 369 GLU A N 1
ATOM 3079 C CA . GLU A 1 369 ? 111.519 56.763 -182.111 1.00 66.69 369 GLU A CA 1
ATOM 3080 C C . GLU A 1 369 ? 111.397 56.211 -183.544 1.00 66.69 369 GLU A C 1
ATOM 3082 O O . GLU A 1 369 ? 112.073 56.697 -184.450 1.00 66.69 369 GLU A O 1
ATOM 3087 N N . ALA A 1 370 ? 110.463 55.284 -183.792 1.00 67.50 370 ALA A N 1
ATOM 3088 C CA . ALA A 1 370 ? 110.182 54.776 -185.139 1.00 67.50 370 ALA A CA 1
ATOM 3089 C C . ALA A 1 370 ? 109.635 55.859 -186.094 1.00 67.50 370 ALA A C 1
ATOM 3091 O O . ALA A 1 370 ? 109.937 55.856 -187.288 1.00 67.50 370 ALA A O 1
ATOM 3092 N N . ARG A 1 371 ? 108.851 56.813 -185.572 1.00 68.62 371 ARG A N 1
ATOM 3093 C CA . ARG A 1 371 ? 108.314 57.941 -186.350 1.00 68.62 371 ARG A CA 1
ATOM 3094 C C . ARG A 1 371 ? 109.407 58.938 -186.738 1.00 68.62 371 ARG A C 1
ATOM 3096 O O . ARG A 1 371 ? 109.414 59.428 -187.865 1.00 68.62 371 ARG A O 1
ATOM 3103 N N . ASP A 1 372 ? 110.314 59.237 -185.815 1.00 67.56 372 ASP A N 1
ATOM 3104 C CA . ASP A 1 372 ? 111.350 60.246 -186.033 1.00 67.56 372 ASP A CA 1
ATOM 3105 C C . ASP A 1 372 ? 112.468 59.725 -186.970 1.00 67.56 372 ASP A C 1
ATOM 3107 O O . ASP A 1 372 ? 113.013 60.502 -187.755 1.00 67.56 372 ASP A O 1
ATOM 3111 N N . MET A 1 373 ? 112.725 58.406 -187.017 1.00 67.31 373 MET A N 1
ATOM 3112 C CA . MET A 1 373 ? 113.599 57.794 -188.039 1.00 67.31 373 MET A CA 1
ATOM 3113 C C . MET A 1 373 ? 113.017 57.880 -189.459 1.00 67.31 373 MET A C 1
ATOM 3115 O O . MET A 1 373 ? 113.740 58.221 -190.395 1.00 67.31 373 MET A O 1
ATOM 3119 N N . ALA A 1 374 ? 111.709 57.655 -189.626 1.00 64.81 374 ALA A N 1
ATOM 3120 C CA . ALA A 1 374 ? 111.054 57.731 -190.936 1.00 64.81 374 ALA A CA 1
ATOM 3121 C C . ALA A 1 374 ? 111.033 59.160 -191.518 1.00 64.81 374 ALA A C 1
ATOM 3123 O O . ALA A 1 374 ? 111.099 59.349 -192.734 1.00 64.81 374 ALA A O 1
ATOM 3124 N N . LEU A 1 375 ? 110.965 60.182 -190.656 1.00 64.75 375 LEU A N 1
ATOM 3125 C CA . LEU A 1 375 ? 111.046 61.587 -191.068 1.00 64.75 375 LEU A CA 1
ATOM 3126 C C . LEU A 1 375 ? 112.457 61.968 -191.542 1.00 64.75 375 LEU A C 1
ATOM 3128 O O . LEU A 1 375 ? 112.591 62.673 -192.540 1.00 64.75 375 LEU A O 1
ATOM 3132 N N . SER A 1 376 ? 113.502 61.442 -190.897 1.00 66.25 376 SER A N 1
ATOM 3133 C CA . SER A 1 376 ? 114.892 61.709 -191.287 1.00 66.25 376 SER A CA 1
ATOM 3134 C C . SER A 1 376 ? 115.284 61.064 -192.626 1.00 66.25 376 SER A C 1
ATOM 3136 O O . SER A 1 376 ? 116.083 61.642 -193.364 1.00 66.25 376 SER A O 1
ATOM 3138 N N . GLU A 1 377 ? 114.717 59.906 -192.979 1.00 60.56 377 GLU A N 1
ATOM 3139 C CA . GLU A 1 377 ? 114.940 59.265 -194.287 1.00 60.56 377 GLU A CA 1
ATOM 3140 C C . GLU A 1 377 ? 114.249 60.004 -195.440 1.00 60.56 377 GLU A C 1
ATOM 3142 O O . GLU A 1 377 ? 114.817 60.112 -196.530 1.00 60.56 377 GLU A O 1
ATOM 3147 N N . LYS A 1 378 ? 113.063 60.577 -195.197 1.00 64.94 378 LYS A N 1
ATOM 3148 C CA . LYS A 1 378 ? 112.345 61.394 -196.184 1.00 64.94 378 LYS A CA 1
ATOM 3149 C C . LYS A 1 378 ? 113.140 62.647 -196.563 1.00 64.94 378 LYS A C 1
ATOM 3151 O O . LYS A 1 378 ? 113.259 62.954 -197.747 1.00 64.94 378 LYS A O 1
ATOM 3156 N N . ASP A 1 379 ? 113.692 63.358 -195.584 1.00 63.72 379 ASP A N 1
ATOM 3157 C CA . ASP A 1 379 ? 114.395 64.620 -195.847 1.00 63.72 379 ASP A CA 1
ATOM 3158 C C . ASP A 1 379 ? 115.703 64.395 -196.631 1.00 63.72 379 ASP A C 1
ATOM 3160 O O . ASP A 1 379 ? 116.045 65.177 -197.518 1.00 63.72 379 ASP A O 1
ATOM 3164 N N . ARG A 1 380 ? 116.359 63.246 -196.430 1.00 62.84 380 ARG A N 1
ATOM 3165 C CA . ARG A 1 380 ? 117.571 62.846 -197.165 1.00 62.84 380 ARG A CA 1
ATOM 3166 C C . ARG A 1 380 ? 117.302 62.464 -198.632 1.00 62.84 380 ARG A C 1
ATOM 3168 O O . ARG A 1 380 ? 118.171 62.639 -199.490 1.00 62.84 380 ARG A O 1
ATOM 3175 N N . ALA A 1 381 ? 116.099 61.968 -198.930 1.00 59.50 381 ALA A N 1
ATOM 3176 C CA . ALA A 1 381 ? 115.653 61.666 -200.292 1.00 59.50 381 ALA A CA 1
ATOM 3177 C C . ALA A 1 381 ? 115.315 62.940 -201.096 1.00 59.50 381 ALA A C 1
ATOM 3179 O O . ALA A 1 381 ? 115.566 63.002 -202.297 1.00 59.50 381 ALA A O 1
ATOM 3180 N N . VAL A 1 382 ? 114.812 63.988 -200.433 1.00 62.88 382 VAL A N 1
ATOM 3181 C CA . VAL A 1 382 ? 114.492 65.282 -201.071 1.00 62.88 382 VAL A CA 1
ATOM 3182 C C . VAL A 1 382 ? 115.759 66.065 -201.442 1.00 62.88 382 VAL A C 1
ATOM 3184 O O . VAL A 1 382 ? 115.802 66.758 -202.460 1.00 62.88 382 VAL A O 1
ATOM 3187 N N . GLU A 1 383 ? 116.820 65.937 -200.645 1.00 59.69 383 GLU A N 1
ATOM 3188 C CA . GLU A 1 383 ? 118.110 66.585 -200.912 1.00 59.69 383 GLU A CA 1
ATOM 3189 C C . GLU A 1 383 ? 118.861 65.940 -202.088 1.00 59.69 383 GLU A C 1
ATOM 3191 O O . GLU A 1 383 ? 119.454 66.640 -202.909 1.00 59.69 383 GLU A O 1
ATOM 3196 N N . THR A 1 384 ? 118.741 64.618 -202.244 1.00 60.47 384 THR A N 1
ATOM 3197 C CA . THR A 1 384 ? 119.318 63.885 -203.383 1.00 60.47 384 THR A CA 1
ATOM 3198 C C . THR A 1 384 ? 118.555 64.124 -204.690 1.00 60.47 384 THR A C 1
ATOM 3200 O O . THR A 1 384 ? 119.184 64.191 -205.744 1.00 60.47 384 THR A O 1
ATOM 3203 N N . GLU A 1 385 ? 117.238 64.360 -204.639 1.00 53.97 385 GLU A N 1
ATOM 3204 C CA . GLU A 1 385 ? 116.438 64.720 -205.822 1.00 53.97 385 GLU A CA 1
ATOM 3205 C C . GLU A 1 385 ? 116.799 66.119 -206.368 1.00 53.97 385 GLU A C 1
ATOM 3207 O O . GLU A 1 385 ? 116.869 66.326 -207.586 1.00 53.97 385 GLU A O 1
ATOM 3212 N N . ARG A 1 386 ? 117.116 67.078 -205.482 1.00 55.69 386 ARG A N 1
ATOM 3213 C CA . ARG A 1 386 ? 117.538 68.434 -205.882 1.00 55.69 386 ARG A CA 1
ATOM 3214 C C . ARG A 1 386 ? 118.927 68.482 -206.517 1.00 55.69 386 ARG A C 1
ATOM 3216 O O . ARG A 1 386 ? 119.118 69.268 -207.440 1.00 55.69 386 ARG A O 1
ATOM 3223 N N . GLU A 1 387 ? 119.870 67.645 -206.088 1.00 55.78 387 GLU A N 1
ATOM 3224 C CA . GLU A 1 387 ? 121.207 67.589 -206.704 1.00 55.78 387 GLU A CA 1
ATOM 3225 C C . GLU A 1 387 ? 121.210 66.903 -208.080 1.00 55.78 387 GLU A C 1
ATOM 3227 O O . GLU A 1 387 ? 122.050 67.222 -208.927 1.00 55.78 387 GLU A O 1
ATOM 3232 N N . THR A 1 388 ? 120.260 65.999 -208.348 1.00 56.31 388 THR A N 1
ATOM 3233 C CA . THR A 1 388 ? 120.152 65.334 -209.656 1.00 56.31 388 THR A CA 1
ATOM 3234 C C . THR A 1 388 ? 119.478 66.187 -210.729 1.00 56.31 388 THR A C 1
ATOM 3236 O O . THR A 1 388 ? 119.793 66.017 -211.907 1.00 56.31 388 THR A O 1
ATOM 3239 N N . ASN A 1 389 ? 118.615 67.139 -210.355 1.00 49.84 389 ASN A N 1
ATOM 3240 C CA . ASN A 1 389 ? 117.803 67.877 -211.330 1.00 49.84 389 ASN A CA 1
ATOM 3241 C C . ASN A 1 389 ? 118.454 69.125 -211.944 1.00 49.84 389 ASN A C 1
ATOM 3243 O O . ASN A 1 389 ? 117.917 69.659 -212.904 1.00 49.84 389 ASN A O 1
ATOM 3247 N N . THR A 1 390 ? 119.621 69.584 -211.483 1.00 49.53 390 THR A N 1
ATOM 3248 C CA . THR A 1 390 ? 120.314 70.727 -212.125 1.00 49.53 390 THR A CA 1
ATOM 3249 C C . THR A 1 390 ? 121.795 70.470 -212.402 1.00 49.53 390 THR A C 1
ATOM 3251 O O . THR A 1 390 ? 122.611 71.383 -212.474 1.00 49.53 390 THR A O 1
ATOM 3254 N N . LYS A 1 391 ? 122.135 69.201 -212.661 1.00 50.00 391 LYS A N 1
ATOM 3255 C CA . LYS A 1 391 ? 123.225 68.829 -213.583 1.00 50.00 391 LYS A CA 1
ATOM 3256 C C . LYS A 1 391 ? 122.716 68.548 -215.013 1.00 50.00 391 LYS A C 1
ATOM 3258 O O . LYS A 1 391 ? 123.504 68.094 -215.835 1.00 50.00 391 LYS A O 1
ATOM 3263 N N . TYR A 1 392 ? 121.440 68.840 -215.314 1.00 46.19 392 TYR A N 1
ATOM 3264 C CA . TYR A 1 392 ? 120.776 68.515 -216.591 1.00 46.19 392 TYR A CA 1
ATOM 3265 C C . TYR A 1 392 ? 120.073 69.678 -217.336 1.00 46.19 392 TYR A C 1
ATOM 3267 O O . TYR A 1 392 ? 119.320 69.409 -218.263 1.00 46.19 392 TYR A O 1
ATOM 3275 N N . GLU A 1 393 ? 120.364 70.944 -217.019 1.00 35.72 393 GLU A N 1
ATOM 3276 C CA . GLU A 1 393 ? 120.020 72.101 -217.882 1.00 35.72 393 GLU A CA 1
ATOM 3277 C C . GLU A 1 393 ? 121.258 73.018 -217.964 1.00 35.72 393 GLU A C 1
ATOM 3279 O O . GLU A 1 393 ? 121.548 73.782 -217.043 1.00 35.72 393 GLU A O 1
ATOM 3284 N N . GLN A 1 394 ? 122.213 72.716 -218.851 1.00 37.47 394 GLN A N 1
ATOM 3285 C CA . GLN A 1 394 ? 122.353 73.357 -220.175 1.00 37.47 394 GLN A CA 1
ATOM 3286 C C . GLN A 1 394 ? 121.066 73.696 -220.921 1.00 37.47 394 GLN A C 1
ATOM 3288 O O . GLN A 1 394 ? 120.243 72.781 -221.129 1.00 37.47 394 GLN A O 1
#

Radius of gyration: 145.44 Å; Cα contacts (8 Å, |Δi|>4): 24; chains: 1; bounding box: 203×99×460 Å

pLDDT: mean 85.52, std 12.13, range [35.72, 98.19]

InterPro domains:
  IPR026205 Progesterone-induced-blocking factor 1 [PTHR18950] (2-394)

Organism: NCBI:txid1028688